Protein 1CU4 (pdb70)

Sequence (444 aa):
DVVMTQTPLSLSVTIGQPASISCKSSQSLLDSDGKTYLIWVFQRPGQSPKRLIFLVSKRDSGVPDRFTGSGSGTDFTLKISRVEAEDVGVYYCWQGTHFPHTVGGGTKLEIARADAAPTVSIFPPSSEQLTSGGASVVCFLNNFYPKDINVKWKIDGSERQNGVLNSWTDQDSKDSTYSMSSTLTLTKDEYERHNSYTCEATHKTSTSPIVKSFNRNECKLQQSGAELVRSGASVKLSCTASGFNIKDYYIQWVKQRPEQGLEWIGWIDPENGNSEYAPRFQGKATMTADTLSNTAYLQLSSLTSEDTAVYYCNADLHDYWGQGTTLTVSSAKTTAPSVYPLAPVCGDTTGSSVTLGCLVKGYFPEPVTLTWNSGSLSSGVHTFPAVLQSDLYTLSSSVTVTSSTWPSQSITCNVAHPASSTKVDKKIEPRVTSAPKTNMKHMA

Secondary structure (P-SEA, 3-state):
cbbbbccccccccccbbbbbbbcccccccbbbbbbbbccccccccccccccccccccccccccccbbbbbccccbbbbbbbccccccccbbbbbbbccccccccbbbbbbccbbbbbbbbbbbbbccccccccbbbbbbbbccccccbbbbbcccccccccbbbbcccccccccccbbbbbbcccccccbbbbbbbbccccbbbbbbcccccccc/cbbbbbcccbbbbcccbbbbbbbbbcccccccccccccbbbbbcccccccccccccccccccccccbbbbbcccccbbbbccccccccbbbbbbbccccccccccbbbbbccccbbbbbbbbbcccaaaaaacbbbbbbbbccccccccbbbbbcccccccccbbbbbcccccccccbbbbbbbbbcaaaaaaccccbbbbbcccccccbbbbbbcccc/cccccccccc

Structure (mmCIF, N/CA/C/O backbone):
data_1CU4
#
_entry.id   1CU4
#
_cell.length_a   39.470
_cell.length_b   77.350
_cell.length_c   134.070
_cell.angle_alpha   90.00
_cell.angle_beta   90.00
_cell.angle_gamma   90.00
#
_symmetry.space_group_name_H-M   'P 21 21 21'
#
loop_
_entity.id
_entity.type
_entity.pdbx_description
1 polymer 'FAB LIGHT CHAIN'
2 polymer 'FAB HEAVY CHAIN'
3 polymer 'RECOGNITION PEPTIDE'
4 water water
#
loop_
_atom_site.group_PDB
_atom_site.id
_atom_site.type_symbol
_atom_site.label_atom_id
_atom_site.label_alt_id
_atom_site.label_comp_id
_atom_site.label_asym_id
_atom_site.label_entity_id
_atom_site.label_seq_id
_atom_site.pdbx_PDB_ins_code
_atom_site.Cartn_x
_atom_site.Cartn_y
_atom_site.Cartn_z
_atom_site.occupancy
_atom_site.B_iso_or_equiv
_atom_site.auth_seq_id
_atom_site.auth_comp_id
_atom_site.auth_asym_id
_atom_site.auth_atom_id
_atom_site.pdbx_PDB_model_num
ATOM 1 N N . ASP A 1 1 ? 29.448 15.246 40.477 1.00 24.86 1 ASP L N 1
ATOM 2 C CA . ASP A 1 1 ? 28.298 14.797 41.306 1.00 24.86 1 ASP L CA 1
ATOM 3 C C . ASP A 1 1 ? 27.455 16.003 41.672 1.00 24.86 1 ASP L C 1
ATOM 4 O O . ASP A 1 1 ? 27.995 17.067 41.952 1.00 24.86 1 ASP L O 1
ATOM 9 N N . VAL A 1 2 ? 26.137 15.843 41.607 1.00 13.34 2 VAL L N 1
ATOM 10 C CA . VAL A 1 2 ? 25.206 16.922 41.914 1.00 13.34 2 VAL L CA 1
ATOM 11 C C . VAL A 1 2 ? 24.828 16.901 43.387 1.00 13.34 2 VAL L C 1
ATOM 12 O O . VAL A 1 2 ? 24.410 15.886 43.922 1.00 13.34 2 VAL L O 1
ATOM 16 N N . VAL A 1 3 ? 25.024 18.029 44.048 1.00 16.45 3 VAL L N 1
ATOM 17 C CA . VAL A 1 3 ? 24.730 18.149 45.459 1.00 16.45 3 VAL L CA 1
ATOM 18 C C . VAL A 1 3 ? 23.262 18.420 45.754 1.00 16.45 3 VAL L C 1
ATOM 19 O O . VAL A 1 3 ? 22.628 19.239 45.091 1.00 16.45 3 VAL L O 1
ATOM 23 N N . MET A 1 4 ? 22.722 17.676 46.713 1.00 18.24 4 MET L N 1
ATOM 24 C CA . MET A 1 4 ? 21.342 17.832 47.166 1.00 18.24 4 MET L CA 1
ATOM 25 C C . MET A 1 4 ? 21.461 18.361 48.589 1.00 18.24 4 MET L C 1
ATOM 26 O O . MET A 1 4 ? 22.079 17.712 49.436 1.00 18.24 4 MET L O 1
ATOM 31 N N . THR A 1 5 ? 20.907 19.531 48.864 1.00 18.84 5 THR L N 1
ATOM 32 C CA . THR A 1 5 ? 20.998 20.065 50.213 1.00 18.84 5 THR L CA 1
ATOM 33 C C . THR A 1 5 ? 19.616 20.323 50.802 1.00 18.84 5 THR L C 1
ATOM 34 O O . THR A 1 5 ? 18.785 21.010 50.200 1.00 18.84 5 THR L O 1
ATOM 38 N N . GLN A 1 6 ? 19.345 19.729 51.958 1.00 15.16 6 GLN L N 1
ATOM 39 C CA . GLN A 1 6 ? 18.049 19.937 52.575 1.00 15.16 6 GLN L CA 1
ATOM 40 C C . GLN A 1 6 ? 18.087 20.618 53.935 1.00 15.16 6 GLN L C 1
ATOM 41 O O . GLN A 1 6 ? 19.116 20.643 54.613 1.00 15.16 6 GLN L O 1
ATOM 47 N N . THR A 1 7 ? 16.984 21.280 54.250 1.00 14.57 7 THR L N 1
ATOM 48 C CA . THR A 1 7 ? 16.803 21.997 55.500 1.00 14.57 7 THR L CA 1
ATOM 49 C C . THR A 1 7 ? 15.363 21.683 55.883 1.00 14.57 7 THR L C 1
ATOM 50 O O . THR A 1 7 ? 14.515 21.482 55.013 1.00 14.57 7 THR L O 1
ATOM 54 N N . PRO A 1 8 ? 15.055 21.657 57.180 1.00 19.31 8 PRO L N 1
ATOM 55 C CA . PRO A 1 8 ? 15.972 21.753 58.317 1.00 19.31 8 PRO L CA 1
ATOM 56 C C . PRO A 1 8 ? 16.684 20.439 58.626 1.00 19.31 8 PRO L C 1
ATOM 57 O O . PRO A 1 8 ? 16.427 19.421 57.989 1.00 19.31 8 PRO L O 1
ATOM 61 N N . LEU A 1 9 ? 17.584 20.470 59.602 1.00 29.67 9 LEU L N 1
ATOM 62 C CA . LEU A 1 9 ? 18.337 19.280 59.982 1.00 29.67 9 LEU L CA 1
ATOM 63 C C . LEU A 1 9 ? 17.500 18.379 60.899 1.00 29.67 9 LEU L C 1
ATOM 64 O O . LEU A 1 9 ? 17.647 17.145 60.888 1.00 29.67 9 LEU L O 1
ATOM 69 N N . SER A 1 10 ? 16.644 19.011 61.701 1.00 16.42 10 SER L N 1
ATOM 70 C CA . SER A 1 10 ? 15.748 18.335 62.637 1.00 16.42 10 SER L CA 1
ATOM 71 C C . SER A 1 10 ? 14.479 19.158 62.563 1.00 16.42 10 SER L C 1
ATOM 72 O O . SER A 1 10 ? 14.513 20.277 62.057 1.00 16.42 10 SER L O 1
ATOM 75 N N . LEU A 1 11 ? 13.373 18.647 63.091 1.00 19.34 11 LEU L N 1
ATOM 76 C CA . LEU A 1 11 ? 12.117 19.391 63.044 1.00 19.34 11 LEU L CA 1
ATOM 77 C C . LEU A 1 11 ? 11.131 18.886 64.085 1.00 19.34 11 LEU L C 1
ATOM 78 O O . LEU A 1 11 ? 10.761 17.716 64.056 1.00 19.34 11 LEU L O 1
ATOM 83 N N . SER A 1 12 ? 10.729 19.749 65.018 1.00 18.57 12 SER L N 1
ATOM 84 C CA . SER A 1 12 ? 9.781 19.358 66.067 1.00 18.57 12 SER L CA 1
ATOM 85 C C . SER A 1 12 ? 8.383 19.835 65.718 1.00 18.57 12 SER L C 1
ATOM 86 O O . SER A 1 12 ? 8.213 20.965 65.275 1.00 18.57 12 SER L O 1
ATOM 89 N N . VAL A 1 13 ? 7.381 18.983 65.912 1.00 15.98 13 VAL L N 1
ATOM 90 C CA . VAL A 1 13 ? 6.006 19.344 65.574 1.00 15.98 13 VAL L CA 1
ATOM 91 C C . VAL A 1 13 ? 5.004 18.762 66.565 1.00 15.98 13 VAL L C 1
ATOM 92 O O . VAL A 1 13 ? 5.179 17.659 67.053 1.00 15.98 13 VAL L O 1
ATOM 96 N N . THR A 1 14 ? 3.967 19.519 66.884 1.00 15.26 14 THR L N 1
ATOM 97 C CA . THR A 1 14 ? 2.926 19.027 67.768 1.00 15.26 14 THR L CA 1
ATOM 98 C C . THR A 1 14 ? 2.015 18.202 66.856 1.00 15.26 14 THR L C 1
ATOM 99 O O . THR A 1 14 ? 1.631 18.673 65.778 1.00 15.26 14 THR L O 1
ATOM 103 N N . ILE A 1 15 ? 1.764 16.948 67.249 1.00 19.39 15 ILE L N 1
ATOM 104 C CA . ILE A 1 15 ? 0.900 16.019 66.504 1.00 19.39 15 ILE L CA 1
ATOM 105 C C . ILE A 1 15 ? -0.280 16.848 66.009 1.00 19.39 15 ILE L C 1
ATOM 106 O O . ILE A 1 15 ? -0.983 17.457 66.813 1.00 19.39 15 ILE L O 1
ATOM 111 N N . GLY A 1 16 ? -0.439 16.941 64.693 1.00 23.49 16 GLY L N 1
ATOM 112 C CA . GLY A 1 16 ? -1.537 17.716 64.127 1.00 23.49 16 GLY L CA 1
ATOM 113 C C . GLY A 1 16 ? -1.097 18.886 63.257 1.00 23.49 16 GLY L C 1
ATOM 114 O O . GLY A 1 16 ? -1.763 19.202 62.268 1.00 23.49 16 GLY L O 1
ATOM 115 N N . GLN A 1 17 ? 0.009 19.535 63.631 1.00 22.30 17 GLN L N 1
ATOM 116 C CA . GLN A 1 17 ? 0.537 20.657 62.864 1.00 22.30 17 GLN L CA 1
ATOM 117 C C . GLN A 1 17 ? 1.084 20.176 61.540 1.00 22.30 17 GLN L C 1
ATOM 118 O O . GLN A 1 17 ? 1.580 19.060 61.429 1.00 22.30 17 GLN L O 1
ATOM 124 N N . PRO A 1 18 ? 1.032 21.032 60.522 1.00 18.75 18 PRO L N 1
ATOM 125 C CA . PRO A 1 18 ? 1.782 20.762 59.295 1.00 18.75 18 PRO L CA 1
ATOM 126 C C . PRO A 1 18 ? 3.299 20.742 59.507 1.00 18.75 18 PRO L C 1
ATOM 127 O O . PRO A 1 18 ? 3.792 20.941 60.625 1.00 18.75 18 PRO L O 1
ATOM 131 N N . ALA A 1 19 ? 4.022 20.478 58.423 1.00 17.22 19 ALA L N 1
ATOM 132 C CA . ALA A 1 19 ? 5.476 20.450 58.421 1.00 17.22 19 ALA L CA 1
ATOM 133 C C . ALA A 1 19 ? 5.956 20.554 56.971 1.00 17.22 19 ALA L C 1
ATOM 134 O O . ALA A 1 19 ? 5.231 20.189 56.031 1.00 17.22 19 ALA L O 1
ATOM 136 N N . SER A 1 20 ? 7.162 21.079 56.789 1.00 19.42 20 SER L N 1
ATOM 137 C CA . SER A 1 20 ? 7.725 21.224 55.457 1.00 19.42 20 SER L CA 1
ATOM 138 C C . SER A 1 20 ? 9.192 20.876 55.489 1.00 19.42 20 SER L C 1
ATOM 139 O O . SER A 1 20 ? 9.891 21.214 56.441 1.00 19.42 20 SER L O 1
ATOM 142 N N . ILE A 1 21 ? 9.648 20.178 54.460 1.00 13.53 21 ILE L N 1
ATOM 143 C CA . ILE A 1 21 ? 11.050 19.820 54.336 1.00 13.53 21 ILE L CA 1
ATOM 144 C C . ILE A 1 21 ? 11.416 20.390 52.979 1.00 13.53 21 ILE L C 1
ATOM 145 O O . ILE A 1 21 ? 10.667 20.223 52.015 1.00 13.53 21 ILE L O 1
ATOM 150 N N . SER A 1 22 ? 12.517 21.130 52.926 1.00 26.85 22 SER L N 1
ATOM 151 C CA . SER A 1 22 ? 12.980 21.736 51.685 1.00 26.85 22 SER L CA 1
ATOM 152 C C . SER A 1 22 ? 14.207 21.015 51.174 1.00 26.85 22 SER L C 1
ATOM 153 O O . SER A 1 22 ? 14.947 20.411 51.946 1.00 26.85 22 SER L O 1
ATOM 156 N N . CYS A 1 23 ? 14.410 21.072 49.866 1.00 11.97 23 CYS L N 1
ATOM 157 C CA . CYS A 1 23 ? 15.546 20.430 49.235 1.00 11.97 23 CYS L CA 1
ATOM 158 C C . CYS A 1 23 ? 15.959 21.314 48.061 1.00 11.97 23 CYS L C 1
ATOM 159 O O . CYS A 1 23 ? 15.104 21.860 47.364 1.00 11.97 23 CYS L O 1
ATOM 162 N N . LYS A 1 24 ? 17.263 21.499 47.885 1.00 15.87 24 LYS L N 1
ATOM 163 C CA . LYS A 1 24 ? 17.792 22.348 46.819 1.00 15.87 24 LYS L CA 1
ATOM 164 C C . LYS A 1 24 ? 18.954 21.678 46.103 1.00 15.87 24 LYS L C 1
ATOM 165 O O . LYS A 1 24 ? 19.934 21.277 46.741 1.00 15.87 24 LYS L O 1
ATOM 171 N N . SER A 1 25 ? 18.844 21.556 44.783 1.00 21.61 25 SER L N 1
ATOM 172 C CA . SER A 1 25 ? 19.884 20.924 43.983 1.00 21.61 25 SER L CA 1
ATOM 173 C C . SER A 1 25 ? 20.903 21.892 43.374 1.00 21.61 25 SER L C 1
ATOM 174 O O . SER A 1 25 ? 20.576 23.005 42.968 1.00 21.61 25 SER L O 1
ATOM 177 N N . SER A 1 26 ? 22.148 21.449 43.307 1.00 24.31 26 SER L N 1
ATOM 178 C CA . SER A 1 26 ? 23.207 22.253 42.733 1.00 24.31 26 SER L CA 1
ATOM 179 C C . SER A 1 26 ? 22.955 22.457 41.243 1.00 24.31 26 SER L C 1
ATOM 180 O O . SER A 1 26 ? 23.632 23.262 40.603 1.00 24.31 26 SER L O 1
ATOM 183 N N . GLN A 1 27 ? 22.010 21.702 40.685 1.00 22.88 27 GLN L N 1
ATOM 184 C CA . GLN A 1 27 ? 21.661 21.813 39.270 1.00 22.88 27 GLN L CA 1
ATOM 185 C C . GLN A 1 27 ? 20.213 21.437 39.045 1.00 22.88 27 GLN L C 1
ATOM 186 O O . GLN A 1 27 ? 19.640 20.667 39.824 1.00 22.88 27 GLN L O 1
ATOM 192 N N . SER A 1 28 A 19.641 21.954 37.958 1.00 26.18 27 SER L N 1
ATOM 193 C CA . SER A 1 28 A 18.256 21.664 37.609 1.00 26.18 27 SER L CA 1
ATOM 194 C C . SER A 1 28 A 18.087 20.152 37.423 1.00 26.18 27 SER L C 1
ATOM 195 O O . SER A 1 28 A 18.999 19.464 36.940 1.00 26.18 27 SER L O 1
ATOM 198 N N . LEU A 1 29 B 16.931 19.628 37.810 1.00 12.73 27 LEU L N 1
ATOM 199 C CA . LEU A 1 29 B 16.685 18.211 37.673 1.00 12.73 27 LEU L CA 1
ATOM 200 C C . LEU A 1 29 B 15.745 17.862 36.534 1.00 12.73 27 LEU L C 1
ATOM 201 O O . LEU A 1 29 B 15.340 16.710 36.395 1.00 12.73 27 LEU L O 1
ATOM 206 N N . LEU A 1 30 C 15.409 18.844 35.706 1.00 7.04 27 LEU L N 1
ATOM 207 C CA . LEU A 1 30 C 14.526 18.591 34.573 1.00 7.04 27 LEU L CA 1
ATOM 208 C C . LEU A 1 30 C 15.326 17.970 33.458 1.00 7.04 27 LEU L C 1
ATOM 209 O O . LEU A 1 30 C 16.197 18.601 32.881 1.00 7.04 27 LEU L O 1
ATOM 214 N N . ASP A 1 31 D 15.062 16.715 33.170 1.00 16.84 27 ASP L N 1
ATOM 215 C CA . ASP A 1 31 D 15.780 16.076 32.092 1.00 16.84 27 ASP L CA 1
ATOM 216 C C . ASP A 1 31 D 15.254 16.599 30.752 1.00 16.84 27 ASP L C 1
ATOM 217 O O . ASP A 1 31 D 14.132 17.108 30.664 1.00 16.84 27 ASP L O 1
ATOM 222 N N . SER A 1 32 E 16.066 16.443 29.711 1.00 27.81 27 SER L N 1
ATOM 223 C CA . SER A 1 32 E 15.714 16.885 28.367 1.00 27.81 27 SER L CA 1
ATOM 224 C C . SER A 1 32 E 14.406 16.295 27.848 1.00 27.81 27 SER L C 1
ATOM 225 O O . SER A 1 32 E 13.758 16.895 26.984 1.00 27.81 27 SER L O 1
ATOM 228 N N . ASP A 1 33 ? 14.002 15.149 28.400 1.00 35.25 28 ASP L N 1
ATOM 229 C CA . ASP A 1 33 ? 12.764 14.503 27.975 1.00 35.25 28 ASP L CA 1
ATOM 230 C C . ASP A 1 33 ? 11.511 15.018 28.691 1.00 35.25 28 ASP L C 1
ATOM 231 O O . ASP A 1 33 ? 10.429 14.453 28.514 1.00 35.25 28 ASP L O 1
ATOM 236 N N . GLY A 1 34 ? 11.663 16.070 29.502 1.00 23.33 29 GLY L N 1
ATOM 237 C CA . GLY A 1 34 ? 10.533 16.662 30.213 1.00 23.33 29 GLY L CA 1
ATOM 238 C C . GLY A 1 34 ? 10.217 16.089 31.580 1.00 23.33 29 GLY L C 1
ATOM 239 O O . GLY A 1 34 ? 9.324 16.581 32.273 1.00 23.33 29 GLY L O 1
ATOM 240 N N . LYS A 1 35 ? 11.016 15.114 31.998 1.00 19.11 30 LYS L N 1
ATOM 241 C CA . LYS A 1 35 ? 10.854 14.427 33.272 1.00 19.11 30 LYS L CA 1
ATOM 242 C C . LYS A 1 35 ? 11.789 14.941 34.376 1.00 19.11 30 LYS L C 1
ATOM 243 O O . LYS A 1 35 ? 12.957 15.233 34.119 1.00 19.11 30 LYS L O 1
ATOM 249 N N . THR A 1 36 ? 11.280 15.035 35.605 1.00 23.83 31 THR L N 1
ATOM 250 C CA . THR A 1 36 ? 12.098 15.450 36.750 1.00 23.83 31 THR L CA 1
ATOM 251 C C . THR A 1 36 ? 12.187 14.218 37.637 1.00 23.83 31 THR L C 1
ATOM 252 O O . THR A 1 36 ? 11.222 13.838 38.295 1.00 23.83 31 THR L O 1
ATOM 256 N N . TYR A 1 37 ? 13.346 13.581 37.610 1.00 13.17 32 TYR L N 1
ATOM 257 C CA . TYR A 1 37 ? 13.583 12.374 38.365 1.00 13.17 32 TYR L CA 1
ATOM 258 C C . TYR A 1 37 ? 14.017 12.648 39.802 1.00 13.17 32 TYR L C 1
ATOM 259 O O . TYR A 1 37 ? 15.202 12.532 40.143 1.00 13.17 32 TYR L O 1
ATOM 268 N N . LEU A 1 38 ? 13.050 13.000 40.643 1.00 8.86 33 LEU L N 1
ATOM 269 C CA . LEU A 1 38 ? 13.325 13.298 42.040 1.00 8.86 33 LEU L CA 1
ATOM 270 C C . LEU A 1 38 ? 12.316 12.570 42.924 1.00 8.86 33 LEU L C 1
ATOM 271 O O . LEU A 1 38 ? 11.131 12.486 42.591 1.00 8.86 33 LEU L O 1
ATOM 276 N N . ILE A 1 39 ? 12.784 12.034 44.045 1.00 2.00 34 ILE L N 1
ATOM 277 C CA . ILE A 1 39 ? 11.914 11.307 44.953 1.00 2.00 34 ILE L CA 1
ATOM 278 C C . ILE A 1 39 ? 12.196 11.632 46.416 1.00 2.00 34 ILE L C 1
ATOM 279 O O . ILE A 1 39 ? 13.247 12.160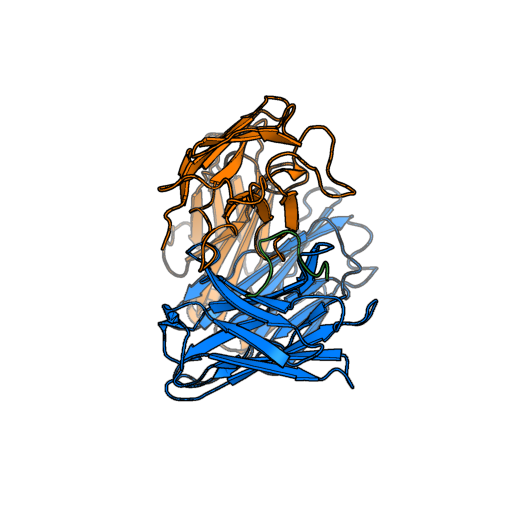 46.752 1.00 2.00 34 ILE L O 1
ATOM 284 N N . TRP A 1 40 ? 11.254 11.277 47.278 1.00 17.17 35 TRP L N 1
ATOM 285 C CA . TRP A 1 40 ? 11.374 11.476 48.721 1.00 17.17 35 TRP L CA 1
ATOM 286 C C . TRP A 1 40 ? 11.180 10.107 49.365 1.00 17.17 35 TRP L C 1
ATOM 287 O O . TRP A 1 40 ? 10.192 9.430 49.084 1.00 17.17 35 TRP L O 1
ATOM 298 N N . VAL A 1 41 ? 12.106 9.709 50.229 1.00 17.53 36 VAL L N 1
ATOM 299 C CA . VAL A 1 41 ? 12.012 8.427 50.917 1.00 17.53 36 VAL L CA 1
ATOM 300 C C . VAL A 1 41 ? 11.964 8.624 52.432 1.00 17.53 36 VAL L C 1
ATOM 301 O O . VAL A 1 41 ? 12.455 9.622 52.950 1.00 17.53 36 VAL L O 1
ATOM 305 N N . PHE A 1 42 ? 11.367 7.668 53.130 1.00 15.48 37 PHE L N 1
ATOM 306 C CA . PHE A 1 42 ? 11.230 7.710 54.579 1.00 15.48 37 PHE L CA 1
ATOM 307 C C . PHE A 1 42 ? 11.953 6.515 55.182 1.00 15.48 37 PHE L C 1
ATOM 308 O O . PHE A 1 42 ? 12.083 5.479 54.542 1.00 15.48 37 PHE L O 1
ATOM 316 N N . GLN A 1 43 ? 12.448 6.669 56.402 1.00 21.20 38 GLN L N 1
ATOM 317 C CA . GLN A 1 43 ? 13.138 5.583 57.088 1.00 21.20 38 GLN L CA 1
ATOM 318 C C . GLN A 1 43 ? 13.020 5.703 58.603 1.00 21.20 38 GLN L C 1
ATOM 319 O O . GLN A 1 43 ? 13.515 6.668 59.201 1.00 21.20 38 GLN L O 1
ATOM 325 N N . ARG A 1 44 ? 12.325 4.746 59.213 1.00 13.74 39 ARG L N 1
ATOM 326 C CA . ARG A 1 44 ? 12.179 4.709 60.664 1.00 13.74 39 ARG L CA 1
ATOM 327 C C . ARG A 1 44 ? 13.242 3.730 61.119 1.00 13.74 39 ARG L C 1
ATOM 328 O O . ARG A 1 44 ? 13.478 2.725 60.455 1.00 13.74 39 ARG L O 1
ATOM 336 N N . PRO A 1 45 ? 13.968 4.051 62.195 1.00 36.75 40 PRO L N 1
ATOM 337 C CA . PRO A 1 45 ? 15.370 3.616 62.288 1.00 36.75 40 PRO L CA 1
ATOM 338 C C . PRO A 1 45 ? 15.529 2.077 62.400 1.00 36.75 40 PRO L C 1
ATOM 339 O O . PRO A 1 45 ? 14.801 1.407 63.159 1.00 36.75 40 PRO L O 1
ATOM 343 N N . GLY A 1 46 ? 16.483 1.540 61.633 1.00 32.55 41 GLY L N 1
ATOM 344 C CA . GLY A 1 46 ? 16.749 0.111 61.647 1.00 32.55 41 GLY L CA 1
ATOM 345 C C . GLY A 1 46 ? 15.758 -0.668 60.810 1.00 32.55 41 GLY L C 1
ATOM 346 O O . GLY A 1 46 ? 15.506 -1.850 61.065 1.00 32.55 41 GLY L O 1
ATOM 347 N N . GLN A 1 47 ? 15.177 0.011 59.823 1.00 22.03 42 GLN L N 1
ATOM 348 C CA . GLN A 1 47 ? 14.203 -0.591 58.915 1.00 22.03 42 GLN L CA 1
ATOM 349 C C . GLN A 1 47 ? 14.605 -0.211 57.505 1.00 22.03 42 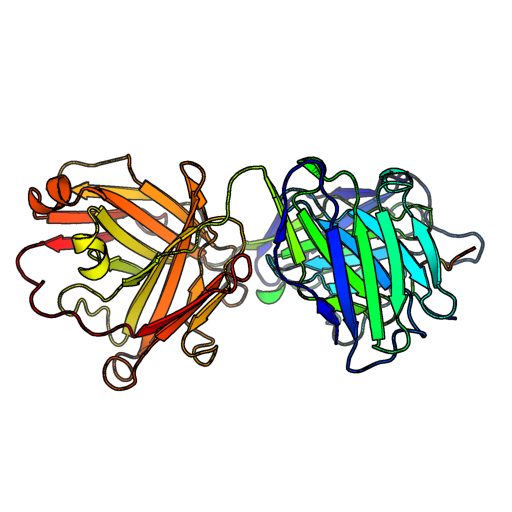GLN L C 1
ATOM 350 O O . GLN A 1 47 ? 15.317 0.774 57.300 1.00 22.03 42 GLN L O 1
ATOM 356 N N . SER A 1 48 ? 14.169 -0.997 56.534 1.00 21.25 43 SER L N 1
ATOM 357 C CA . SER A 1 48 ? 14.477 -0.682 55.155 1.00 21.25 43 SER L CA 1
ATOM 358 C C . SER A 1 48 ? 13.732 0.625 54.858 1.00 21.25 43 SER L C 1
ATOM 359 O O . SER A 1 48 ? 12.580 0.806 55.281 1.00 21.25 43 SER L O 1
ATOM 362 N N . PRO A 1 49 ? 14.405 1.571 54.180 1.00 19.27 44 PRO L N 1
ATOM 363 C CA . PRO A 1 49 ? 13.779 2.734 53.542 1.00 19.27 44 PRO L CA 1
ATOM 364 C C . PRO A 1 49 ? 12.492 2.391 52.784 1.00 19.27 44 PRO L C 1
ATOM 365 O O . PRO A 1 49 ? 12.266 1.239 52.415 1.00 19.27 44 PRO L O 1
ATOM 369 N N . LYS A 1 50 ? 11.662 3.405 52.561 1.00 19.82 45 LYS L N 1
ATOM 370 C CA . LYS A 1 50 ? 10.395 3.275 51.837 1.00 19.82 45 LYS L CA 1
ATOM 371 C C . LYS A 1 50 ? 10.255 4.536 51.012 1.00 19.82 45 LYS L C 1
ATOM 372 O O . LYS A 1 50 ? 10.615 5.616 51.475 1.00 19.82 45 LYS L O 1
ATOM 378 N N . ARG A 1 51 ? 9.774 4.424 49.782 1.00 22.86 46 ARG L N 1
ATOM 379 C CA . ARG A 1 51 ? 9.600 5.624 48.972 1.00 22.86 46 ARG L CA 1
ATOM 380 C C . ARG A 1 51 ? 8.204 6.190 49.214 1.00 22.86 46 ARG L C 1
ATOM 381 O O . ARG A 1 51 ? 7.222 5.451 49.297 1.00 22.86 46 ARG L O 1
ATOM 389 N N . LEU A 1 52 ? 8.134 7.496 49.409 1.00 21.53 47 LEU L N 1
ATOM 390 C CA . LEU A 1 52 ? 6.866 8.154 49.623 1.00 21.53 47 LEU L CA 1
ATOM 391 C C . LEU A 1 52 ? 6.346 8.711 48.304 1.00 21.53 47 LEU L C 1
ATOM 392 O O . LEU A 1 52 ? 5.298 8.288 47.815 1.00 21.53 47 LEU L O 1
ATOM 397 N N . ILE A 1 53 ? 7.129 9.597 47.697 1.00 16.52 48 ILE L N 1
ATOM 398 C CA . ILE A 1 53 ? 6.761 10.256 46.451 1.00 16.52 48 ILE L CA 1
ATOM 399 C C . ILE A 1 53 ? 7.872 10.062 45.442 1.00 16.52 48 ILE L C 1
ATOM 400 O O . ILE A 1 53 ? 9.026 9.943 45.835 1.00 16.52 48 ILE L O 1
ATOM 405 N N . PHE A 1 54 ? 7.524 10.010 44.156 1.00 9.30 49 PHE L N 1
ATOM 406 C CA . PHE A 1 54 ? 8.502 9.862 43.073 1.00 9.30 49 PHE L CA 1
ATOM 407 C C . PHE A 1 54 ? 8.131 10.802 41.937 1.00 9.30 49 PHE L C 1
ATOM 408 O O . PHE A 1 54 ? 6.968 11.167 41.792 1.00 9.30 49 PHE L O 1
ATOM 416 N N . LEU A 1 55 ? 9.107 11.182 41.122 1.00 9.44 50 LEU L N 1
ATOM 417 C CA . LEU A 1 55 ? 8.853 12.087 40.013 1.00 9.44 50 LEU L CA 1
ATOM 418 C C . LEU A 1 55 ? 8.260 13.365 40.565 1.00 9.44 50 LEU L C 1
ATOM 419 O O . LEU A 1 55 ? 7.298 13.897 40.021 1.00 9.44 50 LEU L O 1
ATOM 424 N N . VAL A 1 56 ? 8.790 13.796 41.705 1.00 24.29 51 VAL L N 1
ATOM 425 C CA . VAL A 1 56 ? 8.389 15.036 42.385 1.00 24.29 51 VAL L CA 1
ATOM 426 C C . VAL A 1 56 ? 7.020 15.094 43.068 1.00 24.29 51 VAL L C 1
ATOM 427 O O . VAL A 1 56 ? 6.940 15.394 44.259 1.00 24.29 51 VAL L O 1
ATOM 431 N N . SER A 1 57 ? 5.944 14.828 42.335 1.00 28.72 52 SER L N 1
ATOM 432 C CA . SER A 1 57 ? 4.616 14.910 42.936 1.00 28.72 52 SER L CA 1
ATOM 433 C C . SER A 1 57 ? 3.712 13.678 42.912 1.00 28.72 52 SER L C 1
ATOM 434 O O . SER A 1 57 ? 2.667 13.689 43.568 1.00 28.72 52 SER L O 1
ATOM 437 N N . LYS A 1 58 ? 4.070 12.635 42.159 1.00 22.14 53 LYS L N 1
ATOM 438 C CA . LYS A 1 58 ? 3.241 11.420 42.131 1.00 22.14 53 LYS L CA 1
ATOM 439 C C . LYS A 1 58 ? 3.440 10.703 43.461 1.00 22.14 53 LYS L C 1
ATOM 440 O O . LYS A 1 58 ? 4.555 10.623 43.973 1.00 22.14 53 LYS L O 1
ATOM 446 N N . ARG A 1 59 ? 2.369 10.163 44.016 1.00 26.11 54 ARG L N 1
ATOM 447 C CA . ARG A 1 59 ? 2.476 9.458 45.285 1.00 26.11 54 ARG L CA 1
ATOM 448 C C . ARG A 1 59 ? 2.435 7.951 45.089 1.00 26.11 54 ARG L C 1
ATOM 449 O O . ARG A 1 59 ? 1.706 7.446 44.224 1.00 26.11 54 ARG L O 1
ATOM 457 N N . ASP A 1 60 ? 3.247 7.236 45.860 1.00 28.80 55 ASP L N 1
ATOM 458 C CA . ASP A 1 60 ? 3.265 5.781 45.780 1.00 28.80 55 ASP L CA 1
ATOM 459 C C . ASP A 1 60 ? 1.965 5.257 46.399 1.00 28.80 55 ASP L C 1
ATOM 460 O O . ASP A 1 60 ? 1.320 5.951 47.208 1.00 28.80 55 ASP L O 1
ATOM 465 N N . SER A 1 61 ? 1.569 4.054 45.986 1.00 19.67 56 SER L N 1
ATOM 466 C CA . SER A 1 61 ? 0.357 3.416 46.495 1.00 19.67 56 SER L CA 1
ATOM 467 C C . SER A 1 61 ? 0.499 3.234 48.003 1.00 19.67 56 SER L C 1
ATOM 468 O O . SER A 1 61 ? 1.609 3.074 48.501 1.00 19.67 56 SER L O 1
ATOM 471 N N . GLY A 1 62 ? -0.615 3.292 48.725 1.00 22.89 57 GLY L N 1
ATOM 472 C CA . GLY A 1 62 ? -0.575 3.120 50.169 1.00 22.89 57 GLY L CA 1
ATOM 473 C C . GLY A 1 62 ? 0.166 4.205 50.940 1.00 22.89 57 GLY L C 1
ATOM 474 O O . GLY A 1 62 ? 0.753 3.928 51.994 1.00 22.89 57 GLY L O 1
ATOM 475 N N . VAL A 1 63 ? 0.170 5.427 50.406 1.00 20.62 58 VAL L N 1
ATOM 476 C CA . VAL A 1 63 ? 0.823 6.564 51.059 1.00 20.62 58 VAL L CA 1
ATOM 477 C C . VAL A 1 63 ? -0.277 7.600 51.234 1.00 20.62 58 VAL L C 1
ATOM 478 O O . VAL A 1 63 ? -0.985 7.915 50.277 1.00 20.62 58 VAL L O 1
ATOM 482 N N . PRO A 1 64 ? -0.497 8.062 52.483 1.00 21.58 59 PRO L N 1
ATOM 483 C CA . PRO A 1 64 ? -1.650 8.882 52.864 1.00 21.58 59 PRO L CA 1
ATOM 484 C C . PRO A 1 64 ? -1.720 10.123 52.001 1.00 21.58 59 PRO L C 1
ATOM 485 O O . PRO A 1 64 ? -0.697 10.595 51.532 1.00 21.58 59 PRO L O 1
ATOM 489 N N . ASP A 1 65 ? -2.916 10.683 51.847 1.00 21.66 60 ASP L N 1
ATOM 490 C CA . ASP A 1 65 ? -3.108 11.886 51.037 1.00 21.66 60 ASP L CA 1
ATOM 491 C C . ASP A 1 65 ? -2.335 13.088 51.590 1.00 21.66 60 ASP L C 1
ATOM 492 O O . ASP A 1 65 ? -2.033 14.026 50.853 1.00 21.66 60 ASP L O 1
ATOM 497 N N . ARG A 1 66 ? -2.007 13.044 52.884 1.00 21.84 61 ARG L N 1
ATOM 498 C CA . ARG A 1 66 ? -1.306 14.145 53.546 1.00 21.84 61 ARG L CA 1
ATOM 499 C C . ARG A 1 66 ? 0.145 14.398 53.172 1.00 21.84 61 ARG L C 1
ATOM 500 O O . ARG A 1 66 ? 0.753 15.370 53.640 1.00 21.84 61 ARG L O 1
ATOM 508 N N . PHE A 1 67 ? 0.704 13.540 52.333 1.00 20.13 62 PHE L N 1
ATOM 509 C CA . PHE A 1 67 ? 2.078 13.720 51.917 1.00 20.13 62 PHE L CA 1
ATOM 510 C C . PHE A 1 67 ? 2.038 14.335 50.531 1.00 20.13 62 PHE L C 1
ATOM 511 O O . PHE A 1 67 ? 1.531 13.726 49.594 1.00 20.13 62 PHE L O 1
ATOM 519 N N . THR A 1 68 ? 2.494 15.582 50.429 1.00 18.26 63 THR L N 1
ATOM 520 C CA . THR A 1 68 ? 2.498 16.310 49.167 1.00 18.26 63 THR L CA 1
ATOM 521 C C . THR A 1 68 ? 3.924 16.601 48.714 1.00 18.26 63 THR L C 1
ATOM 522 O O . THR A 1 68 ? 4.768 17.007 49.513 1.00 18.26 63 THR L O 1
ATOM 526 N N . GLY A 1 69 ? 4.177 16.373 47.428 1.00 19.39 64 GLY L N 1
ATOM 527 C CA . GLY A 1 69 ? 5.481 16.619 46.844 1.00 19.39 64 GLY L CA 1
ATOM 528 C C . GLY A 1 69 ? 5.325 17.821 45.946 1.00 19.39 64 GLY L C 1
ATOM 529 O O . GLY A 1 69 ? 4.419 17.860 45.114 1.00 19.39 64 GLY L O 1
ATOM 530 N N . SER A 1 70 ? 6.176 18.819 46.145 1.00 26.29 65 SER L N 1
ATOM 531 C CA . SER A 1 70 ? 6.123 20.050 45.373 1.00 26.29 65 SER L CA 1
ATOM 532 C C . SER A 1 70 ? 7.524 20.453 44.966 1.00 26.29 65 SER L C 1
ATOM 533 O O . SER A 1 70 ? 8.505 19.843 45.413 1.00 26.29 65 SER L O 1
ATOM 536 N N . GLY A 1 71 ? 7.612 21.466 44.105 1.00 18.12 66 GLY L N 1
ATOM 537 C CA . GLY A 1 71 ? 8.899 21.958 43.655 1.00 18.12 66 GLY L CA 1
ATOM 538 C C . GLY A 1 71 ? 9.125 21.756 42.175 1.00 18.12 66 GLY L C 1
ATOM 539 O O . GLY A 1 71 ? 8.344 21.062 41.518 1.00 18.12 66 GLY L O 1
ATOM 540 N N . SER A 1 72 ? 10.168 22.407 41.654 1.00 38.25 67 SER L N 1
ATOM 541 C CA . SER A 1 72 ? 10.570 22.323 40.242 1.00 38.25 67 SER L CA 1
ATOM 542 C C . SER A 1 72 ? 11.974 22.919 40.039 1.00 38.25 67 SER L C 1
ATOM 543 O O . SER A 1 72 ? 12.431 23.738 40.848 1.00 38.25 67 SER L O 1
ATOM 546 N N . GLY A 1 73 ? 12.665 22.473 38.989 1.00 17.20 68 GLY L N 1
ATOM 547 C CA . GLY A 1 73 ? 13.997 22.979 38.689 1.00 17.20 68 GLY L CA 1
ATOM 548 C C . GLY A 1 73 ? 15.068 22.592 39.691 1.00 17.20 68 GLY L C 1
ATOM 549 O O . GLY A 1 73 ? 15.693 21.545 39.548 1.00 17.20 68 GLY L O 1
ATOM 550 N N . THR A 1 74 ? 15.311 23.449 40.678 1.00 13.09 69 THR L N 1
ATOM 551 C CA . THR A 1 74 ? 16.311 23.174 41.698 1.00 13.09 69 THR L CA 1
ATOM 552 C C . THR A 1 74 ? 15.728 23.170 43.103 1.00 13.09 69 THR L C 1
ATOM 553 O O . THR A 1 74 ? 16.380 22.727 44.044 1.00 13.09 69 THR L O 1
ATOM 557 N N . ASP A 1 75 ? 14.505 23.672 43.247 1.00 32.93 70 ASP L N 1
ATOM 558 C CA . ASP A 1 75 ? 13.841 23.716 44.547 1.00 32.93 70 ASP L CA 1
ATOM 559 C C . ASP A 1 75 ? 12.613 22.846 44.637 1.00 32.93 70 ASP L C 1
ATOM 560 O O . ASP A 1 75 ? 11.664 23.016 43.872 1.00 32.93 70 ASP L O 1
ATOM 565 N N . PHE A 1 76 ? 12.636 21.934 45.603 1.00 16.00 71 PHE L N 1
ATOM 566 C CA . PHE A 1 76 ? 11.548 20.994 45.819 1.00 16.00 71 PHE L CA 1
ATOM 567 C C . PHE A 1 76 ? 11.169 21.000 47.283 1.00 16.00 71 PHE L C 1
ATOM 568 O O . PHE A 1 76 ? 12.004 21.275 48.140 1.00 16.00 71 PHE L O 1
ATOM 576 N N . THR A 1 77 ? 9.918 20.668 47.569 1.00 16.99 72 THR L N 1
ATOM 577 C CA . THR A 1 77 ? 9.425 20.653 48.938 1.00 16.99 72 THR L CA 1
ATOM 578 C C . THR A 1 77 ? 8.562 19.438 49.268 1.00 16.99 72 THR L C 1
ATOM 579 O O . THR A 1 77 ? 7.856 18.907 48.413 1.00 16.99 72 THR L O 1
ATOM 583 N N . LEU A 1 78 ? 8.666 18.989 50.512 1.00 13.27 73 LEU L N 1
ATOM 584 C CA . LEU A 1 78 ? 7.893 17.873 51.016 1.00 13.27 73 LEU L CA 1
ATOM 585 C C . LEU A 1 78 ? 7.023 18.502 52.078 1.00 13.27 73 LEU L C 1
ATOM 586 O O . LEU A 1 78 ? 7.527 19.131 53.003 1.00 13.27 73 LEU L O 1
ATOM 591 N N . LYS A 1 79 ? 5.718 18.339 51.944 1.00 19.66 74 LYS L N 1
ATOM 592 C CA . LYS A 1 79 ? 4.780 18.927 52.883 1.00 19.66 74 LYS L CA 1
ATOM 593 C C . LYS A 1 79 ? 3.877 17.864 53.512 1.00 19.66 74 LYS L C 1
ATOM 594 O O . LYS A 1 79 ? 3.399 16.949 52.838 1.00 19.66 74 LYS L O 1
ATOM 600 N N . ILE A 1 80 ? 3.680 17.976 54.818 1.00 29.68 75 ILE L N 1
ATOM 601 C CA . ILE A 1 80 ? 2.829 17.049 55.543 1.00 29.68 75 ILE L CA 1
ATOM 602 C C . ILE A 1 80 ? 1.709 17.890 56.138 1.00 29.68 75 ILE L C 1
ATOM 603 O O . ILE A 1 80 ? 1.964 18.803 56.914 1.00 29.68 75 ILE L O 1
ATOM 608 N N . SER A 1 81 ? 0.478 17.614 55.729 1.00 23.81 76 SER L N 1
ATOM 609 C CA . SER A 1 81 ? -0.667 18.365 56.208 1.00 23.81 76 SER L CA 1
ATOM 610 C C . SER A 1 81 ? -0.794 18.312 57.719 1.00 23.81 76 SER L C 1
ATOM 611 O O . SER A 1 81 ? -0.643 19.329 58.394 1.00 23.81 76 SER L O 1
ATOM 614 N N . ARG A 1 82 ? -1.085 17.126 58.237 1.00 24.64 77 ARG L N 1
ATOM 615 C CA . ARG A 1 82 ? -1.228 16.913 59.672 1.00 24.64 77 ARG L CA 1
ATOM 616 C C . ARG A 1 82 ? -0.217 15.832 60.042 1.00 24.64 77 ARG L C 1
ATOM 617 O O . ARG A 1 82 ? -0.172 14.783 59.412 1.00 24.64 77 ARG L O 1
ATOM 625 N N . VAL A 1 83 ? 0.652 16.129 60.996 1.00 13.70 78 VAL L N 1
ATOM 626 C CA . VAL A 1 83 ? 1.668 15.185 61.436 1.00 13.70 78 VAL L CA 1
ATOM 627 C C . VAL A 1 83 ? 1.116 14.225 62.490 1.00 13.70 78 VAL L C 1
ATOM 628 O O . VAL A 1 83 ? 0.380 14.631 63.383 1.00 13.70 78 VAL L O 1
ATOM 632 N N . GLU A 1 84 ? 1.466 12.949 62.364 1.00 25.08 79 GLU L N 1
ATOM 633 C CA . GLU A 1 84 ? 1.019 11.904 63.294 1.00 25.08 79 GLU L CA 1
ATOM 634 C C . GLU A 1 84 ? 2.148 11.057 63.889 1.00 25.08 79 GLU L C 1
ATOM 635 O O . GLU A 1 84 ? 3.247 11.007 63.342 1.00 25.08 79 GLU L O 1
ATOM 641 N N . ALA A 1 85 ? 1.849 10.364 64.985 1.00 18.60 80 ALA L N 1
ATOM 642 C CA . ALA A 1 85 ? 2.828 9.522 65.671 1.00 18.60 80 ALA L CA 1
ATOM 643 C C . ALA A 1 85 ? 3.702 8.675 64.743 1.00 18.60 80 ALA L C 1
ATOM 644 O O . ALA A 1 85 ? 4.925 8.649 64.887 1.00 18.60 80 ALA L O 1
ATOM 646 N N . GLU A 1 86 ? 3.074 8.045 63.756 1.00 13.29 81 GLU L N 1
ATOM 647 C CA . GLU A 1 86 ? 3.767 7.183 62.812 1.00 13.29 81 GLU L CA 1
ATOM 648 C C . GLU A 1 86 ? 4.689 7.872 61.822 1.00 13.29 81 GLU L C 1
ATOM 649 O O . GLU A 1 86 ? 5.368 7.194 61.069 1.00 13.29 81 GLU L O 1
ATOM 655 N N . ASP A 1 87 ? 4.721 9.203 61.814 1.00 16.70 82 ASP L N 1
ATOM 656 C CA . ASP A 1 87 ? 5.573 9.952 60.877 1.00 16.70 82 ASP L CA 1
ATOM 657 C C . ASP A 1 87 ? 7.012 10.161 61.349 1.00 16.70 82 ASP L C 1
ATOM 658 O O . ASP A 1 87 ? 7.836 10.740 60.634 1.00 16.70 82 ASP L O 1
ATOM 663 N N . VAL A 1 88 ? 7.295 9.723 62.571 1.00 28.98 83 VAL L N 1
ATOM 664 C CA . VAL A 1 88 ? 8.619 9.844 63.175 1.00 28.98 83 VAL L CA 1
ATOM 665 C C . VAL A 1 88 ? 9.685 9.076 62.388 1.00 28.98 83 VAL L C 1
ATOM 666 O O . VAL A 1 88 ? 9.528 7.884 62.120 1.00 28.98 83 VAL L O 1
ATOM 670 N N . GLY A 1 89 ? 10.762 9.771 62.022 1.00 17.51 84 GLY L N 1
ATOM 671 C CA . GLY A 1 89 ? 11.849 9.149 61.281 1.00 17.51 84 GLY L CA 1
ATOM 672 C C . GLY A 1 89 ? 12.649 10.132 60.438 1.00 17.51 84 GLY L C 1
ATOM 673 O O . GLY A 1 89 ? 12.564 11.336 60.638 1.00 17.51 84 GLY L O 1
ATOM 674 N N . VAL A 1 90 ? 13.415 9.612 59.486 1.00 6.05 85 VAL L N 1
ATOM 675 C CA . VAL A 1 90 ? 14.223 10.441 58.608 1.00 6.05 85 VAL L CA 1
ATOM 676 C C . VAL A 1 90 ? 13.679 10.458 57.177 1.00 6.05 85 VAL L C 1
ATOM 677 O O . VAL A 1 90 ? 13.205 9.451 56.668 1.00 6.05 85 VAL L O 1
ATOM 681 N N . TYR A 1 91 ? 13.706 11.634 56.565 1.00 18.55 86 TYR L N 1
ATOM 682 C CA . TYR A 1 91 ? 13.222 11.834 55.205 1.00 18.55 86 TYR L CA 1
ATOM 683 C C . TYR A 1 91 ? 14.382 12.308 54.351 1.00 18.55 86 TYR L C 1
ATOM 684 O O . TYR A 1 91 ? 15.207 13.069 54.832 1.00 18.55 86 TYR L O 1
ATOM 693 N N . TYR A 1 92 ? 14.452 11.873 53.097 1.00 15.89 87 TYR L N 1
ATOM 694 C CA . TYR A 1 92 ? 15.543 12.264 52.193 1.00 15.89 87 TYR L CA 1
ATOM 695 C C . TYR A 1 92 ? 15.030 12.655 50.816 1.00 15.89 87 TYR L C 1
ATOM 696 O O . TYR A 1 92 ? 13.960 12.206 50.412 1.00 15.89 87 TYR L O 1
ATOM 705 N N . CYS A 1 93 ? 15.762 13.506 50.103 1.00 17.98 88 CYS L N 1
ATOM 706 C CA . CYS A 1 93 ? 15.366 13.844 48.733 1.00 17.98 88 CYS L CA 1
ATOM 707 C C . CYS A 1 93 ? 16.394 13.140 47.875 1.00 17.98 88 CYS L C 1
ATOM 708 O O . CYS A 1 93 ? 17.597 13.242 48.122 1.00 17.98 88 CYS L O 1
ATOM 711 N N . TRP A 1 94 ? 15.917 12.420 46.875 1.00 8.95 89 TRP L N 1
ATOM 712 C CA . TRP A 1 94 ? 16.781 11.615 46.049 1.00 8.95 89 TRP L CA 1
ATOM 713 C C . TRP A 1 94 ? 16.618 11.930 44.565 1.00 8.95 89 TRP L C 1
ATOM 714 O O . TRP A 1 94 ? 15.520 11.838 44.008 1.00 8.95 89 TRP L O 1
ATOM 725 N N . GLN A 1 95 ? 17.722 12.333 43.945 1.00 15.89 90 GLN L N 1
ATOM 726 C CA . GLN A 1 95 ? 17.747 12.664 42.526 1.00 15.89 90 GLN L CA 1
ATOM 727 C C . GLN A 1 95 ? 18.283 11.522 41.686 1.00 15.89 90 GLN L C 1
ATOM 728 O O . GLN A 1 95 ? 19.279 10.889 42.034 1.00 15.89 90 GLN L O 1
ATOM 734 N N . GLY A 1 96 ? 17.659 11.313 40.539 1.00 18.44 91 GLY L N 1
ATOM 735 C CA . GLY A 1 96 ? 18.094 10.255 39.665 1.00 18.44 91 GLY L CA 1
ATOM 736 C C . GLY A 1 96 ? 18.191 10.751 38.246 1.00 18.44 91 GLY L C 1
ATOM 737 O O . GLY A 1 96 ? 18.275 9.927 37.336 1.00 18.44 91 GLY L O 1
ATOM 738 N N . THR A 1 97 ? 18.151 12.076 38.061 1.00 12.97 92 THR L N 1
ATOM 739 C CA . THR A 1 97 ? 18.233 12.709 36.736 1.00 12.97 92 THR L CA 1
ATOM 740 C C . THR A 1 97 ? 19.664 12.720 36.203 1.00 12.97 92 THR L C 1
ATOM 741 O O . THR A 1 97 ? 19.911 12.500 35.010 1.00 12.97 92 THR L O 1
ATOM 745 N N . HIS A 1 98 ? 20.601 13.021 37.092 1.00 28.80 93 HIS L N 1
ATOM 746 C CA . HIS A 1 98 ? 22.010 13.056 36.736 1.00 28.80 93 HIS L CA 1
ATOM 747 C C . HIS A 1 98 ? 22.705 11.799 37.268 1.00 28.80 93 HIS L C 1
ATOM 748 O O . HIS A 1 98 ? 22.199 11.124 38.165 1.00 28.80 93 HIS L O 1
ATOM 755 N N . PHE A 1 99 ? 23.829 11.446 36.658 1.00 23.94 94 PHE L N 1
ATOM 756 C CA . PHE A 1 99 ? 24.588 10.279 37.073 1.00 23.94 94 PHE L CA 1
ATOM 757 C C . PHE A 1 99 ? 25.836 10.776 37.801 1.00 23.94 94 PHE L C 1
ATOM 758 O O . PHE A 1 99 ? 26.527 11.669 37.300 1.00 23.94 94 PHE L O 1
ATOM 766 N N . PRO A 1 100 ? 26.153 10.212 38.984 1.00 21.39 95 PRO L N 1
ATOM 767 C CA . PRO A 1 100 ? 25.444 9.193 39.755 1.00 21.39 95 PRO L CA 1
ATOM 768 C C . PRO A 1 100 ? 24.361 9.787 40.642 1.00 21.39 95 PRO L C 1
ATOM 769 O O . PRO A 1 100 ? 24.438 10.941 41.042 1.00 21.39 95 PRO L O 1
ATOM 773 N N . HIS A 1 101 A 23.385 8.966 40.997 1.00 20.41 95 HIS L N 1
ATOM 774 C CA . HIS A 1 101 A 22.280 9.403 41.828 1.00 20.41 95 HIS L CA 1
ATOM 775 C C . HIS A 1 101 A 22.801 9.830 43.193 1.00 20.41 95 HIS L C 1
ATOM 776 O O . HIS A 1 101 A 23.642 9.156 43.792 1.00 20.41 95 HIS L O 1
ATOM 783 N N . THR A 1 102 ? 22.313 10.967 43.675 1.00 17.16 96 THR L N 1
ATOM 784 C CA . THR A 1 102 ? 22.737 11.508 44.959 1.00 17.16 96 THR L CA 1
ATOM 785 C C . THR A 1 102 ? 21.551 11.769 45.879 1.00 17.16 96 THR L C 1
ATOM 786 O O . THR A 1 102 ? 20.467 12.135 45.438 1.00 17.16 96 THR L O 1
ATOM 790 N N . VAL A 1 103 ? 21.774 11.562 47.166 1.00 11.91 97 VAL L N 1
ATOM 791 C CA . VAL A 1 103 ? 20.743 11.720 48.174 1.00 11.91 97 VAL L CA 1
ATOM 792 C C . VAL A 1 103 ? 21.123 12.869 49.101 1.00 11.91 97 VAL L C 1
ATOM 793 O O . VAL A 1 103 ? 22.308 13.126 49.321 1.00 11.91 97 VAL L O 1
ATOM 797 N N . GLY A 1 104 ? 20.117 13.591 49.590 1.00 17.69 99 GLY L N 1
ATOM 798 C CA . GLY A 1 104 ? 20.367 14.693 50.495 1.00 17.69 99 GLY L CA 1
ATOM 799 C C . GLY A 1 104 ? 20.714 14.143 51.862 1.00 17.69 99 GLY L C 1
ATOM 800 O O . GLY A 1 104 ? 20.587 12.943 52.096 1.00 17.69 99 GLY L O 1
ATOM 801 N N . GLY A 1 105 ? 21.122 15.019 52.774 1.00 17.14 100 GLY L N 1
ATOM 802 C CA . GLY A 1 105 ? 21.482 14.595 54.118 1.00 17.14 100 GLY L CA 1
ATOM 803 C C . GLY A 1 105 ? 20.379 14.042 55.018 1.00 17.14 100 GLY L C 1
ATOM 804 O O . GLY A 1 105 ? 20.654 13.506 56.101 1.00 17.14 100 GLY L O 1
ATOM 805 N N . GLY A 1 106 ? 19.135 14.138 54.565 1.00 17.13 101 GLY L N 1
ATOM 806 C CA . GLY A 1 106 ? 18.030 13.648 55.361 1.00 17.13 101 GLY L CA 1
ATOM 807 C C . GLY A 1 106 ? 17.600 14.670 56.393 1.00 17.13 101 GLY L C 1
ATOM 808 O O . GLY A 1 106 ? 18.362 15.564 56.747 1.00 17.13 101 GLY L O 1
ATOM 809 N N . THR A 1 107 ? 16.368 14.539 56.863 1.00 11.96 102 THR L N 1
ATOM 810 C CA . THR A 1 107 ? 15.815 15.440 57.861 1.00 11.96 102 THR L CA 1
ATOM 811 C C . THR A 1 107 ? 15.066 14.568 58.871 1.00 11.96 102 THR L C 1
ATOM 812 O O . THR A 1 107 ? 14.206 13.779 58.485 1.00 11.96 102 THR L O 1
ATOM 816 N N . LYS A 1 108 ? 15.457 14.647 60.140 1.00 14.64 103 LYS L N 1
ATOM 817 C CA . LYS A 1 108 ? 14.797 13.886 61.190 1.00 14.64 103 LYS L CA 1
ATOM 818 C C . LYS A 1 108 ? 13.596 14.679 61.694 1.00 14.64 103 LYS L C 1
ATOM 819 O O . LYS A 1 108 ? 13.675 15.886 61.873 1.00 14.64 103 LYS L O 1
ATOM 825 N N . LEU A 1 109 ? 12.491 13.987 61.924 1.00 22.95 104 LEU L N 1
ATOM 826 C CA . LEU A 1 109 ? 11.251 14.588 62.388 1.00 22.95 104 LEU L CA 1
ATOM 827 C C . LEU A 1 109 ? 10.962 14.014 63.777 1.00 22.95 104 LEU L C 1
ATOM 828 O O . LEU A 1 109 ? 11.086 12.804 63.986 1.00 22.95 104 LEU L O 1
ATOM 833 N N . GLU A 1 110 ? 10.646 14.877 64.737 1.00 20.05 105 GLU L N 1
ATOM 834 C CA . GLU A 1 110 ? 10.319 14.441 66.093 1.00 20.05 105 GLU L CA 1
ATOM 835 C C . GLU A 1 110 ? 8.951 15.001 66.429 1.00 20.05 105 GLU L C 1
ATOM 836 O O . GLU A 1 110 ? 8.470 15.907 65.752 1.00 20.05 105 GLU L O 1
ATOM 842 N N . ILE A 1 111 ? 8.360 14.536 67.519 1.00 25.03 106 ILE L N 1
ATOM 843 C CA . ILE A 1 111 ? 7.018 14.969 67.888 1.00 25.03 106 ILE L CA 1
ATOM 844 C C . ILE A 1 111 ? 6.887 15.571 69.286 1.00 25.03 106 ILE L C 1
ATOM 845 O O . ILE A 1 111 ? 7.392 15.012 70.256 1.00 25.03 106 ILE L O 1
ATOM 850 N N . ALA A 1 112 A 6.235 16.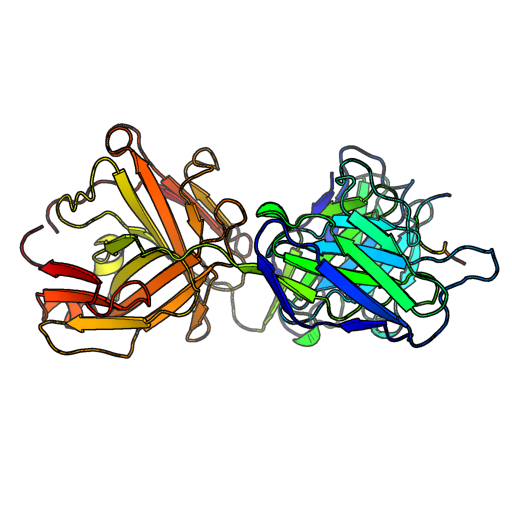725 69.379 1.00 18.38 106 ALA L N 1
ATOM 851 C CA . ALA A 1 112 A 6.013 17.370 70.665 1.00 18.38 106 ALA L CA 1
ATOM 852 C C . ALA A 1 112 A 4.706 16.776 71.184 1.00 18.38 106 ALA L C 1
ATOM 853 O O . ALA A 1 112 A 3.659 16.833 70.522 1.00 18.38 106 ALA L O 1
ATOM 855 N N . ARG A 1 113 ? 4.794 16.162 72.353 1.00 13.14 108 ARG L N 1
ATOM 856 C CA . ARG A 1 113 ? 3.665 15.512 72.967 1.00 13.14 108 ARG L CA 1
ATOM 857 C C . ARG A 1 113 ? 3.598 15.936 74.430 1.00 13.14 108 ARG L C 1
ATOM 858 O O . ARG A 1 113 ? 4.540 16.541 74.942 1.00 13.14 108 ARG L O 1
ATOM 866 N N . ALA A 1 114 ? 2.476 15.681 75.093 1.00 6.55 109 ALA L N 1
ATOM 867 C CA . ALA A 1 114 ? 2.349 16.057 76.491 1.00 6.55 109 ALA L CA 1
ATOM 868 C C . ALA A 1 114 ? 3.382 15.304 77.342 1.00 6.55 109 ALA L C 1
ATOM 869 O O . ALA A 1 114 ? 3.778 14.188 77.008 1.00 6.55 109 ALA L O 1
ATOM 871 N N . ASP A 1 115 ? 3.837 15.934 78.422 1.00 12.30 110 ASP L N 1
ATOM 872 C CA . ASP A 1 115 ? 4.828 15.349 79.339 1.00 12.30 110 ASP L CA 1
ATOM 873 C C . ASP A 1 115 ? 4.376 14.090 80.090 1.00 12.30 110 ASP L C 1
ATOM 874 O O . ASP A 1 115 ? 3.248 14.011 80.567 1.00 12.30 110 ASP L O 1
ATOM 879 N N . ALA A 1 116 ? 5.300 13.152 80.267 1.00 14.14 111 ALA L N 1
ATOM 880 C CA . ALA A 1 116 ? 5.026 11.891 80.956 1.00 14.14 111 ALA L CA 1
ATOM 881 C C . ALA A 1 116 ? 6.179 11.476 81.858 1.00 14.14 111 ALA L C 1
ATOM 882 O O . ALA A 1 116 ? 7.347 11.729 81.559 1.00 14.14 111 ALA L O 1
ATOM 884 N N . ALA A 1 117 ? 5.828 10.814 82.952 1.00 16.12 112 ALA L N 1
ATOM 885 C CA . ALA A 1 117 ? 6.789 10.349 83.940 1.00 16.12 112 ALA L CA 1
ATOM 886 C C . ALA A 1 117 ? 7.117 8.899 83.679 1.00 16.12 112 ALA L C 1
ATOM 887 O O . ALA A 1 117 ? 6.241 8.112 83.337 1.00 16.12 112 ALA L O 1
ATOM 889 N N . PRO A 1 118 ? 8.396 8.531 83.809 1.00 24.87 113 PRO L N 1
ATOM 890 C CA . PRO A 1 118 ? 8.801 7.172 83.459 1.00 24.87 113 PRO L CA 1
ATOM 891 C C . PRO A 1 118 ? 8.403 6.140 84.511 1.00 24.87 113 PRO L C 1
ATOM 892 O O . PRO A 1 118 ? 8.398 6.429 85.717 1.00 24.87 113 PRO L O 1
ATOM 896 N N . THR A 1 119 ? 8.038 4.951 84.042 1.00 12.86 114 THR L N 1
ATOM 897 C CA . THR A 1 119 ? 7.693 3.846 84.921 1.00 12.86 114 THR L CA 1
ATOM 898 C C . THR A 1 119 ? 9.011 3.103 85.072 1.00 12.86 114 THR L C 1
ATOM 899 O O . THR A 1 119 ? 9.530 2.553 84.096 1.00 12.86 114 THR L O 1
ATOM 903 N N . VAL A 1 120 ? 9.577 3.152 86.274 1.00 15.66 115 VAL L N 1
ATOM 904 C CA . VAL A 1 120 ? 10.876 2.532 86.575 1.00 15.66 115 VAL L CA 1
ATOM 905 C C . VAL A 1 120 ? 10.829 1.052 86.986 1.00 15.66 115 VAL L C 1
ATOM 906 O O . VAL A 1 120 ? 9.874 0.591 87.612 1.00 15.66 115 VAL L O 1
ATOM 910 N N . SER A 1 121 ? 11.877 0.316 86.644 1.00 19.53 116 SER L N 1
ATOM 911 C CA . SER A 1 121 ? 11.943 -1.103 86.960 1.00 19.53 116 SER L CA 1
ATOM 912 C C . SER A 1 121 ? 13.401 -1.531 87.166 1.00 19.53 116 SER L C 1
ATOM 913 O O . SER A 1 121 ? 14.215 -1.447 86.248 1.00 19.53 116 SER L O 1
ATOM 916 N N . ILE A 1 122 ? 13.732 -1.994 88.365 1.00 16.98 117 ILE L N 1
ATOM 917 C CA . ILE A 1 122 ? 15.105 -2.402 88.661 1.00 16.98 117 ILE L CA 1
ATOM 918 C C . ILE A 1 122 ? 15.265 -3.934 88.603 1.00 16.98 117 ILE L C 1
ATOM 919 O O . ILE A 1 122 ? 14.309 -4.668 88.848 1.00 16.98 117 ILE L O 1
ATOM 924 N N . PHE A 1 123 ? 16.453 -4.407 88.231 1.00 24.72 118 PHE L N 1
ATOM 925 C CA . PHE A 1 123 ? 16.725 -5.848 88.103 1.00 24.72 118 PHE L CA 1
ATOM 926 C C . PHE A 1 123 ? 18.100 -6.242 88.656 1.00 24.72 118 PHE L C 1
ATOM 927 O O . PHE A 1 123 ? 19.128 -5.761 88.180 1.00 24.72 118 PHE L O 1
ATOM 935 N N . PRO A 1 124 ? 18.130 -7.131 89.661 1.00 15.38 119 PRO L N 1
ATOM 936 C CA . PRO A 1 124 ? 19.340 -7.774 90.186 1.00 15.38 119 PRO L CA 1
ATOM 937 C C . PRO A 1 124 ? 19.962 -8.749 89.177 1.00 15.38 119 PRO L C 1
ATOM 938 O O . PRO A 1 124 ? 19.252 -9.374 88.385 1.00 15.38 119 PRO L O 1
ATOM 942 N N . PRO A 1 125 ? 21.291 -8.935 89.234 1.00 26.89 120 PRO L N 1
ATOM 943 C CA . PRO A 1 125 ? 22.019 -9.730 88.236 1.00 26.89 120 PRO L CA 1
ATOM 944 C C . PRO A 1 125 ? 21.630 -11.203 88.235 1.00 26.89 120 PRO L C 1
ATOM 945 O O . PRO A 1 125 ? 21.641 -11.847 89.281 1.00 26.89 120 PRO L O 1
ATOM 949 N N . SER A 1 126 ? 21.284 -11.737 87.069 1.00 16.75 121 SER L N 1
ATOM 950 C CA . SER A 1 126 ? 20.911 -13.143 86.962 1.00 16.75 121 SER L CA 1
ATOM 951 C C . SER A 1 126 ? 22.014 -14.016 87.560 1.00 16.75 121 SER L C 1
ATOM 952 O O . SER A 1 126 ? 23.193 -13.809 87.274 1.00 16.75 121 SER L O 1
ATOM 955 N N . SER A 1 127 ? 21.641 -14.981 88.399 1.00 31.04 122 SER L N 1
ATOM 956 C CA . SER A 1 127 ? 22.621 -15.885 89.029 1.00 31.04 122 SER L CA 1
ATOM 957 C C . SER A 1 127 ? 23.497 -16.521 87.958 1.00 31.04 122 SER L C 1
ATOM 958 O O . SER A 1 127 ? 24.695 -16.752 88.155 1.00 31.04 122 SER L O 1
ATOM 961 N N . GLU A 1 128 ? 22.879 -16.721 86.800 1.00 22.48 123 GLU L N 1
ATOM 962 C CA . GLU A 1 128 ? 23.513 -17.301 85.623 1.00 22.48 123 GLU L CA 1
ATOM 963 C C . GLU A 1 128 ? 24.745 -16.504 85.197 1.00 22.48 123 GLU L C 1
ATOM 964 O O . GLU A 1 128 ? 25.696 -17.066 84.663 1.00 22.48 123 GLU L O 1
ATOM 970 N N . GLN A 1 129 ? 24.727 -15.199 85.443 1.00 12.97 124 GLN L N 1
ATOM 971 C CA . GLN A 1 129 ? 25.859 -14.333 85.130 1.00 12.97 124 GLN L CA 1
ATOM 972 C C . GLN A 1 129 ? 26.774 -14.239 86.339 1.00 12.97 124 GLN L C 1
ATOM 973 O O . GLN A 1 129 ? 27.949 -13.935 86.202 1.00 12.97 124 GLN L O 1
ATOM 979 N N . LEU A 1 130 ? 26.217 -14.453 87.527 1.00 12.39 125 LEU L N 1
ATOM 980 C CA . LEU A 1 130 ? 26.989 -14.388 88.758 1.00 12.39 125 LEU L CA 1
ATOM 981 C C . LEU A 1 130 ? 28.100 -15.432 88.785 1.00 12.39 125 LEU L C 1
ATOM 982 O O . LEU A 1 130 ? 29.252 -15.136 89.109 1.00 12.39 125 LEU L O 1
ATOM 987 N N . THR A 1 131 ? 27.763 -16.655 88.406 1.00 38.81 126 THR L N 1
ATOM 988 C CA . THR A 1 131 ? 28.748 -17.727 88.394 1.00 38.81 126 THR L CA 1
ATOM 989 C C . THR A 1 131 ? 29.707 -17.675 87.207 1.00 38.81 126 THR L C 1
ATOM 990 O O . THR A 1 131 ? 30.276 -18.696 86.822 1.00 38.81 126 THR L O 1
ATOM 994 N N . SER A 1 132 ? 29.839 -16.505 86.591 1.00 20.64 127 SER L N 1
ATOM 995 C CA . SER A 1 132 ? 30.767 -16.337 85.480 1.00 20.64 127 SER L CA 1
ATOM 996 C C . SER A 1 132 ? 31.809 -15.293 85.877 1.00 20.64 127 SER L C 1
ATOM 997 O O . SER A 1 132 ? 32.789 -15.070 85.152 1.00 20.64 127 SER L O 1
ATOM 1000 N N . GLY A 1 133 ? 31.599 -14.680 87.046 1.00 24.75 128 GLY L N 1
ATOM 1001 C CA . GLY A 1 133 ? 32.535 -13.694 87.560 1.00 24.75 128 GLY L CA 1
ATOM 1002 C C . GLY A 1 133 ? 32.098 -12.242 87.628 1.00 24.75 128 GLY L C 1
ATOM 1003 O O . GLY A 1 133 ? 32.790 -11.420 88.240 1.00 24.75 128 GLY L O 1
ATOM 1004 N N . GLY A 1 134 ? 30.953 -11.913 87.043 1.00 18.18 129 GLY L N 1
ATOM 1005 C CA . GLY A 1 134 ? 30.507 -10.530 87.060 1.00 18.18 129 GLY L CA 1
ATOM 1006 C C . GLY A 1 134 ? 29.116 -10.338 87.619 1.00 18.18 129 GLY L C 1
ATOM 1007 O O . GLY A 1 134 ? 28.519 -11.282 88.140 1.00 18.18 129 GLY L O 1
ATOM 1008 N N . ALA A 1 135 ? 28.598 -9.116 87.512 1.00 27.92 130 ALA L N 1
ATOM 1009 C CA . ALA A 1 135 ? 27.264 -8.798 88.019 1.00 27.92 130 ALA L CA 1
ATOM 1010 C C . ALA A 1 135 ? 26.709 -7.546 87.363 1.00 27.92 130 ALA L C 1
ATOM 1011 O O . ALA A 1 135 ? 27.283 -6.468 87.513 1.00 27.92 130 ALA L O 1
ATOM 1013 N N . SER A 1 136 ? 25.602 -7.678 86.636 1.00 33.16 131 SER L N 1
ATOM 1014 C CA . SER A 1 136 ? 24.999 -6.523 85.983 1.00 33.16 131 SER L CA 1
ATOM 1015 C C . SER A 1 136 ? 23.673 -6.127 86.602 1.00 33.16 131 SER L C 1
ATOM 1016 O O . SER A 1 136 ? 22.705 -6.892 86.544 1.00 33.16 131 SER L O 1
ATOM 1019 N N . VAL A 1 137 ? 23.629 -4.945 87.213 1.00 15.13 132 VAL L N 1
ATOM 1020 C CA . VAL A 1 137 ? 22.396 -4.462 87.806 1.00 15.13 132 VAL L CA 1
ATOM 1021 C C . VAL A 1 137 ? 21.789 -3.515 86.766 1.00 15.13 132 VAL L C 1
ATOM 1022 O O . VAL A 1 137 ? 22.410 -2.530 86.387 1.00 15.13 132 VAL L O 1
ATOM 1026 N N . VAL A 1 138 ? 20.617 -3.873 86.248 1.00 8.89 133 VAL L N 1
ATOM 1027 C CA . VAL A 1 138 ? 19.939 -3.086 85.223 1.00 8.89 133 VAL L CA 1
ATOM 1028 C C . VAL A 1 138 ? 18.713 -2.381 85.775 1.00 8.89 133 VAL L C 1
ATOM 1029 O O . VAL A 1 138 ? 18.068 -2.890 86.684 1.00 8.89 133 VAL L O 1
ATOM 1033 N N . CYS A 1 139 ? 18.393 -1.227 85.190 1.00 15.61 134 CYS L N 1
ATOM 1034 C CA . CYS A 1 139 ? 17.250 -0.399 85.566 1.00 15.61 134 CYS L CA 1
ATOM 1035 C C . CYS A 1 139 ? 16.616 0.051 84.246 1.00 15.61 134 CYS L C 1
ATOM 1036 O O . CYS A 1 139 ? 17.322 0.492 83.339 1.00 15.61 134 CYS L O 1
ATOM 1039 N N . PHE A 1 140 ? 15.304 -0.122 84.118 1.00 10.53 135 PHE L N 1
ATOM 1040 C CA . PHE A 1 140 ? 14.569 0.256 82.910 1.00 10.53 135 PHE L CA 1
ATOM 1041 C C . PHE A 1 140 ? 13.678 1.440 83.198 1.00 10.53 135 PHE L C 1
ATOM 1042 O O . PHE A 1 140 ? 12.824 1.371 84.076 1.00 10.53 135 PHE L O 1
ATOM 1050 N N . LEU A 1 141 ? 13.848 2.506 82.429 1.00 19.97 136 LEU L N 1
ATOM 1051 C CA . LEU A 1 141 ? 13.038 3.712 82.573 1.00 19.97 136 LEU L CA 1
ATOM 1052 C C . LEU A 1 141 ? 12.233 3.828 81.281 1.00 19.97 136 LEU L C 1
ATOM 1053 O O . LEU A 1 141 ? 12.772 4.189 80.235 1.00 19.97 136 LEU L O 1
ATOM 1058 N N . ASN A 1 142 ? 10.943 3.514 81.355 1.00 23.36 137 ASN L N 1
ATOM 1059 C CA . ASN A 1 142 ? 10.107 3.516 80.165 1.00 23.36 137 ASN L CA 1
ATOM 1060 C C . ASN A 1 142 ? 8.994 4.534 80.003 1.00 23.36 137 ASN L C 1
ATOM 1061 O O . ASN A 1 142 ? 8.552 5.165 80.970 1.00 23.36 137 ASN L O 1
ATOM 1066 N N . ASN A 1 143 ? 8.542 4.644 78.755 1.00 11.23 138 ASN L N 1
ATOM 1067 C CA . ASN A 1 143 ? 7.462 5.520 78.318 1.00 11.23 138 ASN L CA 1
ATOM 1068 C C . ASN A 1 143 ? 7.313 6.886 78.980 1.00 11.23 138 ASN L C 1
ATOM 1069 O O . ASN A 1 143 ? 6.306 7.172 79.620 1.00 11.23 138 ASN L O 1
ATOM 1074 N N . PHE A 1 144 ? 8.284 7.758 78.736 1.00 21.83 139 PHE L N 1
ATOM 1075 C CA . PHE A 1 144 ? 8.281 9.099 79.301 1.00 21.83 139 PHE L CA 1
ATOM 1076 C C . PHE A 1 144 ? 8.601 10.161 78.250 1.00 21.83 139 PHE L C 1
ATOM 1077 O O . PHE A 1 144 ? 9.190 9.859 77.206 1.00 21.83 139 PHE L O 1
ATOM 1085 N N . TYR A 1 145 ? 8.235 11.406 78.554 1.00 14.93 140 TYR L N 1
ATOM 1086 C CA . TYR A 1 145 ? 8.479 12.551 77.670 1.00 14.93 140 TYR L CA 1
ATOM 1087 C C . TYR A 1 145 ? 8.656 13.815 78.538 1.00 14.93 140 TYR L C 1
ATOM 1088 O O . TYR A 1 145 ? 7.945 13.979 79.531 1.00 14.93 140 TYR L O 1
ATOM 1097 N N . PRO A 1 146 ? 9.604 14.719 78.183 1.00 16.99 141 PRO L N 1
ATOM 1098 C CA . PRO A 1 146 ? 10.587 14.707 77.086 1.00 16.99 141 PRO L CA 1
ATOM 1099 C C . PRO A 1 146 ? 11.774 13.769 77.236 1.00 16.99 141 PRO L C 1
ATOM 1100 O O . PRO A 1 146 ? 11.899 13.064 78.232 1.00 16.99 141 PRO L O 1
ATOM 1104 N N . LYS A 1 147 ? 12.643 13.792 76.233 1.00 13.67 142 LYS L N 1
ATOM 1105 C CA . LYS A 1 147 ? 13.845 12.967 76.184 1.00 13.67 142 LYS L CA 1
ATOM 1106 C C . LYS A 1 147 ? 14.785 13.170 77.378 1.00 13.67 142 LYS L C 1
ATOM 1107 O O . LYS A 1 147 ? 15.106 12.226 78.086 1.00 13.67 142 LYS L O 1
ATOM 1113 N N . ASP A 1 148 ? 15.223 14.401 77.598 1.00 23.34 143 ASP L N 1
ATOM 1114 C CA . ASP A 1 148 ? 16.124 14.715 78.703 1.00 23.34 143 ASP L CA 1
ATOM 1115 C C . ASP A 1 148 ? 15.686 14.144 80.071 1.00 23.34 143 ASP L C 1
ATOM 1116 O O . ASP A 1 148 ? 14.555 14.341 80.524 1.00 23.34 143 ASP L O 1
ATOM 1121 N N . ILE A 1 149 ? 16.618 13.462 80.725 1.00 18.13 144 ILE L N 1
ATOM 1122 C CA . ILE A 1 149 ? 16.391 12.831 82.015 1.00 18.13 144 ILE L CA 1
ATOM 1123 C C . ILE A 1 149 ? 17.791 12.450 82.507 1.00 18.13 144 ILE L C 1
ATOM 1124 O O . ILE A 1 149 ? 18.765 12.571 81.751 1.00 18.13 144 ILE L O 1
ATOM 1129 N N . ASN A 1 150 ? 17.913 12.011 83.755 1.00 23.38 145 ASN L N 1
ATOM 1130 C CA . ASN A 1 150 ? 19.219 11.619 84.275 1.00 23.38 145 ASN L CA 1
ATOM 1131 C C . ASN A 1 150 ? 19.062 10.558 85.346 1.00 23.38 145 ASN L C 1
ATOM 1132 O O . ASN A 1 150 ? 18.051 10.551 86.052 1.00 23.38 145 ASN L O 1
ATOM 1137 N N . VAL A 1 151 ? 20.077 9.699 85.498 1.00 26.02 146 VAL L N 1
ATOM 1138 C CA . VAL A 1 151 ? 20.026 8.623 86.489 1.00 26.02 146 VAL L CA 1
ATOM 1139 C C . VAL A 1 151 ? 21.278 8.433 87.328 1.00 26.02 146 VAL L C 1
ATOM 1140 O O . VAL A 1 151 ? 22.379 8.288 86.794 1.00 26.02 146 VAL L O 1
ATOM 1144 N N . LYS A 1 152 ? 21.081 8.362 88.642 1.00 23.99 147 LYS L N 1
ATOM 1145 C CA . LYS A 1 152 ? 22.159 8.138 89.600 1.00 23.99 147 LYS L CA 1
ATOM 1146 C C . LYS A 1 152 ? 21.993 6.710 90.101 1.00 23.99 147 LYS L C 1
ATOM 1147 O O . LYS A 1 152 ? 20.867 6.208 90.196 1.00 23.99 147 LYS L O 1
ATOM 1153 N N . TRP A 1 153 ? 23.109 6.056 90.406 1.00 17.53 148 TRP L N 1
ATOM 1154 C CA . TRP A 1 153 ? 23.097 4.705 90.951 1.00 17.53 148 TRP L CA 1
ATOM 1155 C C . TRP A 1 153 ? 23.718 4.864 92.317 1.00 17.53 148 TRP L C 1
ATOM 1156 O O . TRP A 1 153 ? 24.791 5.450 92.446 1.00 17.53 148 TRP L O 1
ATOM 1167 N N . LYS A 1 154 ? 23.022 4.405 93.342 1.00 18.42 149 LYS L N 1
ATOM 1168 C CA . LYS A 1 154 ? 23.545 4.513 94.688 1.00 18.42 149 LYS L CA 1
ATOM 1169 C C . LYS A 1 154 ? 23.695 3.140 95.333 1.00 18.42 149 LYS L C 1
ATOM 1170 O O . LYS A 1 154 ? 22.734 2.358 95.407 1.00 18.42 149 LYS L O 1
ATOM 1176 N N . ILE A 1 155 ? 24.913 2.828 95.761 1.00 15.20 150 ILE L N 1
ATOM 1177 C CA . ILE A 1 155 ? 25.186 1.559 96.420 1.00 15.20 150 ILE L CA 1
ATOM 1178 C C . ILE A 1 155 ? 25.454 1.825 97.888 1.00 15.20 150 ILE L C 1
ATOM 1179 O O . ILE A 1 155 ? 26.426 2.477 98.253 1.00 15.20 150 ILE L O 1
ATOM 1184 N N . ASP A 1 156 ? 24.538 1.364 98.722 1.00 27.97 151 ASP L N 1
ATOM 1185 C CA . ASP A 1 156 ? 24.627 1.543 100.160 1.00 27.97 151 ASP L CA 1
ATOM 1186 C C . ASP A 1 156 ? 24.644 3.009 100.576 1.00 27.97 151 ASP L C 1
ATOM 1187 O O . ASP A 1 156 ? 25.157 3.349 101.641 1.00 27.97 151 ASP L O 1
ATOM 1192 N N . GLY A 1 157 ? 24.060 3.866 99.739 1.00 14.73 152 GLY L N 1
ATOM 1193 C CA . GLY A 1 157 ? 23.995 5.291 100.040 1.00 14.73 152 GLY L CA 1
ATOM 1194 C C . GLY A 1 157 ? 24.886 6.173 99.189 1.00 14.73 152 GLY L C 1
ATOM 1195 O O . GLY A 1 157 ? 24.515 7.275 98.787 1.00 14.73 152 GLY L O 1
ATOM 1196 N N . SER A 1 158 ? 26.078 5.672 98.918 1.00 22.73 153 SER L N 1
ATOM 1197 C CA . SER A 1 158 ? 27.060 6.372 98.116 1.00 22.73 153 SER L CA 1
ATOM 1198 C C . SER A 1 158 ? 26.700 6.276 96.629 1.00 22.73 153 SER L C 1
ATOM 1199 O O . SER A 1 158 ? 26.216 5.248 96.167 1.00 22.73 153 SER L O 1
ATOM 1202 N N . GLU A 1 159 ? 26.908 7.357 95.889 1.00 30.64 154 GLU L N 1
ATOM 1203 C CA . GLU A 1 159 ? 26.612 7.388 94.460 1.00 30.64 154 GLU L CA 1
ATOM 1204 C C . GLU A 1 159 ? 27.815 6.871 93.676 1.00 30.64 154 GLU L C 1
ATOM 1205 O O . GLU A 1 159 ? 28.958 7.126 94.057 1.00 30.64 154 GLU L O 1
ATOM 1211 N N . ARG A 1 160 ? 27.555 6.113 92.613 1.00 25.98 155 ARG L N 1
ATOM 1212 C CA . ARG A 1 160 ? 28.610 5.571 91.751 1.00 25.98 155 ARG L CA 1
ATOM 1213 C C . ARG A 1 160 ? 28.351 6.185 90.392 1.00 25.98 155 ARG L C 1
ATOM 1214 O O . ARG A 1 160 ? 27.190 6.407 90.024 1.00 25.98 155 ARG L O 1
ATOM 1222 N N . GLN A 1 161 ? 29.409 6.447 89.632 1.00 29.40 156 GLN L N 1
ATOM 1223 C CA . GLN A 1 161 ? 29.242 7.027 88.293 1.00 29.40 156 GLN L CA 1
ATOM 1224 C C . GLN A 1 161 ? 30.018 6.321 87.169 1.00 29.40 156 GLN L C 1
ATOM 1225 O O . GLN A 1 161 ? 30.083 6.812 86.037 1.00 29.40 156 GLN L O 1
ATOM 1231 N N . ASN A 1 162 ? 30.559 5.141 87.473 1.00 39.71 157 ASN L N 1
ATOM 1232 C CA . ASN A 1 162 ? 31.307 4.365 86.486 1.00 39.71 157 ASN L CA 1
ATOM 1233 C C . ASN A 1 162 ? 30.785 2.935 86.399 1.00 39.71 157 ASN L C 1
ATOM 1234 O O . ASN A 1 162 ? 30.242 2.399 87.373 1.00 39.71 157 ASN L O 1
ATOM 1239 N N . GLY A 1 163 ? 30.952 2.333 85.222 1.00 31.06 158 GLY L N 1
ATOM 1240 C CA . GLY A 1 163 ? 30.450 0.993 84.975 1.00 31.06 158 GLY L CA 1
ATOM 1241 C C . GLY A 1 163 ? 29.113 1.161 84.268 1.00 31.06 158 GLY L C 1
ATOM 1242 O O . GLY A 1 163 ? 28.650 0.285 83.534 1.00 31.06 158 GLY L O 1
ATOM 1243 N N . VAL A 1 164 ? 28.526 2.333 84.479 1.00 24.48 159 VAL L N 1
ATOM 1244 C CA . VAL A 1 164 ? 27.246 2.740 83.919 1.00 24.48 159 VAL L CA 1
ATOM 1245 C C . VAL A 1 164 ? 27.272 2.767 82.389 1.00 24.48 159 VAL L C 1
ATOM 1246 O O . VAL A 1 164 ? 28.222 3.268 81.779 1.00 24.48 159 VAL L O 1
ATOM 1250 N N . LEU A 1 165 ? 26.226 2.221 81.780 1.00 22.99 160 LEU L N 1
ATOM 1251 C CA . LEU A 1 165 ? 26.101 2.200 80.329 1.00 22.99 160 LEU L CA 1
ATOM 1252 C C . LEU A 1 165 ? 24.640 2.532 80.060 1.00 22.99 160 LEU L C 1
ATOM 1253 O O . LEU A 1 165 ? 23.737 1.849 80.565 1.00 22.99 160 LEU L O 1
ATOM 1258 N N . ASN A 1 166 ? 24.409 3.597 79.299 1.00 12.14 161 ASN L N 1
ATOM 1259 C CA . ASN A 1 166 ? 23.056 4.038 79.008 1.00 12.14 161 ASN L CA 1
ATOM 1260 C C . ASN A 1 166 ? 22.635 3.968 77.540 1.00 12.14 161 ASN L C 1
ATOM 1261 O O . ASN A 1 166 ? 23.451 4.123 76.623 1.00 12.14 161 ASN L O 1
ATOM 1266 N N . SER A 1 167 ? 21.345 3.731 77.336 1.00 18.43 162 SER L N 1
ATOM 1267 C CA . SER A 1 167 ? 20.769 3.655 76.007 1.00 18.43 162 SER L CA 1
ATOM 1268 C C . SER A 1 167 ? 19.360 4.228 75.958 1.00 18.43 162 SER L C 1
ATOM 1269 O O . SER A 1 167 ? 18.514 3.953 76.812 1.00 18.43 162 SER L O 1
ATOM 1272 N N . TRP A 1 168 ? 19.132 5.042 74.942 1.00 23.42 163 TRP L N 1
ATOM 1273 C CA . TRP A 1 168 ? 17.855 5.677 74.708 1.00 23.42 163 TRP L CA 1
ATOM 1274 C C . TRP A 1 168 ? 17.348 5.065 73.420 1.00 23.42 163 TRP L C 1
ATOM 1275 O O . TRP A 1 168 ? 18.132 4.733 72.526 1.00 23.42 163 TRP L O 1
ATOM 1286 N N . THR A 1 169 ? 16.035 4.924 73.337 1.00 26.97 164 THR L N 1
ATOM 1287 C CA . THR A 1 169 ? 15.384 4.385 72.158 1.00 26.97 164 THR L CA 1
ATOM 1288 C C . THR A 1 169 ? 14.859 5.600 71.403 1.00 26.97 164 THR L C 1
ATOM 1289 O O . THR A 1 169 ? 14.683 6.675 71.993 1.00 26.97 164 THR L O 1
ATOM 1293 N N . ASP A 1 170 ? 14.635 5.452 70.102 1.00 18.02 165 ASP L N 1
ATOM 1294 C CA . ASP A 1 170 ? 14.084 6.547 69.310 1.00 18.02 165 ASP L CA 1
ATOM 1295 C C . ASP A 1 170 ? 12.667 6.811 69.805 1.00 18.02 165 ASP L C 1
ATOM 1296 O O . ASP A 1 170 ? 12.066 5.965 70.478 1.00 18.02 165 ASP L O 1
ATOM 1301 N N . GLN A 1 171 ? 12.125 7.967 69.440 1.00 18.62 166 GLN L N 1
ATOM 1302 C CA . GLN A 1 171 ? 10.769 8.321 69.831 1.00 18.62 166 GLN L CA 1
ATOM 1303 C C . GLN A 1 171 ? 9.781 7.276 69.300 1.00 18.62 166 GLN L C 1
ATOM 1304 O O . GLN A 1 171 ? 9.676 7.060 68.087 1.00 18.62 166 GLN L O 1
ATOM 1310 N N . ASP A 1 172 ? 9.078 6.617 70.216 1.00 25.10 167 ASP L N 1
ATOM 1311 C CA . ASP A 1 172 ? 8.109 5.586 69.857 1.00 25.10 167 ASP L CA 1
ATOM 1312 C C . ASP A 1 172 ? 7.029 6.084 68.885 1.00 25.10 167 ASP L C 1
ATOM 1313 O O . ASP A 1 172 ? 6.402 7.129 69.108 1.00 25.10 167 ASP L O 1
ATOM 1318 N N . SER A 1 173 ? 6.780 5.291 67.843 1.00 10.18 168 SER L N 1
ATOM 1319 C CA . SER A 1 173 ? 5.813 5.619 66.795 1.00 10.18 168 SER L CA 1
ATOM 1320 C C . SER A 1 173 ? 4.349 5.399 67.133 1.00 10.18 168 SER L C 1
ATOM 1321 O O . SER A 1 173 ? 3.488 5.530 66.267 1.00 10.18 168 SER L O 1
ATOM 1324 N N . LYS A 1 174 ? 4.062 5.097 68.393 1.00 20.71 169 LYS L N 1
ATOM 1325 C CA . LYS A 1 174 ? 2.692 4.852 68.808 1.00 20.71 169 LYS L CA 1
ATOM 1326 C C . LYS A 1 174 ? 2.251 5.890 69.818 1.00 20.71 169 LYS L C 1
ATOM 1327 O O . LYS A 1 174 ? 1.175 6.464 69.695 1.00 20.71 169 LYS L O 1
ATOM 1333 N N . ASP A 1 175 ? 3.073 6.111 70.837 1.00 13.99 170 ASP L N 1
ATOM 1334 C CA . ASP A 1 175 ? 2.728 7.084 71.863 1.00 13.99 170 ASP L CA 1
ATOM 1335 C C . ASP A 1 175 ? 3.715 8.236 71.961 1.00 13.99 170 ASP L C 1
ATOM 1336 O O . ASP A 1 175 ? 3.628 9.055 72.877 1.00 13.99 170 ASP L O 1
ATOM 1341 N N . SER A 1 176 ? 4.679 8.256 71.041 1.00 13.18 171 SER L N 1
ATOM 1342 C CA . SER A 1 176 ? 5.686 9.304 70.981 1.00 13.18 171 SER L CA 1
ATOM 1343 C C . SER A 1 176 ? 6.578 9.433 72.216 1.00 13.18 171 SER L C 1
ATOM 1344 O O . SER A 1 176 ? 7.298 10.417 72.351 1.00 13.18 171 SER L O 1
ATOM 1347 N N . THR A 1 177 ? 6.555 8.451 73.109 1.00 13.91 172 THR L N 1
ATOM 1348 C CA . THR A 1 177 ? 7.385 8.523 74.305 1.00 13.91 172 THR L CA 1
ATOM 1349 C C . THR A 1 177 ? 8.779 7.941 74.081 1.00 13.91 172 THR L C 1
ATOM 1350 O O . THR A 1 177 ? 9.172 7.637 72.950 1.00 13.91 172 THR L O 1
ATOM 1354 N N . TYR A 1 178 ? 9.515 7.778 75.177 1.00 22.70 173 TYR L N 1
ATOM 1355 C CA . TYR A 1 178 ? 10.864 7.222 75.151 1.00 22.70 173 TYR L CA 1
ATOM 1356 C C . TYR A 1 178 ? 11.015 6.140 76.208 1.00 22.70 173 TYR L C 1
ATOM 1357 O O . TYR A 1 178 ? 10.073 5.802 76.916 1.00 22.70 173 TYR L O 1
ATOM 1366 N N . SER A 1 179 ? 12.210 5.586 76.279 1.00 7.40 174 SER L N 1
ATOM 1367 C CA . SER A 1 179 ? 12.561 4.560 77.242 1.00 7.40 174 SER L CA 1
ATOM 1368 C C . SER A 1 179 ? 14.067 4.648 77.267 1.00 7.40 174 SER L C 1
ATOM 1369 O O . SER A 1 179 ? 14.677 5.222 76.357 1.00 7.40 174 SER L O 1
ATOM 1372 N N . MET A 1 180 ? 14.673 4.107 78.309 1.00 20.19 175 MET L N 1
ATOM 1373 C CA . MET A 1 180 ? 16.117 4.160 78.441 1.00 20.19 175 MET L CA 1
ATOM 1374 C C . MET A 1 180 ? 16.554 3.033 79.359 1.00 20.19 175 MET L C 1
ATOM 1375 O O . MET A 1 180 ? 15.826 2.662 80.292 1.00 20.19 175 MET L O 1
ATOM 1380 N N . SER A 1 181 ? 17.704 2.441 79.059 1.00 25.22 176 SER L N 1
ATOM 1381 C CA . SER A 1 181 ? 18.222 1.388 79.909 1.00 25.22 176 SER L CA 1
ATOM 1382 C C . SER A 1 181 ? 19.523 1.891 80.518 1.00 25.22 176 SER L C 1
ATOM 1383 O O . SER A 1 181 ? 20.276 2.624 79.871 1.00 25.22 176 SER L O 1
ATOM 1386 N N . SER A 1 182 ? 19.736 1.559 81.786 1.00 21.02 177 SER L N 1
ATOM 1387 C CA . SER A 1 182 ? 20.936 1.948 82.511 1.00 21.02 177 SER L CA 1
ATOM 1388 C C . SER A 1 182 ? 21.390 0.705 83.266 1.00 21.02 177 SER L C 1
ATOM 1389 O O . SER A 1 182 ? 20.629 0.142 84.052 1.00 21.02 177 SER L O 1
ATOM 1392 N N . THR A 1 183 ? 22.588 0.223 82.956 1.00 16.22 178 THR L N 1
ATOM 1393 C CA . THR A 1 183 ? 23.124 -0.952 83.635 1.00 16.22 178 THR L CA 1
ATOM 1394 C C . THR A 1 183 ? 24.425 -0.586 84.337 1.00 16.22 178 THR L C 1
ATOM 1395 O O . THR A 1 183 ? 25.193 0.255 83.863 1.00 16.22 178 THR L O 1
ATOM 1399 N N . LEU A 1 184 ? 24.643 -1.198 85.488 1.00 16.42 179 LEU L N 1
ATOM 1400 C CA . LEU A 1 184 ? 25.832 -0.961 86.284 1.00 16.42 179 LEU L CA 1
ATOM 1401 C C . LEU A 1 184 ? 26.593 -2.281 86.395 1.00 16.42 179 LEU L C 1
ATOM 1402 O O . LEU A 1 184 ? 26.212 -3.194 87.135 1.00 16.42 179 LEU L O 1
ATOM 1407 N N . THR A 1 185 ? 27.639 -2.400 85.599 1.00 16.66 180 THR L N 1
ATOM 1408 C CA . THR A 1 185 ? 28.434 -3.605 85.589 1.00 16.66 180 THR L CA 1
ATOM 1409 C C . THR A 1 185 ? 29.561 -3.527 86.602 1.00 16.66 180 THR L C 1
ATOM 1410 O O . THR A 1 185 ? 30.390 -2.613 86.560 1.00 16.66 180 THR L O 1
ATOM 1414 N N . LEU A 1 186 ? 29.578 -4.496 87.507 1.00 15.09 181 LEU L N 1
ATOM 1415 C CA . LEU A 1 186 ? 30.614 -4.594 88.514 1.00 15.09 181 LEU L CA 1
ATOM 1416 C C . LEU A 1 186 ? 31.015 -6.060 88.720 1.00 15.09 181 LEU L C 1
ATOM 1417 O O . LEU A 1 186 ? 30.395 -6.954 88.155 1.00 15.09 181 LEU L O 1
ATOM 1422 N N . THR A 1 187 ? 32.097 -6.298 89.455 1.00 21.56 182 THR L N 1
ATOM 1423 C CA . THR A 1 187 ? 32.562 -7.660 89.709 1.00 21.56 182 THR L CA 1
ATOM 1424 C C . THR A 1 187 ? 31.691 -8.324 90.768 1.00 21.56 182 THR L C 1
ATOM 1425 O O . THR A 1 187 ? 31.026 -7.630 91.545 1.00 21.56 182 THR L O 1
ATOM 1429 N N . LYS A 1 188 ? 31.683 -9.657 90.812 1.00 25.29 183 LYS L N 1
ATOM 1430 C CA . LYS A 1 188 ? 30.884 -10.350 91.822 1.00 25.29 183 LYS L CA 1
ATOM 1431 C C . LYS A 1 188 ? 31.416 -10.085 93.233 1.00 25.29 183 LYS L C 1
ATOM 1432 O O . LYS A 1 188 ? 30.636 -9.957 94.169 1.00 25.29 183 LYS L O 1
ATOM 1438 N N . ASP A 1 189 ? 32.737 -10.006 93.386 1.00 20.26 184 ASP L N 1
ATOM 1439 C CA . ASP A 1 189 ? 33.337 -9.743 94.688 1.00 20.26 184 ASP L CA 1
ATOM 1440 C C . ASP A 1 189 ? 32.825 -8.420 95.226 1.00 20.26 184 ASP L C 1
ATOM 1441 O O . ASP A 1 189 ? 32.425 -8.314 96.383 1.00 20.26 184 ASP L O 1
ATOM 1446 N N . GLU A 1 190 ? 32.849 -7.411 94.364 1.00 20.53 185 GLU L N 1
ATOM 1447 C CA . GLU A 1 190 ? 32.395 -6.072 94.702 1.00 20.53 185 GLU L CA 1
ATOM 1448 C C . GLU A 1 190 ? 30.907 -6.135 95.053 1.00 20.53 185 GLU L C 1
ATOM 1449 O O . GLU A 1 190 ? 30.473 -5.610 96.086 1.00 20.53 185 GLU L O 1
ATOM 1455 N N . TYR A 1 191 ? 30.146 -6.832 94.214 1.00 8.31 186 TYR L N 1
ATOM 1456 C CA . TYR A 1 191 ? 28.716 -7.001 94.408 1.00 8.31 186 TYR L CA 1
ATOM 1457 C C . TYR A 1 191 ? 28.337 -7.635 95.746 1.00 8.31 186 TYR L C 1
ATOM 1458 O O . TYR A 1 191 ? 27.489 -7.109 96.453 1.00 8.31 186 TYR L O 1
ATOM 1467 N N . GLU A 1 192 ? 28.959 -8.761 96.087 1.00 26.25 187 GLU L N 1
ATOM 1468 C CA . GLU A 1 192 ? 28.659 -9.474 97.337 1.00 26.25 187 GLU L CA 1
ATOM 1469 C C . GLU A 1 192 ? 29.020 -8.714 98.629 1.00 26.25 187 GLU L C 1
ATOM 1470 O O . GLU A 1 192 ? 28.600 -9.120 99.718 1.00 26.25 187 GLU L O 1
ATOM 1476 N N . ARG A 1 193 ? 29.839 -7.664 98.528 1.00 18.50 188 ARG L N 1
ATOM 1477 C CA . ARG A 1 193 ? 30.204 -6.896 99.715 1.00 18.50 188 ARG L CA 1
ATOM 1478 C C . ARG A 1 193 ? 29.066 -5.958 100.062 1.00 18.50 188 ARG L C 1
ATOM 1479 O O . ARG A 1 193 ? 28.800 -5.670 101.229 1.00 18.50 188 ARG L O 1
ATOM 1487 N N . HIS A 1 194 ? 28.397 -5.459 99.036 1.00 23.25 189 HIS L N 1
ATOM 1488 C CA . HIS A 1 194 ? 27.334 -4.500 99.265 1.00 23.25 189 HIS L CA 1
ATOM 1489 C C . HIS A 1 194 ? 25.919 -5.064 99.330 1.00 23.25 189 HIS L C 1
ATOM 1490 O O . HIS A 1 194 ? 25.588 -6.045 98.678 1.00 23.25 189 HIS L O 1
ATOM 1497 N N . ASN A 1 195 ? 25.096 -4.450 100.166 1.00 25.94 190 ASN L N 1
ATOM 1498 C CA . ASN A 1 195 ? 23.733 -4.902 100.352 1.00 25.94 190 ASN L CA 1
ATOM 1499 C C . ASN A 1 195 ? 22.692 -4.129 99.550 1.00 25.94 190 ASN L C 1
ATOM 1500 O O . ASN A 1 195 ? 22.034 -4.686 98.672 1.00 25.94 190 ASN L O 1
ATOM 1505 N N . SER A 1 196 ? 22.522 -2.857 99.883 1.00 29.13 191 SER L N 1
ATOM 1506 C CA . SER A 1 196 ? 21.537 -2.000 99.223 1.00 29.13 191 SER L CA 1
ATOM 1507 C C . SER A 1 196 ? 22.026 -1.353 97.921 1.00 29.13 191 SER L C 1
ATOM 1508 O O . SER A 1 196 ? 23.102 -0.752 97.874 1.00 29.13 191 SER L O 1
ATOM 1511 N N . TYR A 1 197 ? 21.243 -1.517 96.862 1.00 28.89 192 TYR L N 1
ATOM 1512 C CA . TYR A 1 197 ? 21.562 -0.962 95.554 1.00 28.89 192 TYR L CA 1
ATOM 1513 C C . TYR A 1 197 ? 20.345 -0.141 95.184 1.00 28.89 192 TYR L C 1
ATOM 1514 O O . TYR A 1 197 ? 19.210 -0.605 95.373 1.00 28.89 192 TYR L O 1
ATOM 1523 N N . THR A 1 198 ? 20.567 1.043 94.616 1.00 20.38 193 THR L N 1
ATOM 1524 C CA . THR A 1 198 ? 19.462 1.930 94.262 1.00 20.38 193 THR L CA 1
ATOM 1525 C C . THR A 1 198 ? 19.574 2.560 92.872 1.00 20.38 193 THR L C 1
ATOM 1526 O O . THR A 1 198 ? 20.672 2.736 92.341 1.00 20.38 193 THR L O 1
ATOM 1530 N N . CYS A 1 199 ? 18.427 2.915 92.305 1.00 9.31 194 CYS L N 1
ATOM 1531 C CA . CYS A 1 199 ? 18.345 3.549 90.999 1.00 9.31 194 CYS L CA 1
ATOM 1532 C C . CYS A 1 199 ? 17.479 4.820 91.123 1.00 9.31 194 CYS L C 1
ATOM 1533 O O . CYS A 1 199 ? 16.257 4.740 91.312 1.00 9.31 194 CYS L O 1
ATOM 1536 N N . GLU A 1 200 ? 18.125 5.987 91.094 1.00 16.46 195 GLU L N 1
ATOM 1537 C CA . GLU A 1 200 ? 17.425 7.273 91.213 1.00 16.46 195 GLU L CA 1
ATOM 1538 C C . GLU A 1 200 ? 17.290 7.992 89.880 1.00 16.46 195 GLU L C 1
ATOM 1539 O O . GLU A 1 200 ? 18.289 8.273 89.206 1.00 16.46 195 GLU L O 1
ATOM 1545 N N . ALA A 1 201 ? 16.053 8.329 89.529 1.00 16.25 196 ALA L N 1
ATOM 1546 C CA . ALA A 1 201 ? 15.770 9.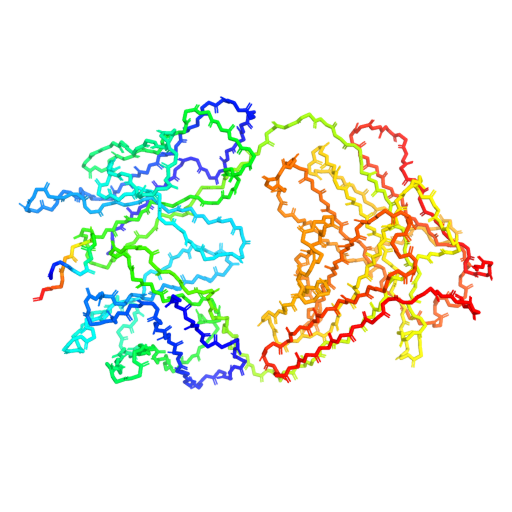010 88.275 1.00 16.25 196 ALA L CA 1
ATOM 1547 C C . ALA A 1 201 ? 14.999 10.303 88.473 1.00 16.25 196 ALA L C 1
ATOM 1548 O O . ALA A 1 201 ? 13.934 10.315 89.089 1.00 16.25 196 ALA L O 1
ATOM 1550 N N . THR A 1 202 ? 15.535 11.390 87.938 1.00 17.84 197 THR L N 1
ATOM 1551 C CA . THR A 1 202 ? 14.880 12.681 88.036 1.00 17.84 197 THR L CA 1
ATOM 1552 C C . THR A 1 202 ? 14.418 13.115 86.631 1.00 17.84 197 THR L C 1
ATOM 1553 O O . THR A 1 202 ? 15.172 13.009 85.651 1.00 17.84 197 THR L O 1
ATOM 1557 N N . HIS A 1 203 ? 13.155 13.529 86.526 1.00 16.42 198 HIS L N 1
ATOM 1558 C CA . HIS A 1 203 ? 12.577 13.941 85.244 1.00 16.42 198 HIS L CA 1
ATOM 1559 C C . HIS A 1 203 ? 11.711 15.168 85.434 1.00 16.42 198 HIS L C 1
ATOM 1560 O O . HIS A 1 203 ? 10.999 15.275 86.421 1.00 16.42 198 HIS L O 1
ATOM 1567 N N . LYS A 1 204 ? 11.742 16.055 84.449 1.00 20.02 199 LYS L N 1
ATOM 1568 C CA . LYS A 1 204 ? 10.978 17.310 84.432 1.00 20.02 199 LYS L CA 1
ATOM 1569 C C . LYS A 1 204 ? 9.613 17.281 85.133 1.00 20.02 199 LYS L C 1
ATOM 1570 O O . LYS A 1 204 ? 9.211 18.246 85.774 1.00 20.02 199 LYS L O 1
ATOM 1576 N N . THR A 1 205 ? 8.917 16.160 85.005 1.00 21.42 200 THR L N 1
ATOM 1577 C CA . THR A 1 205 ? 7.594 15.963 85.590 1.00 21.42 200 THR L CA 1
ATOM 1578 C C . THR A 1 205 ? 7.539 16.074 87.115 1.00 21.42 200 THR L C 1
ATOM 1579 O O . THR A 1 205 ? 6.452 16.046 87.701 1.00 21.42 200 THR L O 1
ATOM 1583 N N . SER A 1 206 ? 8.701 16.151 87.758 1.00 13.83 201 SER L N 1
ATOM 1584 C CA . SER A 1 206 ? 8.774 16.286 89.209 1.00 13.83 201 SER L CA 1
ATOM 1585 C C . SER A 1 206 ? 10.202 16.510 89.668 1.00 13.83 201 SER L C 1
ATOM 1586 O O . SER A 1 206 ? 11.146 15.898 89.157 1.00 13.83 201 SER L O 1
ATOM 1589 N N . THR A 1 207 ? 10.343 17.401 90.640 1.00 21.75 202 THR L N 1
ATOM 1590 C CA . THR A 1 207 ? 11.635 17.740 91.217 1.00 21.75 202 THR L CA 1
ATOM 1591 C C . THR A 1 207 ? 12.104 16.594 92.117 1.00 21.75 202 THR L C 1
ATOM 1592 O O . THR A 1 207 ? 13.301 16.355 92.277 1.00 21.75 202 THR L O 1
ATOM 1596 N N . SER A 1 208 ? 11.144 15.871 92.682 1.00 22.21 203 SER L N 1
ATOM 1597 C CA . SER A 1 208 ? 11.437 14.750 93.564 1.00 22.21 203 SER L CA 1
ATOM 1598 C C . SER A 1 208 ? 11.681 13.468 92.755 1.00 22.21 203 SER L C 1
ATOM 1599 O O . SER A 1 208 ? 10.958 13.175 91.793 1.00 22.21 203 SER L O 1
ATOM 1602 N N . PRO A 1 209 ? 12.684 12.671 93.164 1.00 33.25 204 PRO L N 1
ATOM 1603 C CA . PRO A 1 209 ? 13.302 11.699 92.269 1.00 33.25 204 PRO L CA 1
ATOM 1604 C C . PRO A 1 209 ? 12.552 10.369 92.363 1.00 33.25 204 PRO L C 1
ATOM 1605 O O . PRO A 1 209 ? 11.945 10.075 93.401 1.00 33.25 204 PRO L O 1
ATOM 1609 N N . ILE A 1 210 ? 12.528 9.603 91.274 1.00 27.30 205 ILE L N 1
ATOM 1610 C CA . ILE A 1 210 ? 11.877 8.295 91.294 1.00 27.30 205 ILE L CA 1
ATOM 1611 C C . ILE A 1 210 ? 12.948 7.345 91.795 1.00 27.30 205 ILE L C 1
ATOM 1612 O O . ILE A 1 210 ? 14.019 7.220 91.184 1.00 27.30 205 ILE L O 1
ATOM 1617 N N . VAL A 1 211 ? 12.668 6.732 92.944 1.00 34.61 206 VAL L N 1
ATOM 1618 C CA . VAL A 1 211 ? 13.598 5.835 93.616 1.00 34.61 206 VAL L CA 1
ATOM 1619 C C . VAL A 1 211 ? 13.152 4.380 93.662 1.00 34.61 206 VAL L C 1
ATOM 1620 O O . VAL A 1 211 ? 12.188 4.041 94.372 1.00 34.61 206 VAL L O 1
ATOM 1624 N N . LYS A 1 212 ? 13.872 3.532 92.921 1.00 13.21 207 LYS L N 1
ATOM 1625 C CA . LYS A 1 212 ? 13.626 2.089 92.879 1.00 13.21 207 LYS L CA 1
ATOM 1626 C C . LYS A 1 212 ? 14.899 1.400 93.372 1.00 13.21 207 LYS L C 1
ATOM 1627 O O . LYS A 1 212 ? 15.990 1.702 92.885 1.00 13.21 207 LYS L O 1
ATOM 1633 N N . SER A 1 213 ? 14.777 0.508 94.354 1.00 25.57 208 SER L N 1
ATOM 1634 C CA . SER A 1 213 ? 15.946 -0.198 94.899 1.00 25.57 208 SER L CA 1
ATOM 1635 C C . SER A 1 213 ? 15.604 -1.604 95.361 1.00 25.57 208 SER L C 1
ATOM 1636 O O . SER A 1 213 ? 14.431 -1.982 95.380 1.00 25.57 208 SER L O 1
ATOM 1639 N N . PHE A 1 214 ? 16.635 -2.367 95.726 1.00 21.82 209 PHE L N 1
ATOM 1640 C CA . PHE A 1 214 ? 16.477 -3.732 96.234 1.00 21.82 209 PHE L CA 1
ATOM 1641 C C . PHE A 1 214 ? 17.614 -4.045 97.229 1.00 21.82 209 PHE L C 1
ATOM 1642 O O . PHE A 1 214 ? 18.737 -3.543 97.075 1.00 21.82 209 PHE L O 1
ATOM 1650 N N . ASN A 1 215 ? 17.318 -4.838 98.260 1.00 28.37 210 ASN L N 1
ATOM 1651 C CA . ASN A 1 215 ? 18.324 -5.209 99.262 1.00 28.37 210 ASN L CA 1
ATOM 1652 C C . ASN A 1 215 ? 18.783 -6.645 99.067 1.00 28.37 210 ASN L C 1
ATOM 1653 O O . ASN A 1 215 ? 18.086 -7.570 99.468 1.00 28.37 210 ASN L O 1
ATOM 1658 N N . ARG A 1 216 ? 19.957 -6.814 98.450 1.00 33.33 211 ARG L N 1
ATOM 1659 C CA . ARG A 1 216 ? 20.552 -8.128 98.165 1.00 33.33 211 ARG L CA 1
ATOM 1660 C C . ARG A 1 216 ? 20.724 -8.868 99.484 1.00 33.33 211 ARG L C 1
ATOM 1661 O O . ARG A 1 216 ? 21.776 -8.797 100.119 1.00 33.33 211 ARG L O 1
ATOM 1669 N N . ASN A 1 217 ? 19.683 -9.584 99.886 1.00 34.25 212 ASN L N 1
ATOM 1670 C CA . ASN A 1 217 ? 19.660 -10.302 101.162 1.00 34.25 212 ASN L CA 1
ATOM 1671 C C . ASN A 1 217 ? 18.278 -10.978 101.204 1.00 34.25 212 ASN L C 1
ATOM 1672 O O . ASN A 1 217 ? 18.150 -12.211 101.137 1.00 34.25 212 ASN L O 1
ATOM 1677 N N . GLU A 1 218 ? 17.246 -10.138 101.250 1.00 43.52 213 GLU L N 1
ATOM 1678 C CA . GLU A 1 218 ? 15.864 -10.588 101.285 1.00 43.52 213 GLU L CA 1
ATOM 1679 C C . GLU A 1 218 ? 15.286 -10.493 99.891 1.00 43.52 213 GLU L C 1
ATOM 1680 O O . GLU A 1 218 ? 15.113 -9.385 99.352 1.00 43.52 213 GLU L O 1
ATOM 1686 N N . CYS A 1 219 ? 15.010 -11.643 99.286 1.00 65.72 214 CYS L N 1
ATOM 1687 C CA . CYS A 1 219 ? 14.420 -11.640 97.951 1.00 65.72 214 CYS L CA 1
ATOM 1688 C C . CYS A 1 219 ? 13.586 -12.882 97.735 1.00 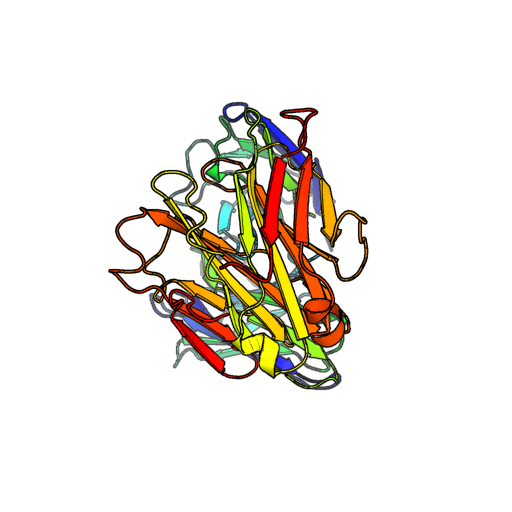65.72 214 CYS L C 1
ATOM 1689 O O . CYS A 1 219 ? 12.659 -12.812 96.895 1.00 65.72 214 CYS L O 1
ATOM 1693 N N . LYS B 2 3 ? 9.663 -11.166 49.137 1.00 34.17 3 LYS H N 1
ATOM 1694 C CA . LYS B 2 3 ? 9.964 -9.955 48.316 1.00 34.17 3 LYS H CA 1
ATOM 1695 C C . LYS B 2 3 ? 11.463 -9.906 48.025 1.00 34.17 3 LYS H C 1
ATOM 1696 O O . LYS B 2 3 ? 11.887 -10.360 46.960 1.00 34.17 3 LYS H O 1
ATOM 1702 N N . LEU B 2 4 ? 12.262 -9.385 48.950 1.00 20.82 4 LEU H N 1
ATOM 1703 C CA . LEU B 2 4 ? 13.701 -9.386 48.750 1.00 20.82 4 LEU H CA 1
ATOM 1704 C C . LEU B 2 4 ? 14.421 -9.869 49.996 1.00 20.82 4 LEU H C 1
ATOM 1705 O O . LEU B 2 4 ? 14.435 -9.179 51.020 1.00 20.82 4 LEU H O 1
ATOM 1710 N N . GLN B 2 5 ? 14.969 -11.078 49.932 1.00 23.00 5 GLN H N 1
ATOM 1711 C CA . GLN B 2 5 ? 15.709 -11.626 51.056 1.00 23.00 5 GLN H CA 1
ATOM 1712 C C . GLN B 2 5 ? 17.179 -11.319 50.772 1.00 23.00 5 GLN H C 1
ATOM 1713 O O . GLN B 2 5 ? 17.613 -11.404 49.622 1.00 23.00 5 GLN H O 1
ATOM 1719 N N . GLN B 2 6 ? 17.927 -10.912 51.794 1.00 27.47 6 GLN H N 1
ATOM 1720 C CA . GLN B 2 6 ? 19.350 -10.601 51.634 1.00 27.47 6 GLN H CA 1
ATOM 1721 C C . GLN B 2 6 ? 20.216 -11.431 52.574 1.00 27.47 6 GLN H C 1
ATOM 1722 O O . GLN B 2 6 ? 19.728 -11.897 53.612 1.00 27.47 6 GLN H O 1
ATOM 1728 N N . SER B 2 7 ? 21.495 -11.603 52.236 1.00 17.59 7 SER H N 1
ATOM 1729 C CA . SER B 2 7 ? 22.396 -12.375 53.086 1.00 17.59 7 SER H CA 1
ATOM 1730 C C . SER B 2 7 ? 22.538 -11.760 54.487 1.00 17.59 7 SER H C 1
ATOM 1731 O O . SER B 2 7 ? 22.040 -10.661 54.747 1.00 17.59 7 SER H O 1
ATOM 1734 N N . GLY B 2 8 ? 23.211 -12.467 55.391 1.00 28.06 8 GLY H N 1
ATOM 1735 C CA . GLY B 2 8 ? 23.378 -11.968 56.748 1.00 28.06 8 GLY H CA 1
ATOM 1736 C C . GLY B 2 8 ? 24.644 -11.169 56.991 1.00 28.06 8 GLY H C 1
ATOM 1737 O O . GLY B 2 8 ? 25.495 -11.049 56.110 1.00 28.06 8 GLY H O 1
ATOM 1738 N N . ALA B 2 9 ? 24.759 -10.613 58.190 1.00 21.16 9 ALA H N 1
ATOM 1739 C CA . ALA B 2 9 ? 25.925 -9.830 58.575 1.00 21.16 9 ALA H CA 1
ATOM 1740 C C . ALA B 2 9 ? 27.211 -10.651 58.415 1.00 21.16 9 ALA H C 1
ATOM 1741 O O . ALA B 2 9 ? 27.209 -11.853 58.658 1.00 21.16 9 ALA H O 1
ATOM 1743 N N . GLU B 2 10 ? 28.312 -10.000 58.046 1.00 17.88 10 GLU H N 1
ATOM 1744 C CA . GLU B 2 10 ? 29.579 -10.702 57.839 1.00 17.88 10 GLU H CA 1
ATOM 1745 C C . GLU B 2 10 ? 30.839 -9.984 58.303 1.00 17.88 10 GLU H C 1
ATOM 1746 O O . GLU B 2 10 ? 31.226 -8.953 57.759 1.00 17.88 10 GLU H O 1
ATOM 1752 N N . LEU B 2 11 ? 31.480 -10.549 59.317 1.00 19.34 11 LEU H N 1
ATOM 1753 C CA . LEU B 2 11 ? 32.717 -10.005 59.848 1.00 19.34 11 LEU H CA 1
ATOM 1754 C C . LEU B 2 11 ? 33.823 -10.521 58.936 1.00 19.34 11 LEU H C 1
ATOM 1755 O O . LEU B 2 11 ? 34.254 -11.660 59.068 1.00 19.34 11 LEU H O 1
ATOM 1760 N N . VAL B 2 12 ? 34.216 -9.720 57.956 1.00 24.37 12 VAL H N 1
ATOM 1761 C CA . VAL B 2 12 ? 35.272 -10.126 57.040 1.00 24.37 12 VAL H CA 1
ATOM 1762 C C . VAL B 2 12 ? 36.502 -9.278 57.343 1.00 24.37 12 VAL H C 1
ATOM 1763 O O . VAL B 2 12 ? 36.372 -8.111 57.730 1.00 24.37 12 VAL H O 1
ATOM 1767 N N . ARG B 2 13 ? 37.693 -9.849 57.185 1.00 25.79 13 ARG H N 1
ATOM 1768 C CA . ARG B 2 13 ? 38.899 -9.083 57.480 1.00 25.79 13 ARG H CA 1
ATOM 1769 C C . ARG B 2 13 ? 39.390 -8.135 56.381 1.00 25.79 13 ARG H C 1
ATOM 1770 O O . ARG B 2 13 ? 39.124 -8.315 55.184 1.00 25.79 13 ARG H O 1
ATOM 1778 N N . SER B 2 14 ? 40.057 -7.082 56.834 1.00 27.79 14 SER H N 1
ATOM 1779 C CA . SER B 2 14 ? 40.638 -6.053 55.986 1.00 27.79 14 SER H CA 1
ATOM 1780 C C . SER B 2 14 ? 41.429 -6.702 54.848 1.00 27.79 14 SER H C 1
ATOM 1781 O O . SER B 2 14 ? 42.125 -7.703 55.062 1.00 27.79 14 SER H O 1
ATOM 1784 N N . GLY B 2 15 ? 41.317 -6.141 53.645 1.00 18.12 15 GLY H N 1
ATOM 1785 C CA . GLY B 2 15 ? 42.024 -6.682 52.492 1.00 18.12 15 GLY H CA 1
ATOM 1786 C C . GLY B 2 15 ? 41.250 -7.728 51.702 1.00 18.12 15 GLY H C 1
ATOM 1787 O O . GLY B 2 15 ? 41.522 -7.947 50.521 1.00 18.12 15 GLY H O 1
ATOM 1788 N N . ALA B 2 16 ? 40.264 -8.352 52.340 1.00 31.55 16 ALA H N 1
ATOM 1789 C CA . ALA B 2 16 ? 39.447 -9.387 51.711 1.00 31.55 16 ALA H CA 1
ATOM 1790 C C . ALA B 2 16 ? 38.368 -8.868 50.766 1.00 31.55 16 ALA H C 1
ATOM 1791 O O . ALA B 2 16 ? 38.233 -7.660 50.549 1.00 31.55 16 ALA H O 1
ATOM 1793 N N . SER B 2 17 ? 37.630 -9.802 50.171 1.00 33.17 17 SER H N 1
ATOM 1794 C CA . SER B 2 17 ? 36.534 -9.472 49.268 1.00 33.17 17 SER H CA 1
ATOM 1795 C C . SER B 2 17 ? 35.263 -9.998 49.931 1.00 33.17 17 SER H C 1
ATOM 1796 O O . SER B 2 17 ? 35.331 -10.574 51.026 1.00 33.17 17 SER H O 1
ATOM 1799 N N . VAL B 2 18 ? 34.115 -9.833 49.278 1.00 22.98 18 VAL H N 1
ATOM 1800 C CA . VAL B 2 18 ? 32.853 -10.280 49.857 1.00 22.98 18 VAL H CA 1
ATOM 1801 C C . VAL B 2 18 ? 31.765 -10.244 48.780 1.00 22.98 18 VAL H C 1
ATOM 1802 O O . VAL B 2 18 ? 31.768 -9.364 47.906 1.00 22.98 18 VAL H O 1
ATOM 1806 N N . LYS B 2 19 ? 30.848 -11.202 48.834 1.00 14.09 19 LYS H N 1
ATOM 1807 C CA . LYS B 2 19 ? 29.767 -11.281 47.856 1.00 14.09 19 LYS H CA 1
ATOM 1808 C C . LYS B 2 19 ? 28.443 -11.287 48.591 1.00 14.09 19 LYS H C 1
ATOM 1809 O O . LYS B 2 19 ? 28.235 -12.117 49.463 1.00 14.09 19 LYS H O 1
ATOM 1815 N N . LEU B 2 20 ? 27.555 -10.359 48.256 1.00 11.71 20 LEU H N 1
ATOM 1816 C CA . LEU B 2 20 ? 26.250 -10.283 48.912 1.00 11.71 20 LEU H CA 1
ATOM 1817 C C . LEU B 2 20 ? 25.149 -10.690 47.952 1.00 11.71 20 LEU H C 1
ATOM 1818 O O . LEU B 2 20 ? 25.147 -10.262 46.800 1.00 11.71 20 LEU H O 1
ATOM 1823 N N . SER B 2 21 ? 24.208 -11.505 48.406 1.00 19.69 21 SER H N 1
ATOM 1824 C CA . SER B 2 21 ? 23.133 -11.910 47.510 1.00 19.69 21 SER H CA 1
ATOM 1825 C C . SER B 2 21 ? 21.805 -11.324 47.937 1.00 19.69 21 SER H C 1
ATOM 1826 O O . SER B 2 21 ? 21.530 -11.136 49.127 1.00 19.69 21 SER H O 1
ATOM 1829 N N . CYS B 2 22 ? 21.000 -11.024 46.937 1.00 18.36 22 CYS H N 1
ATOM 1830 C CA . CYS B 2 22 ? 19.692 -10.457 47.135 1.00 18.36 22 CYS H CA 1
ATOM 1831 C C . CYS B 2 22 ? 18.787 -11.353 46.292 1.00 18.36 22 CYS H C 1
ATOM 1832 O O . CYS B 2 22 ? 19.023 -11.506 45.086 1.00 18.36 22 CYS H O 1
ATOM 1835 N N . THR B 2 23 ? 17.784 -11.969 46.918 1.00 28.56 23 THR H N 1
ATOM 1836 C CA . THR B 2 23 ? 16.893 -12.890 46.211 1.00 28.56 23 THR H CA 1
ATOM 1837 C C . THR B 2 23 ? 15.424 -12.492 46.203 1.00 28.56 23 THR H C 1
ATOM 1838 O O . THR B 2 23 ? 14.823 -12.256 47.257 1.00 28.56 23 THR H O 1
ATOM 1842 N N . ALA B 2 24 ? 14.833 -12.476 45.014 1.00 23.58 24 ALA H N 1
ATOM 1843 C CA . ALA B 2 24 ? 13.437 -12.098 44.877 1.00 23.58 24 ALA H CA 1
ATOM 1844 C C . ALA B 2 24 ? 12.528 -13.305 44.856 1.00 23.58 24 ALA H C 1
ATOM 1845 O O . ALA B 2 24 ? 12.858 -14.334 44.264 1.00 23.58 24 ALA H O 1
ATOM 1847 N N . SER B 2 25 ? 11.368 -13.168 45.482 1.00 31.39 25 SER H N 1
ATOM 1848 C CA . SER B 2 25 ? 10.412 -14.256 45.527 1.00 31.39 25 SER H CA 1
ATOM 1849 C C . SER B 2 25 ? 9.144 -13.892 44.746 1.00 31.39 25 SER H C 1
ATOM 1850 O O . SER B 2 25 ? 8.985 -14.284 43.586 1.00 31.39 25 SER H O 1
ATOM 1853 N N . GLY B 2 26 ? 8.285 -13.080 45.358 1.00 30.45 26 GLY H N 1
ATOM 1854 C CA . GLY B 2 26 ? 7.037 -12.702 44.725 1.00 30.45 26 GLY H CA 1
ATOM 1855 C C . GLY B 2 26 ? 7.066 -12.280 43.264 1.00 30.45 26 GLY H C 1
ATOM 1856 O O . GLY B 2 26 ? 6.030 -12.337 42.592 1.00 30.45 26 GLY H O 1
ATOM 1857 N N . PHE B 2 27 ? 8.236 -11.907 42.748 1.00 12.13 27 PHE H N 1
ATOM 1858 C CA . PHE B 2 27 ? 8.332 -11.438 41.372 1.00 12.13 27 PHE H CA 1
ATOM 1859 C C . PHE B 2 27 ? 9.526 -11.979 40.616 1.00 12.13 27 PHE H C 1
ATOM 1860 O O . PHE B 2 27 ? 10.265 -12.815 41.115 1.00 12.13 27 PHE H O 1
ATOM 1868 N N . ASN B 2 28 ? 9.724 -11.459 39.414 1.00 30.24 28 ASN H N 1
ATOM 1869 C CA . ASN B 2 28 ? 10.832 -11.852 38.561 1.00 30.24 28 ASN H CA 1
ATOM 1870 C C . ASN B 2 28 ? 11.779 -10.650 38.389 1.00 30.24 28 ASN H C 1
ATOM 1871 O O . ASN B 2 28 ? 11.384 -9.604 37.850 1.00 30.24 28 ASN H O 1
ATOM 1876 N N . ILE B 2 29 ? 13.030 -10.813 38.821 1.00 19.64 29 ILE H N 1
ATOM 1877 C CA . ILE B 2 29 ? 14.017 -9.729 38.766 1.00 19.64 29 ILE H CA 1
ATOM 1878 C C . ILE B 2 29 ? 14.508 -9.284 37.396 1.00 19.64 29 ILE H C 1
ATOM 1879 O O . ILE B 2 29 ? 15.410 -8.457 37.303 1.00 19.64 29 ILE H O 1
ATOM 1884 N N . LYS B 2 30 ? 13.955 -9.840 36.331 1.00 22.52 30 LYS H N 1
ATOM 1885 C CA . LYS B 2 30 ? 14.383 -9.438 35.002 1.00 22.52 30 LYS H CA 1
ATOM 1886 C C . LYS B 2 30 ? 13.736 -8.106 34.680 1.00 22.52 30 LYS H C 1
ATOM 1887 O O . LYS B 2 30 ? 14.376 -7.204 34.148 1.00 22.52 30 LYS H O 1
ATOM 1893 N N . ASP B 2 31 ? 12.470 -7.984 35.056 1.00 27.30 31 ASP H N 1
ATOM 1894 C CA . ASP B 2 31 ? 11.681 -6.798 34.777 1.00 27.30 31 ASP H CA 1
ATOM 1895 C C . ASP B 2 31 ? 12.050 -5.567 35.588 1.00 27.30 31 ASP H C 1
ATOM 1896 O O . ASP B 2 31 ? 11.459 -4.486 35.405 1.00 27.30 31 ASP H O 1
ATOM 1901 N N . TYR B 2 32 ? 13.039 -5.708 36.463 1.00 22.54 32 TYR H N 1
ATOM 1902 C CA . TYR B 2 32 ? 13.441 -4.589 37.290 1.00 22.54 32 TYR H CA 1
ATOM 1903 C C . TYR B 2 32 ? 14.932 -4.345 37.267 1.00 22.54 32 TYR H C 1
ATOM 1904 O O . TYR B 2 32 ? 15.700 -5.185 36.796 1.00 22.54 32 TYR H O 1
ATOM 1913 N N . TYR B 2 33 ? 15.314 -3.139 37.676 1.00 19.88 33 TYR H N 1
ATOM 1914 C CA . TYR B 2 33 ? 16.711 -2.752 37.778 1.00 19.88 33 TYR H CA 1
ATOM 1915 C C . TYR B 2 33 ? 17.016 -2.984 39.258 1.00 19.88 33 TYR H C 1
ATOM 1916 O O . TYR B 2 33 ? 16.251 -2.560 40.128 1.00 19.88 33 TYR H O 1
ATOM 1925 N N . ILE B 2 34 ? 18.092 -3.689 39.554 1.00 11.89 34 ILE H N 1
ATOM 1926 C CA . ILE B 2 34 ? 18.435 -3.903 40.945 1.00 11.89 34 ILE H CA 1
ATOM 1927 C C . ILE B 2 34 ? 19.549 -2.918 41.287 1.00 11.89 34 ILE H C 1
ATOM 1928 O O . ILE B 2 34 ? 20.628 -2.954 40.691 1.00 11.89 34 ILE H O 1
ATOM 1933 N N . GLN B 2 35 ? 19.252 -1.971 42.168 1.00 17.13 35 GLN H N 1
ATOM 1934 C CA . GLN B 2 35 ? 20.248 -0.984 42.586 1.00 17.13 35 GLN H CA 1
ATOM 1935 C C . GLN B 2 35 ? 20.592 -1.271 44.042 1.00 17.13 35 GLN H C 1
ATOM 1936 O O . GLN B 2 35 ? 19.739 -1.751 44.802 1.00 17.13 35 GLN H O 1
ATOM 1942 N N . TRP B 2 36 ? 21.845 -1.034 44.418 1.00 16.87 36 TRP H N 1
ATOM 1943 C CA . TRP B 2 36 ? 22.290 -1.257 45.797 1.00 16.87 36 TRP H CA 1
ATOM 1944 C C . TRP B 2 36 ? 22.667 0.092 46.401 1.00 16.87 36 TRP H C 1
ATOM 1945 O O . TRP B 2 36 ? 23.274 0.935 45.728 1.00 16.87 36 TRP H O 1
ATOM 1956 N N . VAL B 2 37 ? 22.304 0.300 47.659 1.00 10.42 37 VAL H N 1
ATOM 1957 C CA . VAL B 2 37 ? 22.623 1.549 48.333 1.00 10.42 37 VAL H CA 1
ATOM 1958 C C . VAL B 2 37 ? 23.409 1.278 49.620 1.00 10.42 37 VAL H C 1
ATOM 1959 O O . VAL B 2 37 ? 23.133 0.309 50.321 1.00 10.42 37 VAL H O 1
ATOM 1963 N N . LYS B 2 38 ? 24.433 2.085 49.879 1.00 15.67 38 LYS H N 1
ATOM 1964 C CA . LYS B 2 38 ? 25.244 1.957 51.083 1.00 15.67 38 LYS H CA 1
ATOM 1965 C C . LYS B 2 38 ? 24.731 2.920 52.150 1.00 15.67 38 LYS H C 1
ATOM 1966 O O . LYS B 2 38 ? 24.267 4.008 51.840 1.00 15.67 38 LYS H O 1
ATOM 1972 N N . GLN B 2 39 ? 24.775 2.511 53.405 1.00 25.42 39 GLN H N 1
ATOM 1973 C CA . GLN B 2 39 ? 24.353 3.389 54.483 1.00 25.42 39 GLN H CA 1
ATOM 1974 C C . GLN B 2 39 ? 25.292 3.176 55.657 1.00 25.42 39 GLN H C 1
ATOM 1975 O O . GLN B 2 39 ? 25.182 2.164 56.366 1.00 25.42 39 GLN H O 1
ATOM 1981 N N . ARG B 2 40 ? 26.292 4.049 55.791 1.00 26.88 40 ARG H N 1
ATOM 1982 C CA . ARG B 2 40 ? 27.205 3.950 56.932 1.00 26.88 40 ARG H CA 1
ATOM 1983 C C . ARG B 2 40 ? 26.328 4.532 58.014 1.00 26.88 40 ARG H C 1
ATOM 1984 O O . ARG B 2 40 ? 25.889 5.673 57.884 1.00 26.88 40 ARG H O 1
ATOM 1992 N N . PRO B 2 41 ? 25.931 3.709 59.002 1.00 47.92 41 PRO H N 1
ATOM 1993 C CA . PRO B 2 41 ? 24.898 4.107 59.972 1.00 47.92 41 PRO H CA 1
ATOM 1994 C C . PRO B 2 41 ? 25.356 5.291 60.817 1.00 47.92 41 PRO H C 1
ATOM 1995 O O . PRO B 2 41 ? 25.522 5.189 62.028 1.00 47.92 41 PRO H O 1
ATOM 1999 N N . GLU B 2 42 ? 25.499 6.427 60.142 1.00 41.71 42 GLU H N 1
ATOM 2000 C CA . GLU B 2 42 ? 25.950 7.701 60.692 1.00 41.71 42 GLU H CA 1
ATOM 2001 C C . GLU B 2 42 ? 25.481 8.674 59.610 1.00 41.71 42 GLU H C 1
ATOM 2002 O O . GLU B 2 42 ? 24.689 9.589 59.860 1.00 41.71 42 GLU H O 1
ATOM 2008 N N . GLN B 2 43 ? 25.966 8.418 58.394 1.00 52.68 43 GLN H N 1
ATOM 2009 C CA . GLN B 2 43 ? 25.643 9.211 57.210 1.00 52.68 43 GLN H CA 1
ATOM 2010 C C . GLN B 2 43 ? 24.338 8.736 56.592 1.00 52.68 43 GLN H C 1
ATOM 2011 O O . GLN B 2 43 ? 23.656 7.830 57.110 1.00 52.68 43 GLN H O 1
ATOM 2017 N N . GLY B 2 44 ? 24.025 9.333 55.452 1.00 27.82 44 GLY H N 1
ATOM 2018 C CA . GLY B 2 44 ? 22.812 8.984 54.755 1.00 27.82 44 GLY H CA 1
ATOM 2019 C C . GLY B 2 44 ? 23.071 7.841 53.808 1.00 27.82 44 GLY H C 1
ATOM 2020 O O . GLY B 2 44 ? 24.067 7.108 53.926 1.00 27.82 44 GLY H O 1
ATOM 2021 N N . LEU B 2 45 ? 22.170 7.717 52.844 1.00 23.34 45 LEU H N 1
ATOM 2022 C CA . LEU B 2 45 ? 22.247 6.679 51.839 1.00 23.34 45 LEU H CA 1
ATOM 2023 C C . LEU B 2 45 ? 23.209 7.140 50.761 1.00 23.34 45 LEU H C 1
ATOM 2024 O O . LEU B 2 45 ? 23.319 8.331 50.490 1.00 23.34 45 LEU H O 1
ATOM 2029 N N . GLU B 2 46 ? 23.924 6.191 50.175 1.00 19.10 46 GLU H N 1
ATOM 2030 C CA . GLU B 2 46 ? 24.869 6.469 49.110 1.00 19.10 46 GLU H CA 1
ATOM 2031 C C . GLU B 2 46 ? 24.592 5.477 48.005 1.00 19.10 46 GLU H C 1
ATOM 2032 O O . GLU B 2 46 ? 24.744 4.277 48.201 1.00 19.10 46 GLU H O 1
ATOM 2038 N N . TRP B 2 47 ? 24.148 5.964 46.858 1.00 11.84 47 TRP H N 1
ATOM 2039 C CA . TRP B 2 47 ? 23.855 5.094 45.730 1.00 11.84 47 TRP H CA 1
ATOM 2040 C C . TRP B 2 47 ? 25.150 4.433 45.235 1.00 11.84 47 TRP H C 1
ATOM 2041 O O . TRP B 2 47 ? 26.146 5.117 44.963 1.00 11.84 47 TRP H O 1
ATOM 2052 N N . ILE B 2 48 ? 25.140 3.103 45.151 1.00 17.70 48 ILE H N 1
ATOM 2053 C CA . ILE B 2 48 ? 26.311 2.354 44.686 1.00 17.70 48 ILE H CA 1
ATOM 2054 C C . ILE B 2 48 ? 26.308 2.144 43.175 1.00 17.70 48 ILE H C 1
ATOM 2055 O O . ILE B 2 48 ? 27.284 2.438 42.491 1.00 17.70 48 ILE H O 1
ATOM 2060 N N . GLY B 2 49 ? 25.224 1.580 42.671 1.00 11.76 49 GLY H N 1
ATOM 2061 C CA . GLY B 2 49 ? 25.117 1.335 41.252 1.00 11.76 49 GLY H CA 1
ATOM 2062 C C . GLY B 2 49 ? 23.886 0.504 41.018 1.00 11.76 49 GLY H C 1
ATOM 2063 O O . GLY B 2 49 ? 23.163 0.201 41.969 1.00 11.76 49 GLY H O 1
ATOM 2064 N N . TRP B 2 50 ? 23.646 0.126 39.769 1.00 16.50 50 TRP H N 1
ATOM 2065 C CA . TRP B 2 50 ? 22.490 -0.691 39.448 1.00 16.50 50 TRP H CA 1
ATOM 2066 C C . TRP B 2 50 ? 22.735 -1.595 38.248 1.00 16.50 50 TRP H C 1
ATOM 2067 O O . TRP B 2 50 ? 23.596 -1.310 37.423 1.00 16.50 50 TRP H O 1
ATOM 2078 N N . ILE B 2 51 ? 22.006 -2.704 38.188 1.00 20.76 51 ILE H N 1
ATOM 2079 C CA . ILE B 2 51 ? 22.136 -3.678 37.110 1.00 20.76 51 ILE H CA 1
ATOM 2080 C C . ILE B 2 51 ? 20.785 -4.089 36.550 1.00 20.76 51 ILE H C 1
ATOM 2081 O O . ILE B 2 51 ? 19.795 -4.204 37.285 1.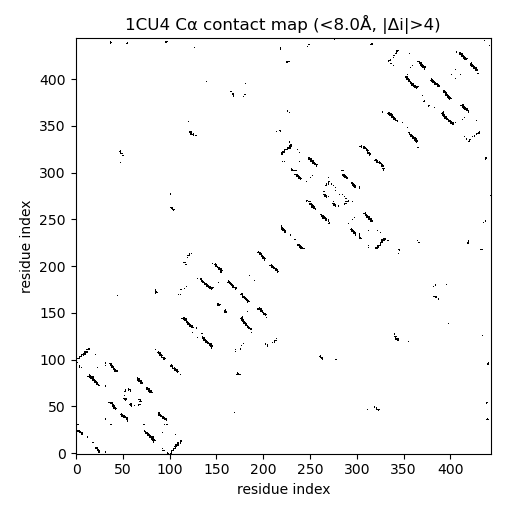00 20.76 51 ILE H O 1
ATOM 2086 N N . ASP B 2 52 ? 20.764 -4.290 35.237 1.00 28.03 52 ASP H N 1
ATOM 2087 C CA . ASP B 2 52 ? 19.577 -4.715 34.515 1.00 28.03 52 ASP H CA 1
ATOM 2088 C C . ASP B 2 52 ? 19.735 -6.208 34.258 1.00 28.03 52 ASP H C 1
ATOM 2089 O O . ASP B 2 52 ? 20.297 -6.606 33.233 1.00 28.03 52 ASP H O 1
ATOM 2094 N N . PRO B 2 53 A 19.238 -7.053 35.179 1.00 24.48 52 PRO H N 1
ATOM 2095 C CA . PRO B 2 53 A 19.548 -8.487 35.225 1.00 24.48 52 PRO H CA 1
ATOM 2096 C C . PRO B 2 53 A 19.282 -9.200 33.901 1.00 24.48 52 PRO H C 1
ATOM 2097 O O . PRO B 2 53 A 20.045 -10.079 33.517 1.00 24.48 52 PRO H O 1
ATOM 2101 N N . GLU B 2 54 ? 18.261 -8.738 33.175 1.00 20.11 53 GLU H N 1
ATOM 2102 C CA . GLU B 2 54 ? 17.840 -9.293 31.873 1.00 20.11 53 GLU H CA 1
ATOM 2103 C C . GLU B 2 54 ? 18.955 -9.454 30.850 1.00 20.11 53 GLU H C 1
ATOM 2104 O O . GLU B 2 54 ? 18.845 -10.233 29.911 1.00 20.11 53 GLU H O 1
ATOM 2110 N N . ASN B 2 55 ? 20.005 -8.668 30.996 1.00 17.18 54 ASN H N 1
ATOM 2111 C CA . ASN B 2 55 ? 21.129 -8.753 30.086 1.00 17.18 54 ASN H CA 1
ATOM 2112 C C . ASN B 2 55 ? 22.379 -8.398 30.848 1.00 17.18 54 ASN H C 1
ATOM 2113 O O . ASN B 2 55 ? 23.380 -8.009 30.260 1.00 17.18 54 ASN H O 1
ATOM 2118 N N . GLY B 2 56 ? 22.292 -8.524 32.171 1.00 16.34 55 GLY H N 1
ATOM 2119 C CA . GLY B 2 56 ? 23.408 -8.215 33.044 1.00 16.34 55 GLY H CA 1
ATOM 2120 C C . GLY B 2 56 ? 24.137 -6.957 32.629 1.00 16.34 55 GLY H C 1
ATOM 2121 O O . GLY B 2 56 ? 25.357 -6.946 32.526 1.00 16.34 55 GLY H O 1
ATOM 2122 N N . ASN B 2 57 ? 23.373 -5.914 32.332 1.00 16.08 56 ASN H N 1
ATOM 2123 C CA . ASN B 2 57 ? 23.926 -4.628 31.923 1.00 16.08 56 ASN H CA 1
ATOM 2124 C C . ASN B 2 57 ? 23.933 -3.721 33.148 1.00 16.08 56 ASN H C 1
ATOM 2125 O O . ASN B 2 57 ? 22.893 -3.542 33.783 1.00 16.08 56 ASN H O 1
ATOM 2130 N N . SER B 2 58 ? 25.081 -3.151 33.496 1.00 28.80 57 SER H N 1
ATOM 2131 C CA . SER B 2 58 ? 25.127 -2.290 34.677 1.00 28.80 57 SER H CA 1
ATOM 2132 C C . SER B 2 58 ? 25.961 -1.004 34.565 1.00 28.80 57 SER H C 1
ATOM 2133 O O . SER B 2 58 ? 26.673 -0.787 33.564 1.00 28.80 57 SER H O 1
ATOM 2136 N N . GLU B 2 59 ? 25.818 -0.148 35.590 1.00 16.80 58 GLU H N 1
ATOM 2137 C CA . GLU B 2 59 ? 26.499 1.145 35.720 1.00 16.80 58 GLU H CA 1
ATOM 2138 C C . GLU B 2 59 ? 26.887 1.317 37.183 1.00 16.80 58 GLU H C 1
ATOM 2139 O O . GLU B 2 59 ? 26.120 0.953 38.066 1.00 16.80 58 GLU H O 1
ATOM 2145 N N . TYR B 2 60 ? 28.062 1.872 37.451 1.00 14.88 59 TYR H N 1
ATOM 2146 C CA . TYR B 2 60 ? 28.494 2.061 38.835 1.00 14.88 59 TYR H CA 1
ATOM 2147 C C . TYR B 2 60 ? 28.893 3.506 39.071 1.00 14.88 59 TYR H C 1
ATOM 2148 O O . TYR B 2 60 ? 29.431 4.158 38.174 1.00 14.88 59 TYR H O 1
ATOM 2157 N N . ALA B 2 61 ? 28.657 4.000 40.283 1.00 18.89 60 ALA H N 1
ATOM 2158 C CA . ALA B 2 61 ? 29.023 5.370 40.620 1.00 18.89 60 ALA H CA 1
ATOM 2159 C C . ALA B 2 61 ? 30.542 5.445 40.500 1.00 18.89 60 ALA H C 1
ATOM 2160 O O . ALA B 2 61 ? 31.229 4.459 40.758 1.00 18.89 60 ALA H O 1
ATOM 2162 N N . PRO B 2 62 ? 31.088 6.600 40.077 1.00 24.47 61 PRO H N 1
ATOM 2163 C CA . PRO B 2 62 ? 32.545 6.788 40.021 1.00 24.47 61 PRO H CA 1
ATOM 2164 C C . PRO B 2 62 ? 33.298 6.234 41.237 1.00 24.47 61 PRO H C 1
ATOM 2165 O O . PRO B 2 62 ? 34.245 5.475 41.081 1.00 24.47 61 PRO H O 1
ATOM 2169 N N . ARG B 2 63 ? 32.840 6.557 42.442 1.00 16.24 62 ARG H N 1
ATOM 2170 C CA . ARG B 2 63 ? 33.510 6.085 43.647 1.00 16.24 62 ARG H CA 1
ATOM 2171 C C . ARG B 2 63 ? 33.536 4.564 43.816 1.00 16.24 62 ARG H C 1
ATOM 2172 O O . ARG B 2 63 ? 34.276 4.037 44.647 1.00 16.24 62 ARG H O 1
ATOM 2180 N N . PHE B 2 64 ? 32.739 3.852 43.034 1.00 16.70 63 PHE H N 1
ATOM 2181 C CA . PHE B 2 64 ? 32.712 2.406 43.156 1.00 16.70 63 PHE H CA 1
ATOM 2182 C C . PHE B 2 64 ? 33.279 1.615 41.975 1.00 16.70 63 PHE H C 1
ATOM 2183 O O . PHE B 2 64 ? 33.452 0.403 42.100 1.00 16.70 63 PHE H O 1
ATOM 2191 N N . GLN B 2 65 ? 33.589 2.272 40.850 1.00 24.47 64 GLN H N 1
ATOM 2192 C CA . GLN B 2 65 ? 34.150 1.562 39.683 1.00 24.47 64 GLN H CA 1
ATOM 2193 C C . GLN B 2 65 ? 35.323 0.772 40.232 1.00 24.47 64 GLN H C 1
ATOM 2194 O O . GLN B 2 65 ? 35.972 1.222 41.184 1.00 24.47 64 GLN H O 1
ATOM 2200 N N . GLY B 2 66 ? 35.563 -0.419 39.694 1.00 26.99 65 GLY H N 1
ATOM 2201 C CA . GLY B 2 66 ? 36.682 -1.219 40.168 1.00 26.99 65 GLY H CA 1
ATOM 2202 C C . GLY B 2 66 ? 36.658 -1.723 41.614 1.00 26.99 65 GLY H C 1
ATOM 2203 O O . GLY B 2 66 ? 37.503 -2.545 41.979 1.00 26.99 65 GLY H O 1
ATOM 2204 N N . LYS B 2 67 ? 35.765 -1.206 42.460 1.00 32.22 66 LYS H N 1
ATOM 2205 C CA . LYS B 2 67 ? 35.676 -1.685 43.837 1.00 32.22 66 LYS H CA 1
ATOM 2206 C C . LYS B 2 67 ? 34.401 -2.501 44.041 1.00 32.22 66 LYS H C 1
ATOM 2207 O O . LYS B 2 67 ? 34.236 -3.162 45.067 1.00 32.22 66 LYS H O 1
ATOM 2213 N N . ALA B 2 68 ? 33.495 -2.450 43.068 1.00 21.56 67 ALA H N 1
ATOM 2214 C CA . ALA B 2 68 ? 32.254 -3.210 43.142 1.00 21.56 67 ALA H CA 1
ATOM 2215 C C . ALA B 2 68 ? 31.973 -3.954 41.837 1.00 21.56 67 ALA H C 1
ATOM 2216 O O . ALA B 2 68 ? 32.313 -3.479 40.746 1.00 21.56 67 ALA H O 1
ATOM 2218 N N . THR B 2 69 ? 31.390 -5.142 41.952 1.00 31.64 68 THR H N 1
ATOM 2219 C CA . THR B 2 69 ? 31.042 -5.928 40.778 1.00 31.64 68 THR H CA 1
ATOM 2220 C C . THR B 2 69 ? 29.618 -6.453 40.921 1.00 31.64 68 THR H C 1
ATOM 2221 O O . THR B 2 69 ? 29.256 -7.034 41.948 1.00 31.64 68 THR H O 1
ATOM 2225 N N . MET B 2 70 ? 28.796 -6.165 39.917 1.00 16.90 69 MET H N 1
ATOM 2226 C CA . MET B 2 70 ? 27.407 -6.587 39.915 1.00 16.90 69 MET H CA 1
ATOM 2227 C C . MET B 2 70 ? 27.140 -7.669 38.892 1.00 16.90 69 MET H C 1
ATOM 2228 O O . MET B 2 70 ? 27.598 -7.593 37.753 1.00 16.90 69 MET H O 1
ATOM 2233 N N . THR B 2 71 ? 26.413 -8.689 39.325 1.00 21.27 70 THR H N 1
ATOM 2234 C CA . THR B 2 71 ? 26.065 -9.828 38.488 1.00 21.27 70 THR H CA 1
ATOM 2235 C C . THR B 2 71 ? 24.659 -10.252 38.899 1.00 21.27 70 THR H C 1
ATOM 2236 O O . THR B 2 71 ? 24.177 -9.844 39.960 1.00 21.27 70 THR H O 1
ATOM 2240 N N . ALA B 2 72 ? 23.988 -11.030 38.056 1.00 23.26 71 ALA H N 1
ATOM 2241 C CA . ALA B 2 72 ? 22.640 -11.496 38.367 1.00 23.26 71 ALA H CA 1
ATOM 2242 C C . ALA B 2 72 ? 22.468 -12.954 37.958 1.00 23.26 71 ALA H C 1
ATOM 2243 O O . ALA B 2 72 ? 23.201 -13.464 37.103 1.00 23.26 71 ALA H O 1
ATOM 2245 N N . ASP B 2 73 ? 21.480 -13.612 38.559 1.00 36.95 72 ASP H N 1
ATOM 2246 C CA . ASP B 2 73 ? 21.191 -15.014 38.291 1.00 36.95 72 ASP H CA 1
ATOM 2247 C C . ASP B 2 73 ? 19.695 -15.150 38.028 1.00 36.95 72 ASP H C 1
ATOM 2248 O O . ASP B 2 73 ? 18.913 -15.448 38.937 1.00 36.95 72 ASP H O 1
ATOM 2253 N N . THR B 2 74 ? 19.299 -14.899 36.787 1.00 26.86 73 THR H N 1
ATOM 2254 C CA . THR B 2 74 ? 17.905 -15.006 36.388 1.00 26.86 73 THR H CA 1
ATOM 2255 C C . THR B 2 74 ? 17.343 -16.356 36.828 1.00 26.86 73 THR H C 1
ATOM 2256 O O . THR B 2 74 ? 16.156 -16.476 37.127 1.00 26.86 73 THR H O 1
ATOM 2260 N N . LEU B 2 75 ? 18.212 -17.362 36.889 1.00 31.55 74 LEU H N 1
ATOM 2261 C CA . LEU B 2 75 ? 17.797 -18.703 37.278 1.00 31.55 74 LEU H CA 1
ATOM 2262 C C . LEU B 2 75 ? 17.283 -18.794 38.706 1.00 31.55 74 LEU H C 1
ATOM 2263 O O . LEU B 2 75 ? 16.156 -19.223 38.920 1.00 31.55 74 LEU H O 1
ATOM 2268 N N . SER B 2 76 ? 18.081 -18.384 39.682 1.00 11.38 75 SER H N 1
ATOM 2269 C CA . SER B 2 76 ? 17.618 -18.442 41.059 1.00 11.38 75 SER H CA 1
ATOM 2270 C C . SER B 2 76 ? 17.014 -17.108 41.537 1.00 11.38 75 SER H C 1
ATOM 2271 O O . SER B 2 76 ? 16.750 -16.931 42.739 1.00 11.38 75 SER H O 1
ATOM 2274 N N . ASN B 2 77 ? 16.813 -16.172 40.602 1.00 19.35 76 ASN H N 1
ATOM 2275 C CA . ASN B 2 77 ? 16.235 -14.866 40.917 1.00 19.35 76 ASN H CA 1
ATOM 2276 C C . ASN B 2 77 ? 17.083 -14.153 41.957 1.00 19.35 76 ASN H C 1
ATOM 2277 O O . ASN B 2 77 ? 16.571 -13.663 42.973 1.00 19.35 76 ASN H O 1
ATOM 2282 N N . THR B 2 78 ? 18.367 -14.021 41.659 1.00 23.23 77 THR H N 1
ATOM 2283 C CA . THR B 2 78 ? 19.301 -13.420 42.592 1.00 23.23 77 THR H CA 1
ATOM 2284 C C . THR B 2 78 ? 20.262 -12.436 41.947 1.00 23.23 77 THR H C 1
ATOM 2285 O O . THR B 2 78 ? 20.712 -12.644 40.828 1.00 23.23 77 THR H O 1
ATOM 2289 N N . ALA B 2 79 ? 20.554 -11.356 42.666 1.00 18.62 78 ALA H N 1
ATOM 2290 C CA . ALA B 2 79 ? 21.487 -10.334 42.220 1.00 18.62 78 ALA H CA 1
ATOM 2291 C C . ALA B 2 79 ? 22.616 -10.304 43.250 1.00 18.62 78 ALA H C 1
ATOM 2292 O O . ALA B 2 79 ? 22.397 -10.548 44.449 1.00 18.62 78 ALA H O 1
ATOM 2294 N N . TYR B 2 80 ? 23.822 -10.015 42.779 1.00 20.50 79 TYR H N 1
ATOM 2295 C CA . TYR B 2 80 ? 24.989 -9.978 43.639 1.00 20.50 79 TYR H CA 1
ATOM 2296 C C . TYR B 2 80 ? 25.758 -8.683 43.518 1.00 20.50 79 TYR H C 1
ATOM 2297 O O . TYR B 2 80 ? 25.800 -8.059 42.463 1.00 20.50 79 TYR H O 1
ATOM 2306 N N . LEU B 2 81 ? 26.403 -8.317 44.611 1.00 20.98 80 LEU H N 1
ATOM 2307 C CA . LEU B 2 81 ? 27.240 -7.135 44.670 1.00 20.98 80 LEU H CA 1
ATOM 2308 C C . LEU B 2 81 ? 28.517 -7.624 45.340 1.00 20.98 80 LEU H C 1
ATOM 2309 O O . LEU B 2 81 ? 28.527 -7.906 46.544 1.00 20.98 80 LEU H O 1
ATOM 2314 N N . GLN B 2 82 ? 29.570 -7.789 44.550 1.00 29.26 81 GLN H N 1
ATOM 2315 C CA . GLN B 2 82 ? 30.842 -8.258 45.065 1.00 29.26 81 GLN H CA 1
ATOM 2316 C C . GLN B 2 82 ? 31.777 -7.090 45.302 1.00 29.26 81 GLN H C 1
ATOM 2317 O O . GLN B 2 82 ? 32.137 -6.376 44.359 1.00 29.26 81 GLN H O 1
ATOM 2323 N N . LEU B 2 83 ? 32.153 -6.872 46.554 1.00 19.27 82 LEU H N 1
ATOM 2324 C CA . LEU B 2 83 ? 33.063 -5.780 46.881 1.00 19.27 82 LEU H CA 1
ATOM 2325 C C . LEU B 2 83 ? 34.465 -6.361 47.068 1.00 19.27 82 LEU H C 1
ATOM 2326 O O . LEU B 2 83 ? 34.622 -7.444 47.631 1.00 19.27 82 LEU H O 1
ATOM 2331 N N . SER B 2 84 A 35.472 -5.677 46.542 1.00 22.95 82 SER H N 1
ATOM 2332 C CA . SER B 2 84 A 36.856 -6.135 46.646 1.00 22.95 82 SER H CA 1
ATOM 2333 C C . SER B 2 84 A 37.683 -5.131 47.446 1.00 22.95 82 SER H C 1
ATOM 2334 O O . SER B 2 84 A 37.266 -3.981 47.618 1.00 22.95 82 SER H O 1
ATOM 2337 N N . SER B 2 85 B 38.839 -5.567 47.944 1.00 21.77 82 SER H N 1
ATOM 2338 C CA . SER B 2 85 B 39.721 -4.701 48.734 1.00 21.77 82 SER H CA 1
ATOM 2339 C C . SER B 2 85 B 39.002 -3.916 49.835 1.00 21.77 82 SER H C 1
ATOM 2340 O O . SER B 2 85 B 39.189 -2.700 50.000 1.00 21.77 82 SER H O 1
ATOM 2343 N N . LEU B 2 86 C 38.205 -4.637 50.614 1.00 27.01 82 LEU H N 1
ATOM 2344 C CA . LEU B 2 86 C 37.448 -4.035 51.700 1.00 27.01 82 LEU H CA 1
ATOM 2345 C C . LEU B 2 86 C 38.371 -3.372 52.704 1.00 27.01 82 LEU H C 1
ATOM 2346 O O . LEU B 2 86 C 39.500 -3.825 52.920 1.00 27.01 82 LEU H O 1
ATOM 2351 N N . THR B 2 87 ? 37.900 -2.277 53.287 1.00 22.14 83 THR H N 1
ATOM 2352 C CA . THR B 2 87 ? 38.653 -1.543 54.297 1.00 22.14 83 THR H CA 1
ATOM 2353 C C . THR B 2 87 ? 37.627 -1.009 55.301 1.00 22.14 83 THR H C 1
ATOM 2354 O O . THR B 2 87 ? 36.463 -1.391 55.251 1.00 22.14 83 THR H O 1
ATOM 2358 N N . SER B 2 88 ? 38.042 -0.120 56.193 1.00 23.21 84 SER H N 1
ATOM 2359 C CA . SER B 2 88 ? 37.128 0.446 57.182 1.00 23.21 84 SER H CA 1
ATOM 2360 C C . SER B 2 88 ? 36.032 1.331 56.562 1.00 23.21 84 SER H C 1
ATOM 2361 O O . SER B 2 88 ? 35.002 1.575 57.179 1.00 23.21 84 SER H O 1
ATOM 2364 N N . GLU B 2 89 ? 36.249 1.801 55.341 1.00 18.02 85 GLU H N 1
ATOM 2365 C CA . GLU B 2 89 ? 35.264 2.638 54.666 1.00 18.02 85 GLU H CA 1
ATOM 2366 C C . GLU B 2 89 ? 34.051 1.857 54.166 1.00 18.02 85 GLU H C 1
ATOM 2367 O O . GLU B 2 89 ? 33.043 2.445 53.769 1.00 18.02 85 GLU H O 1
ATOM 2373 N N . ASP B 2 90 ? 34.162 0.532 54.164 1.00 21.95 86 ASP H N 1
ATOM 2374 C CA . ASP B 2 90 ? 33.083 -0.324 53.695 1.00 21.95 86 ASP H CA 1
ATOM 2375 C C . ASP B 2 90 ? 32.234 -0.869 54.814 1.00 21.95 86 ASP H C 1
ATOM 2376 O O . ASP B 2 90 ? 31.138 -1.367 54.554 1.00 21.95 86 ASP H O 1
ATOM 2381 N N . THR B 2 91 ? 32.746 -0.831 56.044 1.00 32.38 87 THR H N 1
ATOM 2382 C CA . THR B 2 91 ? 31.973 -1.309 57.186 1.00 32.38 87 THR H CA 1
ATOM 2383 C C . THR B 2 91 ? 30.666 -0.466 57.204 1.00 32.38 87 THR H C 1
ATOM 2384 O O . THR B 2 91 ? 30.647 0.695 57.663 1.00 32.38 87 THR H O 1
ATOM 2388 N N . ALA B 2 92 ? 29.605 -1.044 56.624 1.00 25.80 88 ALA H N 1
ATOM 2389 C CA . ALA B 2 92 ? 28.312 -0.386 56.492 1.00 25.80 88 ALA H CA 1
ATOM 2390 C C . ALA B 2 92 ? 27.159 -1.384 56.386 1.00 25.80 88 ALA H C 1
ATOM 2391 O O . ALA B 2 92 ? 27.318 -2.553 56.693 1.00 25.80 88 ALA H O 1
ATOM 2393 N N . VAL B 2 93 ? 25.984 -0.886 56.005 1.00 19.21 89 VAL H N 1
ATOM 2394 C CA . VAL B 2 93 ? 24.778 -1.687 55.828 1.00 19.21 89 VAL H CA 1
ATOM 2395 C C . VAL B 2 93 ? 24.357 -1.428 54.389 1.00 19.21 89 VAL H C 1
ATOM 2396 O O . VAL B 2 93 ? 24.031 -0.300 54.023 1.00 19.21 89 VAL H O 1
ATOM 2400 N N . TYR B 2 94 ? 24.390 -2.461 53.565 1.00 14.97 90 TYR H N 1
ATOM 2401 C CA . TYR B 2 94 ? 24.031 -2.313 52.170 1.00 14.97 90 TYR H CA 1
ATOM 2402 C C . TYR B 2 94 ? 22.640 -2.868 51.938 1.00 14.97 90 TYR H C 1
ATOM 2403 O O . TYR B 2 94 ? 22.261 -3.867 52.541 1.00 14.97 90 TYR H O 1
ATOM 2412 N N . TYR B 2 95 ? 21.872 -2.202 51.089 1.00 21.94 91 TYR H N 1
ATOM 2413 C CA . TYR B 2 95 ? 20.518 -2.632 50.758 1.00 21.94 91 TYR H CA 1
ATOM 2414 C C . TYR B 2 95 ? 20.418 -2.860 49.243 1.00 21.94 91 TYR H C 1
ATOM 2415 O O . TYR B 2 95 ? 21.100 -2.186 48.459 1.00 21.94 91 TYR H O 1
ATOM 2424 N N . CYS B 2 96 ? 19.614 -3.828 48.823 1.00 9.85 92 CYS H N 1
ATOM 2425 C CA . CYS B 2 96 ? 19.403 -4.025 47.400 1.00 9.85 92 CYS H CA 1
ATOM 2426 C C . CYS B 2 96 ? 17.985 -3.491 47.222 1.00 9.85 92 CYS H C 1
ATOM 2427 O O . CYS B 2 96 ? 17.182 -3.558 48.162 1.00 9.85 92 CYS H O 1
ATOM 2430 N N . ASN B 2 97 ? 17.682 -2.922 46.058 1.00 19.82 93 ASN H N 1
ATOM 2431 C CA . ASN B 2 97 ? 16.361 -2.345 45.842 1.00 19.82 93 ASN H CA 1
ATOM 2432 C C . ASN B 2 97 ? 15.851 -2.395 44.400 1.00 19.82 93 ASN H C 1
ATOM 2433 O O . ASN B 2 97 ? 16.630 -2.347 43.456 1.00 19.82 93 ASN H O 1
ATOM 2438 N N . ALA B 2 98 ? 14.542 -2.535 44.244 1.00 13.49 94 ALA H N 1
ATOM 2439 C CA . ALA B 2 98 ? 13.918 -2.550 42.930 1.00 13.49 94 ALA H CA 1
ATOM 2440 C C . ALA B 2 98 ? 12.875 -1.439 43.017 1.00 13.49 94 ALA H C 1
ATOM 2441 O O . ALA B 2 98 ? 11.696 -1.675 43.305 1.00 13.49 94 ALA H O 1
ATOM 2443 N N . ASP B 2 99 ? 13.342 -0.213 42.809 1.00 26.75 95 ASP H N 1
ATOM 2444 C CA . ASP B 2 99 ? 12.515 0.984 42.904 1.00 26.75 95 ASP H CA 1
ATOM 2445 C C . ASP B 2 99 ? 11.216 1.015 42.116 1.00 26.75 95 ASP H C 1
ATOM 2446 O O . ASP B 2 99 ? 10.209 1.501 42.627 1.00 26.75 95 ASP H O 1
ATOM 2451 N N . LEU B 2 100 ? 11.229 0.480 40.899 1.00 14.68 96 LEU H N 1
ATOM 2452 C CA . LEU B 2 100 ? 10.056 0.516 40.041 1.00 14.68 96 LEU H CA 1
ATOM 2453 C C . LEU B 2 100 ? 8.748 0.359 40.797 1.00 14.68 96 LEU H C 1
ATOM 2454 O O . LEU B 2 100 ? 7.826 1.148 40.609 1.00 14.68 96 LEU H O 1
ATOM 2459 N N . HIS B 2 101 ? 8.687 -0.614 41.696 1.00 18.80 97 HIS H N 1
ATOM 2460 C CA . HIS B 2 101 ? 7.485 -0.831 42.504 1.00 18.80 97 HIS H CA 1
ATOM 2461 C C . HIS B 2 101 ? 7.821 -0.799 43.997 1.00 18.80 97 HIS H C 1
ATOM 2462 O O . HIS B 2 101 ? 7.065 -1.290 44.835 1.00 18.80 97 HIS H O 1
ATOM 2469 N N . ASP B 2 102 ? 8.982 -0.218 44.291 1.00 22.83 98 ASP H N 1
ATOM 2470 C CA . ASP B 2 102 ? 9.510 -0.034 45.635 1.00 22.83 98 ASP H CA 1
ATOM 2471 C C . ASP B 2 102 ? 9.711 -1.282 46.492 1.00 22.83 98 ASP H C 1
ATOM 2472 O O . ASP B 2 102 ? 9.122 -1.403 47.565 1.00 22.83 98 ASP H O 1
ATOM 2477 N N . TYR B 2 103 ? 10.582 -2.183 46.049 1.00 19.95 99 TYR H N 1
ATOM 2478 C CA . TYR B 2 103 ? 10.870 -3.405 46.801 1.00 19.95 99 TYR H CA 1
ATOM 2479 C C . TYR B 2 103 ? 12.230 -3.281 47.473 1.00 19.95 99 TYR H C 1
ATOM 2480 O O . TYR B 2 103 ? 13.244 -3.041 46.811 1.00 19.95 99 TYR H O 1
ATOM 2489 N N . TRP B 2 104 ? 12.248 -3.484 48.784 1.00 12.49 100 TRP H N 1
ATOM 2490 C CA . TRP B 2 104 ? 13.469 -3.381 49.560 1.00 12.49 100 TRP H CA 1
ATOM 2491 C C . TRP B 2 104 ? 13.781 -4.677 50.276 1.00 12.49 100 TRP H C 1
ATOM 2492 O O . TRP B 2 104 ? 12.882 -5.482 50.534 1.00 12.49 100 TRP H O 1
ATOM 2503 N N . GLY B 2 105 ? 15.060 -4.860 50.598 1.00 16.45 101 GLY H N 1
ATOM 2504 C CA . GLY B 2 105 ? 15.518 -6.034 51.328 1.00 16.45 101 GLY H CA 1
ATOM 2505 C C . GLY B 2 105 ? 15.950 -5.562 52.710 1.00 16.45 101 GLY H C 1
ATOM 2506 O O . GLY B 2 105 ? 16.568 -4.511 52.819 1.00 16.45 101 GLY H O 1
ATOM 2507 N N . GLN B 2 106 ? 15.676 -6.346 53.749 1.00 20.82 102 GLN H N 1
ATOM 2508 C CA . GLN B 2 106 ? 16.008 -5.982 55.136 1.00 20.82 102 GLN H CA 1
ATOM 2509 C C . GLN B 2 106 ? 17.398 -5.418 55.460 1.00 20.82 102 GLN H C 1
ATOM 2510 O O . GLN B 2 106 ? 17.609 -4.869 56.541 1.00 20.82 102 GLN H O 1
ATOM 2516 N N . GLY B 2 107 ? 18.335 -5.547 54.528 1.00 14.98 103 GLY H N 1
ATOM 2517 C CA . GLY B 2 107 ? 19.669 -5.022 54.747 1.00 14.98 103 GLY H CA 1
ATOM 2518 C C . GLY B 2 107 ? 20.685 -6.063 55.164 1.00 14.98 103 GLY H C 1
ATOM 2519 O O . GLY B 2 107 ? 20.353 -7.057 55.810 1.00 14.98 103 GLY H O 1
ATOM 2520 N N . THR B 2 108 ? 21.932 -5.840 54.778 1.00 19.38 104 THR H N 1
ATOM 2521 C CA . THR B 2 108 ? 23.003 -6.754 55.125 1.00 19.38 104 THR H CA 1
ATOM 2522 C C . THR B 2 108 ? 24.096 -5.933 55.783 1.00 19.38 104 THR H C 1
ATOM 2523 O O . THR B 2 108 ? 24.651 -5.037 55.147 1.00 19.38 104 THR H O 1
ATOM 2527 N N . THR B 2 109 ? 24.358 -6.188 57.064 1.00 15.58 105 THR H N 1
ATOM 2528 C CA . THR B 2 109 ? 25.403 -5.472 57.787 1.00 15.58 105 THR H CA 1
ATOM 2529 C C . THR B 2 109 ? 26.761 -6.085 57.502 1.00 15.58 105 THR H C 1
ATOM 2530 O O . THR B 2 109 ? 26.907 -7.304 57.484 1.00 15.58 105 THR H O 1
ATOM 2534 N N . LEU B 2 110 ? 27.758 -5.239 57.284 1.00 24.18 106 LEU H N 1
ATOM 2535 C CA . LEU B 2 110 ? 29.111 -5.704 56.994 1.00 24.18 106 LEU H CA 1
ATOM 2536 C C . LEU B 2 110 ? 30.160 -4.974 57.837 1.00 24.18 106 LEU H C 1
ATOM 2537 O O . LEU B 2 110 ? 30.270 -3.746 57.797 1.00 24.18 106 LEU H O 1
ATOM 2542 N N . THR B 2 111 ? 30.910 -5.732 58.621 1.00 23.58 107 THR H N 1
ATOM 2543 C CA . THR B 2 111 ? 31.951 -5.139 59.433 1.00 23.58 107 THR H CA 1
ATOM 2544 C C . THR B 2 111 ? 33.305 -5.639 58.923 1.00 23.58 107 THR H C 1
ATOM 2545 O O . THR B 2 111 ? 33.535 -6.850 58.785 1.00 23.58 107 THR H O 1
ATOM 2549 N N . VAL B 2 112 ? 34.166 -4.698 58.565 1.00 18.16 108 VAL H N 1
ATOM 2550 C CA . VAL B 2 112 ? 35.502 -5.041 58.116 1.00 18.16 108 VAL H CA 1
ATOM 2551 C C . VAL B 2 112 ? 36.351 -4.800 59.366 1.00 18.16 108 VAL H C 1
ATOM 2552 O O . VAL B 2 112 ? 36.397 -3.686 59.903 1.00 18.16 108 VAL H O 1
ATOM 2556 N N . SER B 2 113 ? 36.881 -5.886 59.914 1.00 24.71 109 SER H N 1
ATOM 2557 C CA . SER B 2 113 ? 37.714 -5.813 61.108 1.00 24.71 109 SER H CA 1
ATOM 2558 C C . SER B 2 113 ? 38.692 -6.970 61.077 1.00 24.71 109 SER H C 1
ATOM 2559 O O . SER B 2 113 ? 38.522 -7.905 60.292 1.00 24.71 109 SER H O 1
ATOM 2562 N N . SER B 2 114 ? 39.768 -6.856 61.847 1.00 26.39 110 SER H N 1
ATOM 2563 C CA . SER B 2 114 ? 40.742 -7.935 61.908 1.00 26.39 110 SER H CA 1
ATOM 2564 C C . SER B 2 114 ? 40.244 -8.870 62.998 1.00 26.39 110 SER H C 1
ATOM 2565 O O . SER B 2 114 ? 40.187 -10.081 62.798 1.00 26.39 110 SER H O 1
ATOM 2568 N N . ALA B 2 115 ? 39.801 -8.273 64.107 1.00 20.69 111 ALA H N 1
ATOM 2569 C CA . ALA B 2 115 ? 39.287 -8.992 65.267 1.00 20.69 111 ALA H CA 1
ATOM 2570 C C . ALA B 2 115 ? 38.239 -10.072 64.932 1.00 20.69 111 ALA H C 1
ATOM 2571 O O . ALA B 2 115 ? 37.433 -9.921 64.003 1.00 20.69 111 ALA H O 1
ATOM 2573 N N . LYS B 2 116 ? 38.253 -11.149 65.717 1.00 33.20 112 LYS H N 1
ATOM 2574 C CA . LYS B 2 116 ? 37.350 -12.282 65.531 1.00 33.20 112 LYS H CA 1
ATOM 2575 C C . LYS B 2 116 ? 35.931 -12.109 66.082 1.00 33.20 112 LYS H C 1
ATOM 2576 O O . LYS B 2 116 ? 35.661 -11.292 66.988 1.00 33.20 112 LYS H O 1
ATOM 2582 N N . THR B 2 117 ? 35.050 -12.954 65.555 1.00 28.85 113 THR H N 1
ATOM 2583 C CA . THR B 2 117 ? 33.650 -13.002 65.936 1.00 28.85 113 THR H CA 1
ATOM 2584 C C . THR B 2 117 ? 33.492 -13.541 67.356 1.00 28.85 113 THR H C 1
ATOM 2585 O O . THR B 2 117 ? 34.189 -14.481 67.750 1.00 28.85 113 THR H O 1
ATOM 2589 N N . THR B 2 118 ? 32.577 -12.942 68.112 1.00 25.74 114 THR H N 1
ATOM 2590 C CA . THR B 2 118 ? 32.285 -13.368 69.479 1.00 25.74 114 THR H CA 1
ATOM 2591 C C . THR B 2 118 ? 30.768 -13.485 69.555 1.00 25.74 114 THR H C 1
ATOM 2592 O O . THR B 2 118 ? 30.043 -12.667 68.974 1.00 25.74 114 THR H O 1
ATOM 2596 N N . ALA B 2 119 ? 30.287 -14.510 70.241 1.00 13.88 115 ALA H N 1
ATOM 2597 C CA . ALA B 2 119 ? 28.857 -14.718 70.380 1.00 13.88 115 ALA H CA 1
ATOM 2598 C C . ALA B 2 119 ? 28.421 -14.163 71.724 1.00 13.88 115 ALA H C 1
ATOM 2599 O O . ALA B 2 119 ? 29.199 -14.131 72.678 1.00 13.88 115 ALA H O 1
ATOM 2601 N N . PRO B 2 120 ? 27.185 -13.667 71.800 1.00 10.97 116 PRO H N 1
ATOM 2602 C CA . PRO B 2 120 ? 26.710 -12.977 73.001 1.00 10.97 116 PRO H CA 1
ATOM 2603 C C . PRO B 2 120 ? 26.233 -13.929 74.091 1.00 10.97 116 PRO H C 1
ATOM 2604 O O . PRO B 2 120 ? 25.807 -15.047 73.804 1.00 10.97 116 PRO H O 1
ATOM 2608 N N . SER B 2 121 ? 26.315 -13.495 75.342 1.00 17.25 117 SER H N 1
ATOM 2609 C CA . SER B 2 121 ? 25.818 -14.312 76.444 1.00 17.25 117 SER H CA 1
ATOM 2610 C C . SER B 2 121 ? 24.491 -13.674 76.883 1.00 17.25 117 SER H C 1
ATOM 2611 O O . SER B 2 121 ? 24.436 -12.488 77.205 1.00 17.25 117 SER H O 1
ATOM 2614 N N . VAL B 2 122 ? 23.412 -14.442 76.775 1.00 14.80 118 VAL H N 1
ATOM 2615 C CA . VAL B 2 122 ? 22.067 -13.980 77.107 1.00 14.80 118 VAL H CA 1
ATOM 2616 C C . VAL B 2 122 ? 21.693 -14.272 78.556 1.00 14.80 118 VAL H C 1
ATOM 2617 O O . VAL B 2 122 ? 21.680 -15.427 78.975 1.00 14.80 118 VAL H O 1
ATOM 2621 N N . TYR B 2 123 ? 21.380 -13.228 79.313 1.00 20.82 119 TYR H N 1
ATOM 2622 C CA . TYR B 2 123 ? 21.001 -13.375 80.712 1.00 20.82 119 TYR H CA 1
ATOM 2623 C C . TYR B 2 123 ? 19.567 -12.930 80.910 1.00 20.82 119 TYR H C 1
ATOM 2624 O O . TYR B 2 123 ? 19.197 -11.815 80.547 1.00 20.82 119 TYR H O 1
ATOM 2633 N N . PRO B 2 124 ? 18.730 -13.802 81.476 1.00 28.78 120 PRO H N 1
ATOM 2634 C CA . PRO B 2 124 ? 17.340 -13.423 81.703 1.00 28.78 120 PRO H CA 1
ATOM 2635 C C . PRO B 2 124 ? 17.298 -12.451 82.873 1.00 28.78 120 PRO H C 1
ATOM 2636 O O . PRO B 2 124 ? 18.095 -12.568 83.813 1.00 28.78 120 PRO H O 1
ATOM 2640 N N . LEU B 2 125 ? 16.399 -11.475 82.799 1.00 22.50 121 LEU H N 1
ATOM 2641 C CA . LEU B 2 125 ? 16.248 -10.504 83.866 1.00 22.50 121 LEU H CA 1
ATOM 2642 C C . LEU B 2 125 ? 14.853 -10.626 84.459 1.00 22.50 121 LEU H C 1
ATOM 2643 O O . LEU B 2 125 ? 13.866 -10.175 83.870 1.00 22.50 121 LEU H O 1
ATOM 2648 N N . ALA B 2 126 ? 14.775 -11.317 85.590 1.00 12.48 122 ALA H N 1
ATOM 2649 C CA . ALA B 2 126 ? 13.516 -11.512 86.283 1.00 12.48 122 ALA H CA 1
ATOM 2650 C C . ALA B 2 126 ? 13.550 -10.676 87.549 1.00 12.48 122 ALA H C 1
ATOM 2651 O O . ALA B 2 126 ? 14.614 -10.470 88.135 1.00 12.48 122 ALA H O 1
ATOM 2653 N N . PRO B 2 127 ? 12.384 -10.161 87.974 1.00 32.63 123 PRO H N 1
ATOM 2654 C CA . PRO B 2 127 ? 12.319 -9.037 88.909 1.00 32.63 123 PRO H CA 1
ATOM 2655 C C . PRO B 2 127 ? 12.664 -9.480 90.313 1.00 32.63 123 PRO H C 1
ATOM 2656 O O . PRO B 2 127 ? 12.564 -10.655 90.636 1.00 32.63 123 PRO H O 1
ATOM 2660 N N . VAL B 2 128 ? 13.037 -8.529 91.157 1.00 39.10 124 VAL H N 1
ATOM 2661 C CA . VAL B 2 128 ? 13.373 -8.813 92.555 1.00 39.10 124 VAL H CA 1
ATOM 2662 C C . VAL B 2 128 ? 12.099 -9.374 93.212 1.00 39.10 124 VAL H C 1
ATOM 2663 O O . VAL B 2 128 ? 11.054 -9.450 92.548 1.00 39.10 124 VAL H O 1
ATOM 2667 N N . CYS B 2 129 ? 12.184 -9.770 94.486 1.00 32.85 125 CYS H N 1
ATOM 2668 C CA . CYS B 2 129 ? 11.028 -10.274 95.238 1.00 32.85 125 CYS H CA 1
ATOM 2669 C C . CYS B 2 129 ? 9.717 -9.595 94.812 1.00 32.85 125 CYS H C 1
ATOM 2670 O O . CYS B 2 129 ? 9.431 -8.452 95.206 1.00 32.85 125 CYS H O 1
ATOM 2673 N N . GLY B 2 130 ? 8.957 -10.300 93.974 1.00 67.37 126 GLY H N 1
ATOM 2674 C CA . GLY B 2 130 ? 7.680 -9.807 93.479 1.00 67.37 126 GLY H CA 1
ATOM 2675 C C . GLY B 2 130 ? 7.397 -8.305 93.439 1.00 67.37 126 GLY H C 1
ATOM 2676 O O . GLY B 2 130 ? 6.289 -7.899 93.811 1.00 67.37 126 GLY H O 1
ATOM 2677 N N . ASP B 2 131 ? 8.375 -7.482 93.043 1.00 41.74 127 ASP H N 1
ATOM 2678 C CA . ASP B 2 131 ? 8.163 -6.036 92.930 1.00 41.74 127 ASP H CA 1
ATOM 2679 C C . ASP B 2 131 ? 6.923 -5.947 92.028 1.00 41.74 127 ASP H C 1
ATOM 2680 O O . ASP B 2 131 ? 6.976 -6.354 90.850 1.00 41.74 127 ASP H O 1
ATOM 2685 N N . THR B 2 132 ? 5.800 -5.494 92.602 1.00 77.98 128 THR H N 1
ATOM 2686 C CA . THR B 2 132 ? 4.535 -5.404 91.856 1.00 77.98 128 THR H CA 1
ATOM 2687 C C . THR B 2 132 ? 4.003 -3.991 91.532 1.00 77.98 128 THR H C 1
ATOM 2688 O O . THR B 2 132 ? 3.338 -3.365 92.379 1.00 77.98 128 THR H O 1
ATOM 2692 N N . THR B 2 133 ? 4.318 -3.464 90.343 1.00 79.61 129 THR H N 1
ATOM 2693 C CA . THR B 2 133 ? 3.774 -2.154 89.965 1.00 79.61 129 THR H CA 1
ATOM 2694 C C . THR B 2 133 ? 2.410 -2.422 89.290 1.00 79.61 129 THR H C 1
ATOM 2695 O O . THR B 2 133 ? 2.314 -2.724 88.080 1.00 79.61 129 THR H O 1
ATOM 2699 N N . GLY B 2 134 ? 1.384 -2.459 90.147 1.00 70.09 130 GLY H N 1
ATOM 2700 C CA . GLY B 2 134 ? 0.010 -2.688 89.727 1.00 70.09 130 GLY H CA 1
ATOM 2701 C C . GLY B 2 134 ? -0.334 -4.089 89.234 1.00 70.09 130 GLY H C 1
ATOM 2702 O O . GLY B 2 134 ? 0.033 -5.116 89.829 1.00 70.09 130 GLY H O 1
ATOM 2703 N N . SER B 2 135 ? -1.057 -4.103 88.121 1.00 27.14 131 SER H N 1
ATOM 2704 C CA . SER B 2 135 ? -1.510 -5.316 87.468 1.00 27.14 131 SER H CA 1
ATOM 2705 C C . SER B 2 135 ? -0.614 -5.674 86.275 1.00 27.14 131 SER H C 1
ATOM 2706 O O . SER B 2 135 ? -1.043 -6.357 85.335 1.00 27.14 131 SER H O 1
ATOM 2709 N N . SER B 2 136 ? 0.626 -5.198 86.299 1.00 28.96 132 SER H N 1
ATOM 2710 C CA . SER B 2 136 ? 1.552 -5.477 85.212 1.00 28.96 132 SER H CA 1
ATOM 2711 C C . SER B 2 136 ? 2.867 -6.038 85.720 1.00 28.96 132 SER H C 1
ATOM 2712 O O . SER B 2 136 ? 3.193 -5.933 86.908 1.00 28.96 132 SER H O 1
ATOM 2715 N N . VAL B 2 137 ? 3.589 -6.683 84.814 1.00 23.20 133 VAL H N 1
ATOM 2716 C CA . VAL B 2 137 ? 4.882 -7.257 85.118 1.00 23.20 133 VAL H CA 1
ATOM 2717 C C . VAL B 2 137 ? 5.824 -6.859 84.003 1.00 23.20 133 VAL H C 1
ATOM 2718 O O . VAL B 2 137 ? 5.482 -6.956 82.827 1.00 23.20 133 VAL H O 1
ATOM 2722 N N . THR B 2 138 ? 6.992 -6.368 84.385 1.00 31.99 134 THR H N 1
ATOM 2723 C CA . THR B 2 138 ? 7.997 -5.931 83.432 1.00 31.99 134 THR H CA 1
ATOM 2724 C C . THR B 2 138 ? 9.190 -6.887 83.600 1.00 31.99 134 THR H C 1
ATOM 2725 O O . THR B 2 138 ? 9.599 -7.174 84.725 1.00 31.99 134 THR H O 1
ATOM 2729 N N . LEU B 2 139 ? 9.661 -7.469 82.498 1.00 31.03 135 LEU H N 1
ATOM 2730 C CA . LEU B 2 139 ? 10.786 -8.413 82.531 1.00 31.03 135 LEU H CA 1
ATOM 2731 C C . LEU B 2 139 ? 11.805 -8.010 81.469 1.00 31.03 135 LEU H C 1
ATOM 2732 O O . LEU B 2 139 ? 11.459 -7.339 80.482 1.00 31.03 135 LEU H O 1
ATOM 2737 N N . GLY B 2 140 ? 13.047 -8.447 81.634 1.00 20.79 136 GLY H N 1
ATOM 2738 C CA . GLY B 2 140 ? 14.056 -8.069 80.670 1.00 20.79 136 GLY H CA 1
ATOM 2739 C C . GLY B 2 140 ? 14.963 -9.191 80.237 1.00 20.79 136 GLY H C 1
ATOM 2740 O O . GLY B 2 140 ? 14.921 -10.284 80.800 1.00 20.79 136 GLY H O 1
ATOM 2741 N N . CYS B 2 141 ? 15.808 -8.885 79.253 1.00 17.72 137 CYS H N 1
ATOM 2742 C CA . CYS B 2 141 ? 16.772 -9.818 78.678 1.00 17.72 137 CYS H CA 1
ATOM 2743 C C . CYS B 2 141 ? 18.067 -9.034 78.394 1.00 17.72 137 CYS H C 1
ATOM 2744 O O . CYS B 2 141 ? 18.064 -8.088 77.611 1.00 17.72 137 CYS H O 1
ATOM 2747 N N . LEU B 2 142 ? 19.148 -9.377 79.088 1.00 20.64 138 LEU H N 1
ATOM 2748 C CA . LEU B 2 142 ? 20.431 -8.698 78.909 1.00 20.64 138 LEU H CA 1
ATOM 2749 C C . LEU B 2 142 ? 21.375 -9.462 77.981 1.00 20.64 138 LEU H C 1
ATOM 2750 O O . LEU B 2 142 ? 22.021 -10.420 78.400 1.00 20.64 138 LEU H O 1
ATOM 2755 N N . VAL B 2 143 ? 21.476 -9.011 76.736 1.00 11.72 139 VAL H N 1
ATOM 2756 C CA . VAL B 2 143 ? 22.333 -9.638 75.738 1.00 11.72 139 VAL H CA 1
ATOM 2757 C C . VAL B 2 143 ? 23.640 -8.855 75.730 1.00 11.72 139 VAL H C 1
ATOM 2758 O O . VAL B 2 143 ? 23.654 -7.716 75.298 1.00 11.72 139 VAL H O 1
ATOM 2762 N N . LYS B 2 144 ? 24.738 -9.442 76.198 1.00 24.26 140 LYS H N 1
ATOM 2763 C CA . LYS B 2 144 ? 26.012 -8.715 76.222 1.00 24.26 140 LYS H CA 1
ATOM 2764 C C . LYS B 2 144 ? 27.250 -9.466 75.738 1.00 24.26 140 LYS H C 1
ATOM 2765 O O . LYS B 2 144 ? 27.277 -10.697 75.710 1.00 24.26 140 LYS H O 1
ATOM 2771 N N . GLY B 2 145 ? 28.276 -8.699 75.378 1.00 19.43 141 GLY H N 1
ATOM 2772 C CA . GLY B 2 145 ? 29.537 -9.259 74.927 1.00 19.43 141 GLY H CA 1
ATOM 2773 C C . GLY B 2 145 ? 29.550 -9.931 73.569 1.00 19.43 141 GLY H C 1
ATOM 2774 O O . GLY B 2 145 ? 29.829 -11.127 73.471 1.00 19.43 141 GLY H O 1
ATOM 2775 N N . TYR B 2 146 ? 29.309 -9.160 72.514 1.00 12.20 142 TYR H N 1
ATOM 2776 C CA . TYR B 2 146 ? 29.303 -9.710 71.161 1.00 12.20 142 TYR H CA 1
ATOM 2777 C C . TYR B 2 146 ? 29.914 -8.809 70.105 1.00 12.20 142 TYR H C 1
ATOM 2778 O O . TYR B 2 146 ? 29.959 -7.587 70.237 1.00 12.20 142 TYR H O 1
ATOM 2787 N N . PHE B 2 147 ? 30.379 -9.436 69.043 1.00 10.36 143 PHE H N 1
ATOM 2788 C CA . PHE B 2 147 ? 30.953 -8.709 67.939 1.00 10.36 143 PHE H CA 1
ATOM 2789 C C . PHE B 2 147 ? 30.717 -9.641 66.785 1.00 10.36 143 PHE H C 1
ATOM 2790 O O . PHE B 2 147 ? 30.792 -10.851 66.954 1.00 10.36 143 PHE H O 1
ATOM 2798 N N . PRO B 2 148 ? 30.357 -9.099 65.620 1.00 15.97 144 PRO H N 1
ATOM 2799 C CA . PRO B 2 148 ? 29.981 -7.694 65.463 1.00 15.97 144 PRO H CA 1
ATOM 2800 C C . PRO B 2 148 ? 28.461 -7.513 65.392 1.00 15.97 144 PRO H C 1
ATOM 2801 O O . PRO B 2 148 ? 27.699 -8.430 65.718 1.00 15.97 144 PRO H O 1
ATOM 2805 N N . GLU B 2 149 ? 28.032 -6.315 65.007 1.00 24.85 145 GLU H N 1
ATOM 2806 C CA . GLU B 2 149 ? 26.614 -6.016 64.849 1.00 24.85 145 GLU H CA 1
ATOM 2807 C C . GLU B 2 149 ? 26.171 -6.817 63.637 1.00 24.85 145 GLU H C 1
ATOM 2808 O O . GLU B 2 149 ? 26.993 -7.105 62.758 1.00 24.85 145 GLU H O 1
ATOM 2814 N N . PRO B 2 150 ? 24.865 -7.128 63.532 1.00 13.84 146 PRO H N 1
ATOM 2815 C CA . PRO B 2 150 ? 23.881 -6.864 64.573 1.00 13.84 146 PRO H CA 1
ATOM 2816 C C . PRO B 2 150 ? 23.523 -8.112 65.359 1.00 13.84 146 PRO H C 1
ATOM 2817 O O . PRO B 2 150 ? 24.189 -9.148 65.281 1.00 13.84 146 PRO H O 1
ATOM 2821 N N . VAL B 2 151 ? 22.424 -7.983 66.086 1.00 19.15 147 VAL H N 1
ATOM 2822 C CA . VAL B 2 151 ? 21.843 -9.030 66.903 1.00 19.15 147 VAL H CA 1
ATOM 2823 C C . VAL B 2 151 ? 20.354 -8.890 66.584 1.00 19.15 147 VAL H C 1
ATOM 2824 O O . VAL B 2 151 ? 19.912 -7.820 66.167 1.00 19.15 147 VAL H O 1
ATOM 2828 N N . THR B 2 152 ? 19.599 -9.974 66.675 1.00 20.59 148 THR H N 1
ATOM 2829 C CA . THR B 2 152 ? 18.177 -9.899 66.387 1.00 20.59 148 THR H CA 1
ATOM 2830 C C . THR B 2 152 ? 17.454 -10.498 67.585 1.00 20.59 148 THR H C 1
ATOM 2831 O O . THR B 2 152 ? 17.638 -11.669 67.890 1.00 20.59 148 THR H O 1
ATOM 2835 N N . LEU B 2 153 ? 16.661 -9.690 68.281 1.00 11.64 149 LEU H N 1
ATOM 2836 C CA . LEU B 2 153 ? 15.942 -10.157 69.466 1.00 11.64 149 LEU H CA 1
ATOM 2837 C C . LEU B 2 153 ? 14.419 -10.129 69.318 1.00 11.64 149 LEU H C 1
ATOM 2838 O O . LEU B 2 153 ? 13.854 -9.186 68.783 1.00 11.64 149 LEU H O 1
ATOM 2843 N N . THR B 2 154 ? 13.761 -11.176 69.799 1.00 14.49 150 THR H N 1
ATOM 2844 C CA . THR B 2 154 ? 12.307 -11.277 69.742 1.00 14.49 150 THR H CA 1
ATOM 2845 C C . THR B 2 154 ? 11.800 -12.016 70.982 1.00 14.49 150 THR H C 1
ATOM 2846 O O . THR B 2 154 ? 12.554 -12.731 71.647 1.00 14.49 150 THR H O 1
ATOM 2850 N N . TRP B 2 155 ? 10.541 -11.780 71.333 1.00 18.34 151 TRP H N 1
ATOM 2851 C CA . TRP B 2 155 ? 9.936 -12.437 72.484 1.00 18.34 151 TRP H CA 1
ATOM 2852 C C . TRP B 2 155 ? 8.931 -13.443 71.945 1.00 18.34 151 TRP H C 1
ATOM 2853 O O . TRP B 2 155 ? 8.007 -13.085 71.221 1.00 18.34 151 TRP H O 1
ATOM 2864 N N . ASN B 2 156 ? 9.164 -14.715 72.251 1.00 24.42 152 ASN H N 1
ATOM 2865 C CA . ASN B 2 156 ? 8.317 -15.811 71.792 1.00 24.42 152 ASN H CA 1
ATOM 2866 C C . ASN B 2 156 ? 8.245 -15.852 70.266 1.00 24.42 152 ASN H C 1
ATOM 2867 O O . ASN B 2 156 ? 7.168 -15.784 69.680 1.00 24.42 152 ASN H O 1
ATOM 2872 N N . SER B 2 157 ? 9.413 -15.891 69.633 1.00 22.56 153 SER H N 1
ATOM 2873 C CA . SER B 2 157 ? 9.524 -15.936 68.181 1.00 22.56 153 SER H CA 1
ATOM 2874 C C . SER B 2 157 ? 8.806 -14.789 67.480 1.00 22.56 153 SER H C 1
ATOM 2875 O O . SER B 2 157 ? 8.690 -14.791 66.243 1.00 22.56 153 SER H O 1
ATOM 2878 N N . GLY B 2 158 ? 8.375 -13.796 68.268 1.00 29.26 154 GLY H N 1
ATOM 2879 C CA . GLY B 2 158 ? 7.658 -12.648 67.732 1.00 29.26 154 GLY H CA 1
ATOM 2880 C C . GLY B 2 158 ? 6.220 -12.508 68.231 1.00 29.26 154 GLY H C 1
ATOM 2881 O O . GLY B 2 158 ? 5.597 -11.468 68.015 1.00 29.26 154 GLY H O 1
ATOM 2882 N N . SER B 2 159 ? 5.696 -13.545 68.890 1.00 22.97 155 SER H N 1
ATOM 2883 C CA . SER B 2 159 ? 4.326 -13.545 69.431 1.00 22.97 155 SER H CA 1
ATOM 2884 C C . SER B 2 159 ? 4.043 -12.336 70.319 1.00 22.97 155 SER H C 1
ATOM 2885 O O . SER B 2 159 ? 2.921 -11.843 70.357 1.00 22.97 155 SER H O 1
ATOM 2888 N N . LEU B 2 160 ? 5.040 -11.916 71.090 1.00 23.01 156 LEU H N 1
ATOM 2889 C CA . LEU B 2 160 ? 4.900 -10.759 71.962 1.00 23.01 156 LEU H CA 1
ATOM 2890 C C . LEU B 2 160 ? 5.256 -9.500 71.156 1.00 23.01 156 LEU H C 1
ATOM 2891 O O . LEU B 2 160 ? 6.395 -9.008 71.187 1.00 23.01 156 LEU H O 1
ATOM 2896 N N . SER B 2 161 ? 4.260 -9.016 70.411 1.00 54.50 157 SER H N 1
ATOM 2897 C CA . SER B 2 161 ? 4.405 -7.849 69.549 1.00 54.50 157 SER H CA 1
ATOM 2898 C C . SER B 2 161 ? 3.969 -6.505 70.153 1.00 54.50 157 SER H C 1
ATOM 2899 O O . SER B 2 161 ? 3.573 -5.589 69.417 1.00 54.50 157 SER H O 1
ATOM 2902 N N . SER B 2 162 ? 4.016 -6.380 71.479 1.00 38.07 158 SER H N 1
ATOM 2903 C CA . SER B 2 162 ? 3.647 -5.122 72.122 1.00 38.07 158 SER H CA 1
ATOM 2904 C C . SER B 2 162 ? 4.107 -5.089 73.581 1.00 38.07 158 SER H C 1
ATOM 2905 O O . SER B 2 162 ? 4.140 -6.123 74.251 1.00 38.07 158 SER H O 1
ATOM 2908 N N . GLY B 2 163 ? 4.464 -3.901 74.065 1.00 18.52 159 GLY H N 1
ATOM 2909 C CA . GLY B 2 163 ? 4.954 -3.775 75.423 1.00 18.52 159 GLY H CA 1
ATOM 2910 C C . GLY B 2 163 ? 6.410 -4.185 75.389 1.00 18.52 159 GLY H C 1
ATOM 2911 O O . GLY B 2 163 ? 6.929 -4.764 76.336 1.00 18.52 159 GLY H O 1
ATOM 2912 N N . VAL B 2 164 ? 7.068 -3.863 74.280 1.00 24.30 160 VAL H N 1
ATOM 2913 C CA . VAL B 2 164 ? 8.468 -4.205 74.064 1.00 24.30 160 VAL H CA 1
ATOM 2914 C C . VAL B 2 164 ? 9.314 -2.958 73.818 1.00 24.30 160 VAL H C 1
ATOM 2915 O O . VAL B 2 164 ? 8.871 -2.012 73.154 1.00 24.30 160 VAL H O 1
ATOM 2919 N N . HIS B 2 165 ? 10.524 -2.963 74.369 1.00 25.57 161 HIS H N 1
ATOM 2920 C CA . HIS B 2 165 ? 11.477 -1.872 74.214 1.00 25.57 161 HIS H CA 1
ATOM 2921 C C . HIS B 2 165 ? 12.826 -2.551 74.016 1.00 25.57 161 HIS H C 1
ATOM 2922 O O . HIS B 2 165 ? 13.295 -3.251 74.910 1.00 25.57 161 HIS H O 1
ATOM 2929 N N . THR B 2 166 ? 13.415 -2.408 72.838 1.00 13.49 162 THR H N 1
ATOM 2930 C CA . THR B 2 166 ? 14.708 -3.021 72.557 1.00 13.49 162 THR H CA 1
ATOM 2931 C C . THR B 2 166 ? 15.723 -1.906 72.345 1.00 13.49 162 THR H C 1
ATOM 2932 O O . THR B 2 166 ? 15.789 -1.295 71.279 1.00 13.49 162 THR H O 1
ATOM 2936 N N . PHE B 2 167 ? 16.519 -1.658 73.373 1.00 19.68 163 PHE H N 1
ATOM 2937 C CA . PHE B 2 167 ? 17.511 -0.592 73.362 1.00 19.68 163 PHE H CA 1
ATOM 2938 C C . PHE B 2 167 ? 18.709 -0.811 72.451 1.00 19.68 163 PHE H C 1
ATOM 2939 O O . PHE B 2 167 ? 19.292 -1.902 72.425 1.00 19.68 163 PHE H O 1
ATOM 2947 N N . PRO B 2 168 ? 19.104 0.244 71.703 1.00 23.29 164 PRO H N 1
ATOM 2948 C CA . PRO B 2 168 ? 20.305 0.283 70.866 1.00 23.29 164 PRO H CA 1
ATOM 2949 C C . PRO B 2 168 ? 21.520 -0.238 71.607 1.00 23.29 164 PRO H C 1
ATOM 2950 O O . PRO B 2 168 ? 21.682 -0.013 72.807 1.00 23.29 164 PRO H O 1
ATOM 2954 N N . ALA B 2 169 ? 22.357 -0.967 70.886 1.00 15.24 165 ALA H N 1
ATOM 2955 C CA . ALA B 2 169 ? 23.538 -1.547 71.478 1.00 15.24 165 ALA H CA 1
ATOM 2956 C C . ALA B 2 169 ? 24.622 -0.512 71.650 1.00 15.24 165 ALA H C 1
ATOM 2957 O O . ALA B 2 169 ? 24.824 0.341 70.778 1.00 15.24 165 ALA H O 1
ATOM 2959 N N . VAL B 2 170 ? 25.294 -0.572 72.795 1.00 18.09 166 VAL H N 1
ATOM 2960 C CA . VAL B 2 170 ? 26.400 0.329 73.078 1.00 18.09 166 VAL H CA 1
ATOM 2961 C C . VAL B 2 170 ? 27.685 -0.498 73.127 1.00 18.09 166 VAL H C 1
ATOM 2962 O O . VAL B 2 170 ? 27.733 -1.567 73.740 1.00 18.09 166 VAL H O 1
ATOM 2966 N N . LEU B 2 171 ? 28.688 -0.012 72.404 1.00 23.14 167 LEU H N 1
ATOM 2967 C CA . LEU B 2 171 ? 29.993 -0.636 72.310 1.00 23.14 167 LEU H CA 1
ATOM 2968 C C . LEU B 2 171 ? 30.792 -0.227 73.524 1.00 23.14 167 LEU H C 1
ATOM 2969 O O . LEU B 2 171 ? 30.715 0.916 73.967 1.00 23.14 167 LEU H O 1
ATOM 2974 N N . GLN B 2 172 ? 31.605 -1.141 74.028 1.00 35.96 168 GLN H N 1
ATOM 2975 C CA . GLN B 2 172 ? 32.432 -0.855 75.185 1.00 35.96 168 GLN H CA 1
ATOM 2976 C C . GLN B 2 172 ? 33.568 -1.857 75.156 1.00 35.96 168 GLN H C 1
ATOM 2977 O O . GLN B 2 172 ? 33.335 -3.049 74.966 1.00 35.96 168 GLN H O 1
ATOM 2983 N N . SER B 2 173 ? 34.800 -1.366 75.243 1.00 31.13 169 SER H N 1
ATOM 2984 C CA . SER B 2 173 ? 35.974 -2.241 75.246 1.00 31.13 169 SER H CA 1
ATOM 2985 C C . SER B 2 173 ? 35.997 -3.222 74.059 1.00 31.13 169 SER H C 1
ATOM 2986 O O . SER B 2 173 ? 36.372 -4.386 74.213 1.00 31.13 169 SER H O 1
ATOM 2989 N N . ASP B 2 174 ? 35.552 -2.757 72.893 1.00 32.43 170 ASP H N 1
ATOM 2990 C CA . ASP B 2 174 ? 35.543 -3.569 71.671 1.00 32.43 170 ASP H CA 1
ATOM 2991 C C . ASP B 2 174 ? 34.540 -4.729 71.652 1.00 32.43 170 ASP H C 1
ATOM 2992 O O . ASP B 2 174 ? 34.695 -5.700 70.901 1.00 32.43 170 ASP H O 1
ATOM 2997 N N . LEU B 2 175 ? 33.488 -4.592 72.452 1.00 24.22 171 LEU H N 1
ATOM 2998 C CA . LEU B 2 175 ? 32.419 -5.577 72.533 1.00 24.22 171 LEU H CA 1
ATOM 2999 C C . LEU B 2 175 ? 31.102 -4.839 72.741 1.00 24.22 171 LEU H C 1
ATOM 3000 O O . LEU B 2 175 ? 31.027 -3.906 73.530 1.00 24.22 171 LEU H O 1
ATOM 3005 N N . TYR B 2 176 ? 30.071 -5.229 72.013 1.00 9.77 172 TYR H N 1
ATOM 3006 C CA . TYR B 2 176 ? 28.775 -4.590 72.159 1.00 9.77 172 TYR H CA 1
ATOM 3007 C C . TYR B 2 176 ? 27.967 -5.186 73.316 1.00 9.77 172 TYR H C 1
ATOM 3008 O O . TYR B 2 176 ? 28.335 -6.218 73.872 1.00 9.77 172 TYR H O 1
ATOM 3017 N N . THR B 2 177 ? 26.885 -4.500 73.681 1.00 16.92 173 THR H N 1
ATOM 3018 C CA . THR B 2 177 ? 25.950 -4.929 74.724 1.00 16.92 173 THR H CA 1
ATOM 3019 C C . THR B 2 177 ? 24.583 -4.353 74.349 1.00 16.92 173 THR H C 1
ATOM 3020 O O . THR B 2 177 ? 24.495 -3.252 73.820 1.00 16.92 173 THR H O 1
ATOM 3024 N N . LEU B 2 178 ? 23.529 -5.113 74.606 1.00 12.72 174 LEU H N 1
ATOM 3025 C CA . LEU B 2 178 ? 22.172 -4.726 74.250 1.00 12.72 174 LEU H CA 1
ATOM 3026 C C . LEU B 2 178 ? 21.188 -5.238 75.292 1.00 12.72 174 LEU H C 1
ATOM 3027 O O . LEU B 2 178 ? 21.481 -6.195 7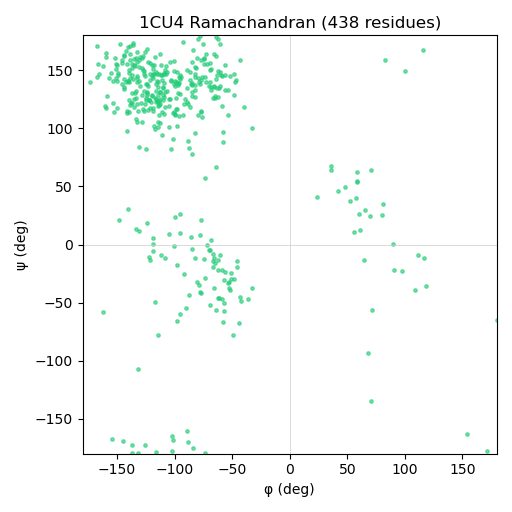6.008 1.00 12.72 174 LEU H O 1
ATOM 3032 N N . SER B 2 179 ? 20.014 -4.618 75.355 1.00 17.57 175 SER H N 1
ATOM 3033 C CA . SER B 2 179 ? 18.987 -4.999 76.315 1.00 17.57 175 SER H CA 1
ATOM 3034 C C . SER B 2 179 ? 17.591 -4.857 75.718 1.00 17.57 175 SER H C 1
ATOM 3035 O O . SER B 2 179 ? 17.417 -4.214 74.690 1.00 17.57 175 SER H O 1
ATOM 3038 N N . SER B 2 180 ? 16.604 -5.477 76.347 1.00 15.46 176 SER H N 1
ATOM 3039 C CA . SER B 2 180 ? 15.234 -5.412 75.868 1.00 15.46 176 SER H CA 1
ATOM 3040 C C . SER B 2 180 ? 14.318 -5.647 77.044 1.00 15.46 176 SER H C 1
ATOM 3041 O O . SER B 2 180 ? 14.666 -6.393 77.964 1.00 15.46 176 SER H O 1
ATOM 3044 N N . SER B 2 181 ? 13.150 -5.021 77.026 1.00 19.56 177 SER H N 1
ATOM 3045 C CA . SER B 2 181 ? 12.203 -5.202 78.113 1.00 19.56 177 SER H CA 1
ATOM 3046 C C . SER B 2 181 ? 10.871 -5.645 77.542 1.00 19.56 177 SER H C 1
ATOM 3047 O O . SER B 2 181 ? 10.640 -5.551 76.335 1.00 19.56 177 SER H O 1
ATOM 3050 N N . VAL B 2 182 ? 10.001 -6.127 78.414 1.00 21.11 178 VAL H N 1
ATOM 3051 C CA . VAL B 2 182 ? 8.683 -6.558 78.006 1.00 21.11 178 VAL H CA 1
ATOM 3052 C C . VAL B 2 182 ? 7.744 -6.416 79.199 1.00 21.11 178 VAL H C 1
ATOM 3053 O O . VAL B 2 182 ? 8.027 -6.936 80.291 1.00 21.11 178 VAL H O 1
ATOM 3057 N N . THR B 2 183 ? 6.690 -5.624 79.022 1.00 29.55 179 THR H N 1
ATOM 3058 C CA . THR B 2 183 ? 5.701 -5.421 80.075 1.00 29.55 179 THR H CA 1
ATOM 3059 C C . THR B 2 183 ? 4.414 -6.108 79.660 1.00 29.55 179 THR H C 1
ATOM 3060 O O . THR B 2 183 ? 3.923 -5.920 78.540 1.00 29.55 179 THR H O 1
ATOM 3064 N N . VAL B 2 184 ? 3.890 -6.933 80.558 1.00 17.83 180 VAL H N 1
ATOM 3065 C CA . VAL B 2 184 ? 2.680 -7.685 80.296 1.00 17.83 180 VAL H CA 1
ATOM 3066 C C . VAL B 2 184 ? 1.770 -7.642 81.513 1.00 17.83 180 VAL H C 1
ATOM 3067 O O . VAL B 2 184 ? 2.093 -7.011 82.514 1.00 17.83 180 VAL H O 1
ATOM 3071 N N . THR B 2 185 ? 0.627 -8.303 81.413 1.00 19.84 181 THR H N 1
ATOM 3072 C CA . THR B 2 185 ? -0.343 -8.336 82.493 1.00 19.84 181 THR H CA 1
ATOM 3073 C C . THR B 2 185 ? 0.086 -9.363 83.547 1.00 19.84 181 THR H C 1
ATOM 3074 O O . THR B 2 185 ? 0.608 -10.428 83.209 1.00 19.84 181 THR H O 1
ATOM 3078 N N . SER B 2 186 ? -0.156 -9.040 84.815 1.00 29.9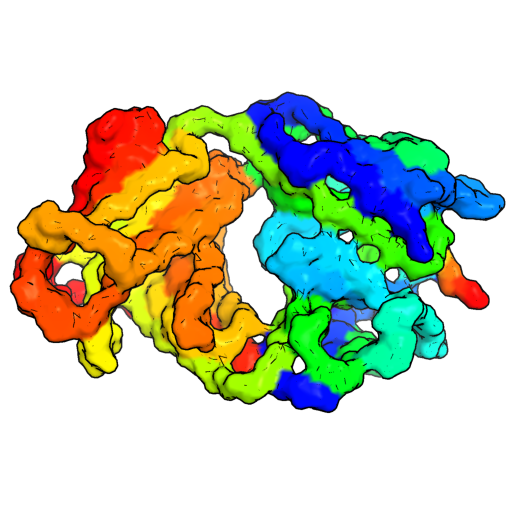8 182 SER H N 1
ATOM 3079 C CA . SER B 2 186 ? 0.207 -9.905 85.930 1.00 29.98 182 SER H CA 1
ATOM 3080 C C . SER B 2 186 ? -0.214 -11.358 85.774 1.00 29.98 182 SER H C 1
ATOM 3081 O O . SER B 2 186 ? 0.447 -12.252 86.308 1.00 29.98 182 SER H O 1
ATOM 3084 N N . SER B 2 187 ? -1.310 -11.599 85.057 1.00 37.75 183 SER H N 1
ATOM 3085 C CA . SER B 2 187 ? -1.816 -12.958 84.891 1.00 37.75 183 SER H CA 1
ATOM 3086 C C . SER B 2 187 ? -0.957 -13.900 84.034 1.00 37.75 183 SER H C 1
ATOM 3087 O O . SER B 2 187 ? -0.614 -15.002 84.484 1.00 37.75 183 SER H O 1
ATOM 3090 N N . THR B 2 188 ? -0.596 -13.472 82.821 1.00 40.45 184 THR H N 1
ATOM 3091 C CA . THR B 2 188 ? 0.204 -14.311 81.926 1.00 40.45 184 THR H CA 1
ATOM 3092 C C . THR B 2 188 ? 1.443 -14.914 82.600 1.00 40.45 184 THR H C 1
ATOM 3093 O O . THR B 2 188 ? 1.428 -16.087 82.955 1.00 40.45 184 THR H O 1
ATOM 3097 N N . TRP B 2 189 ? 2.505 -14.135 82.780 1.00 24.90 185 TRP H N 1
ATOM 3098 C CA . TRP B 2 189 ? 3.717 -14.643 83.428 1.00 24.90 185 TRP H CA 1
ATOM 3099 C C . TRP B 2 189 ? 3.465 -14.653 84.939 1.00 24.90 185 TRP H C 1
ATOM 3100 O O . TRP B 2 189 ? 2.887 -13.704 85.478 1.00 24.90 185 TRP H O 1
ATOM 3111 N N . PRO B 2 190 ? 3.921 -15.706 85.652 1.00 27.30 186 PRO H N 1
ATOM 3112 C CA . PRO B 2 190 ? 4.658 -16.885 85.163 1.00 27.30 186 PRO H CA 1
ATOM 3113 C C . PRO B 2 190 ? 3.842 -18.038 84.557 1.00 27.30 186 PRO H C 1
ATOM 3114 O O . PRO B 2 190 ? 4.424 -18.955 83.972 1.00 27.30 186 PRO H O 1
ATOM 3118 N N . SER B 2 191 ? 2.521 -18.014 84.729 1.00 22.96 187 SER H N 1
ATOM 3119 C CA . SER B 2 191 ? 1.628 -19.054 84.195 1.00 22.96 187 SER H CA 1
ATOM 3120 C C . SER B 2 191 ? 2.017 -19.408 82.752 1.00 22.96 187 SER H C 1
ATOM 3121 O O . SER B 2 191 ? 2.431 -20.534 82.455 1.00 22.96 187 SER H O 1
ATOM 3124 N N . GLN B 2 192 ? 1.822 -18.461 81.845 1.00 17.12 188 GLN H N 1
ATOM 3125 C CA . GLN B 2 192 ? 2.234 -18.662 80.474 1.00 17.12 188 GLN H CA 1
ATOM 3126 C C . GLN B 2 192 ? 3.705 -18.263 80.494 1.00 17.12 188 GLN H C 1
ATOM 3127 O O . GLN B 2 192 ? 4.071 -17.234 81.091 1.00 17.12 188 GLN H O 1
ATOM 3133 N N . SER B 2 193 ? 4.547 -19.117 79.919 1.00 24.05 189 SER H N 1
ATOM 3134 C CA . SER B 2 193 ? 5.980 -18.864 79.870 1.00 24.05 189 SER H CA 1
ATOM 3135 C C . SER B 2 193 ? 6.395 -17.798 78.851 1.00 24.05 189 SER H C 1
ATOM 3136 O O . SER B 2 193 ? 5.707 -17.551 77.846 1.00 24.05 189 SER H O 1
ATOM 3139 N N . ILE B 2 194 ? 7.550 -17.196 79.120 1.00 27.53 190 ILE H N 1
ATOM 3140 C CA . ILE B 2 194 ? 8.115 -16.139 78.294 1.00 27.53 190 ILE H CA 1
ATOM 3141 C C . ILE B 2 194 ? 9.578 -16.424 77.960 1.00 27.53 190 ILE H C 1
ATOM 3142 O O . ILE B 2 194 ? 10.365 -16.791 78.836 1.00 27.53 190 ILE H O 1
ATOM 3147 N N . THR B 2 195 ? 9.927 -16.195 76.697 1.00 25.83 191 THR H N 1
ATOM 3148 C CA . THR B 2 195 ? 11.260 -16.452 76.181 1.00 25.83 191 THR H CA 1
ATOM 3149 C C . THR B 2 195 ? 11.723 -15.372 75.207 1.00 25.83 191 THR H C 1
ATOM 3150 O O . THR B 2 195 ? 10.933 -14.883 74.397 1.00 25.83 191 THR H O 1
ATOM 3154 N N . CYS B 2 196 ? 12.998 -15.004 75.275 1.00 19.69 192 CYS H N 1
ATOM 3155 C CA . CYS B 2 196 ? 13.534 -14.015 74.347 1.00 19.69 192 CYS H CA 1
ATOM 3156 C C . CYS B 2 196 ? 14.576 -14.697 73.509 1.00 19.69 192 CYS H C 1
ATOM 3157 O O . CYS B 2 196 ? 15.543 -15.264 74.020 1.00 19.69 192 CYS H O 1
ATOM 3160 N N . ASN B 2 197 ? 14.360 -14.648 72.210 1.00 16.81 193 ASN H N 1
ATOM 3161 C CA . ASN B 2 197 ? 15.244 -15.279 71.262 1.00 16.81 193 ASN H CA 1
ATOM 3162 C C . ASN B 2 197 ? 16.226 -14.242 70.778 1.00 16.81 193 ASN H C 1
ATOM 3163 O O . ASN B 2 197 ? 15.840 -13.149 70.392 1.00 16.81 193 ASN H O 1
ATOM 3168 N N . VAL B 2 198 ? 17.503 -14.582 70.837 1.00 17.91 194 VAL H N 1
ATOM 3169 C CA . VAL B 2 198 ? 18.570 -13.696 70.415 1.00 17.91 194 VAL H CA 1
ATOM 3170 C C . VAL B 2 198 ? 19.335 -14.414 69.328 1.00 17.91 194 VAL H C 1
ATOM 3171 O O . VAL B 2 198 ? 19.882 -15.488 69.565 1.00 17.91 194 VAL H O 1
ATOM 3175 N N . ALA B 2 199 ? 19.345 -13.858 68.126 1.00 16.65 195 ALA H N 1
ATOM 3176 C CA . ALA B 2 199 ? 20.075 -14.471 67.025 1.00 16.65 195 ALA H CA 1
ATOM 3177 C C . ALA B 2 199 ? 21.248 -13.587 66.591 1.00 16.65 195 ALA H C 1
ATOM 3178 O O . ALA B 2 199 ? 21.076 -12.409 66.244 1.00 16.65 195 ALA H O 1
ATOM 3180 N N . HIS B 2 200 ? 22.452 -14.132 66.677 1.00 24.07 196 HIS H N 1
ATOM 3181 C CA . HIS B 2 200 ? 23.626 -13.385 66.272 1.00 24.07 196 HIS H CA 1
ATOM 3182 C C . HIS B 2 200 ? 24.067 -13.888 64.905 1.00 24.07 196 HIS H C 1
ATOM 3183 O O . HIS B 2 200 ? 24.966 -14.720 64.804 1.00 24.07 196 HIS H O 1
ATOM 3190 N N . PRO B 2 201 ? 23.431 -13.396 63.828 1.00 26.56 197 PRO H N 1
ATOM 3191 C CA . PRO B 2 201 ? 23.624 -14.020 62.515 1.00 26.56 197 PRO H CA 1
ATOM 3192 C C . PRO B 2 201 ? 25.089 -14.036 62.061 1.00 26.56 197 PRO H C 1
ATOM 3193 O O . PRO B 2 201 ? 25.494 -14.878 61.266 1.00 26.56 197 PRO H O 1
ATOM 3197 N N . ALA B 2 202 ? 25.892 -13.147 62.632 1.00 32.37 198 ALA H N 1
ATOM 3198 C CA . ALA B 2 202 ? 27.304 -13.041 62.287 1.00 32.37 198 ALA H CA 1
ATOM 3199 C C . ALA B 2 202 ? 28.123 -14.262 62.693 1.00 32.37 198 ALA H C 1
ATOM 3200 O O . ALA B 2 202 ? 29.273 -14.411 62.270 1.00 32.37 198 ALA H O 1
ATOM 3202 N N . SER B 2 203 ? 27.543 -15.107 63.546 1.00 25.21 199 SER H N 1
ATOM 3203 C CA . SER B 2 203 ? 28.200 -16.329 64.017 1.00 25.21 199 SER H CA 1
ATOM 3204 C C . SER B 2 203 ? 27.208 -17.491 64.107 1.00 25.21 199 SER H C 1
ATOM 3205 O O . SER B 2 203 ? 27.349 -18.362 64.962 1.00 25.21 199 SER H O 1
ATOM 3208 N N . SER B 2 204 ? 26.201 -17.486 63.235 1.00 18.99 200 SER H N 1
ATOM 3209 C CA . SER B 2 204 ? 25.167 -18.524 63.204 1.00 18.99 200 SER H CA 1
ATOM 3210 C C . SER B 2 204 ? 24.826 -19.023 64.608 1.00 18.99 200 SER H C 1
ATOM 3211 O O . SER B 2 204 ? 25.078 -20.180 64.955 1.00 18.99 200 SER H O 1
ATOM 3214 N N . THR B 2 205 ? 24.283 -18.113 65.417 1.00 30.11 201 THR H N 1
ATOM 3215 C CA . THR B 2 205 ? 23.917 -18.398 66.798 1.00 30.11 201 THR H CA 1
ATOM 3216 C C . THR B 2 205 ? 22.479 -18.001 67.090 1.00 30.11 201 THR H C 1
ATOM 3217 O O . THR B 2 205 ? 22.069 -16.881 66.781 1.00 30.11 201 THR H O 1
ATOM 3221 N N . LYS B 2 206 ? 21.711 -18.926 67.658 1.00 26.86 202 LYS H N 1
ATOM 3222 C CA . LYS B 2 206 ? 20.322 -18.672 68.040 1.00 26.86 202 LYS H CA 1
ATOM 3223 C C . LYS B 2 206 ? 20.312 -19.084 69.494 1.00 26.86 202 LYS H C 1
ATOM 3224 O O . LYS B 2 206 ? 20.900 -20.108 69.840 1.00 26.86 202 LYS H O 1
ATOM 3230 N N . VAL B 2 207 ? 19.755 -18.244 70.359 1.00 19.67 203 VAL H N 1
ATOM 3231 C CA . VAL B 2 207 ? 19.704 -18.547 71.783 1.00 19.67 203 VAL H CA 1
ATOM 3232 C C . VAL B 2 207 ? 18.350 -18.113 72.328 1.00 19.67 203 VAL H C 1
ATOM 3233 O O . VAL B 2 207 ? 17.938 -16.972 72.139 1.00 19.67 203 VAL H O 1
ATOM 3237 N N . ASP B 2 208 ? 17.640 -19.049 72.952 1.00 20.87 204 ASP H N 1
ATOM 3238 C CA . ASP B 2 208 ? 16.321 -18.785 73.527 1.00 20.87 204 ASP H CA 1
ATOM 3239 C C . ASP B 2 208 ? 16.441 -18.888 75.032 1.00 20.87 204 ASP H C 1
ATOM 3240 O O . ASP B 2 208 ? 16.939 -19.889 75.532 1.00 20.87 204 ASP H O 1
ATOM 3245 N N . LYS B 2 209 ? 16.026 -17.844 75.744 1.00 13.74 205 LYS H N 1
ATOM 3246 C CA . LYS B 2 209 ? 16.070 -17.842 77.202 1.00 13.74 205 LYS H CA 1
ATOM 3247 C C . LYS B 2 209 ? 14.705 -17.699 77.857 1.00 13.74 205 LYS H C 1
ATOM 3248 O O . LYS B 2 209 ? 14.020 -16.678 77.715 1.00 13.74 205 LYS H O 1
ATOM 3254 N N . LYS B 2 210 ? 14.328 -18.761 78.560 1.00 31.00 206 LYS H N 1
ATOM 3255 C CA . LYS B 2 210 ? 13.075 -18.857 79.295 1.00 31.00 206 LYS H CA 1
ATOM 3256 C C . LYS B 2 210 ? 13.226 -18.024 80.586 1.00 31.00 206 LYS H C 1
ATOM 3257 O O . LYS B 2 210 ? 14.043 -18.349 81.462 1.00 31.00 206 LYS H O 1
ATOM 3263 N N . ILE B 2 211 ? 12.536 -16.894 80.664 1.00 23.09 207 ILE H N 1
ATOM 3264 C CA . ILE B 2 211 ? 12.622 -16.086 81.876 1.00 23.09 207 ILE H CA 1
ATOM 3265 C C . ILE B 2 211 ? 11.737 -16.819 82.883 1.00 23.09 207 ILE H C 1
ATOM 3266 O O . ILE B 2 211 ? 10.531 -17.009 82.647 1.00 23.09 207 ILE H O 1
ATOM 3271 N N . GLU B 2 212 ? 12.383 -17.329 83.930 1.00 28.65 208 GLU H N 1
ATOM 3272 C CA . GLU B 2 212 ? 11.726 -18.066 85.006 1.00 28.65 208 GLU H CA 1
ATOM 3273 C C . GLU B 2 212 ? 11.819 -17.209 86.266 1.00 28.65 208 GLU H C 1
ATOM 3274 O O . GLU B 2 212 ? 12.735 -16.378 86.399 1.00 28.65 208 GLU H O 1
ATOM 3280 N N . PRO B 2 213 ? 10.882 -17.402 87.209 1.00 16.25 209 PRO H N 1
ATOM 3281 C CA . PRO B 2 213 ? 10.866 -16.678 88.488 1.00 16.25 209 PRO H CA 1
ATOM 3282 C C . PRO B 2 213 ? 12.039 -17.127 89.329 1.00 16.25 209 PRO H C 1
ATOM 3283 O O . PRO B 2 213 ? 12.299 -18.313 89.439 1.00 16.25 209 PRO H O 1
ATOM 3287 N N . ARG B 2 214 ? 12.764 -16.184 89.906 1.00 38.04 210 ARG H N 1
ATOM 3288 C CA . ARG B 2 214 ? 13.922 -16.517 90.734 1.00 38.04 210 ARG H CA 1
ATOM 3289 C C . ARG B 2 214 ? 13.465 -17.107 92.074 1.00 38.04 210 ARG H C 1
ATOM 3290 O O . ARG B 2 214 ? 12.287 -16.978 92.443 1.00 38.04 210 ARG H O 1
ATOM 3298 N N . VAL B 2 215 ? 14.390 -17.761 92.787 1.00 53.21 211 VAL H N 1
ATOM 3299 C CA . VAL B 2 215 ? 14.078 -18.355 94.088 1.00 53.21 211 VAL H CA 1
ATOM 3300 C C . VAL B 2 215 ? 15.127 -17.987 95.163 1.00 53.21 211 VAL H C 1
ATOM 3301 O O . VAL B 2 215 ? 15.183 -16.832 95.612 1.00 53.21 211 VAL H O 1
ATOM 3305 N N . THR B 2 216 ? 15.960 -18.970 95.543 1.00 72.08 212 THR H N 1
ATOM 3306 C CA . THR B 2 216 ? 17.004 -18.836 96.579 1.00 72.08 212 THR H CA 1
ATOM 3307 C C . THR B 2 216 ? 18.245 -18.013 96.170 1.00 72.08 212 THR H C 1
ATOM 3308 O O . THR B 2 216 ? 19.384 -18.496 96.268 1.00 72.08 212 THR H O 1
ATOM 3312 N N . SER B 2 217 ? 18.029 -16.761 95.773 1.00 60.31 213 SER H N 1
ATOM 3313 C CA . SER B 2 217 ? 19.133 -15.905 95.348 1.00 60.31 213 SER H CA 1
ATOM 3314 C C . SER B 2 217 ? 18.710 -14.428 95.240 1.00 60.31 213 SER H C 1
ATOM 3315 O O . SER B 2 217 ? 17.981 -14.104 94.270 1.00 60.31 213 SER H O 1
ATOM 3319 C CA . ALA C 3 1 ? 11.582 -1.167 30.044 1.00 27.87 104 ALA P CA 1
ATOM 3320 C C . ALA C 3 1 ? 10.067 -1.218 30.238 1.00 27.87 104 ALA P C 1
ATOM 3321 O O . ALA C 3 1 ? 9.411 -2.164 29.786 1.00 27.87 104 ALA P O 1
ATOM 3323 N N . PRO C 3 2 ? 9.496 -0.204 30.920 1.00 19.15 105 PRO P N 1
ATOM 3324 C CA . PRO C 3 2 ? 10.162 0.582 31.967 1.00 19.15 105 PRO P CA 1
ATOM 3325 C C . PRO C 3 2 ? 10.580 -0.300 33.130 1.00 19.15 105 PRO P C 1
ATOM 3326 O O . PRO C 3 2 ? 9.819 -1.164 33.563 1.00 19.15 105 PRO P O 1
ATOM 3330 N N . LYS C 3 3 ? 11.795 -0.093 33.628 1.00 20.93 106 LYS P N 1
ATOM 3331 C CA . LYS C 3 3 ? 12.307 -0.899 34.738 1.00 20.93 106 LYS P CA 1
ATOM 3332 C C . LYS C 3 3 ? 12.626 -0.055 35.977 1.00 20.93 106 LYS P C 1
ATOM 3333 O O . LYS C 3 3 ? 13.026 -0.572 37.026 1.00 20.93 106 LYS P O 1
ATOM 3339 N N . THR C 3 4 ? 12.387 1.240 35.879 1.00 24.47 107 THR P N 1
ATOM 3340 C CA . THR C 3 4 ? 12.672 2.115 36.989 1.00 24.47 107 THR P CA 1
ATOM 3341 C C . THR C 3 4 ? 11.882 3.412 36.851 1.00 24.47 107 THR P C 1
ATOM 3342 O O . THR C 3 4 ? 11.302 3.691 35.793 1.00 24.47 107 THR P O 1
ATOM 3346 N N . ASN C 3 5 ? 11.801 4.162 37.945 1.00 24.11 108 ASN P N 1
ATOM 3347 C CA . ASN C 3 5 ? 11.093 5.434 37.961 1.00 24.11 108 ASN P CA 1
ATOM 3348 C C . ASN C 3 5 ? 12.104 6.568 37.848 1.00 24.11 108 ASN P C 1
ATOM 3349 O O . ASN C 3 5 ? 11.741 7.746 37.849 1.00 24.11 108 ASN P O 1
ATOM 3354 N N . MET C 3 6 ? 13.380 6.200 37.778 1.00 21.01 109 MET P N 1
ATOM 3355 C CA . MET C 3 6 ? 14.464 7.162 37.645 1.00 21.01 109 MET P CA 1
ATOM 3356 C C . MET C 3 6 ? 14.874 7.107 36.177 1.00 21.01 109 MET P C 1
ATOM 3357 O O . MET C 3 6 ? 14.268 6.370 35.403 1.00 21.01 109 MET P O 1
ATOM 3362 N N . LYS C 3 7 ? 15.891 7.873 35.796 1.00 18.87 110 LYS P N 1
ATOM 3363 C CA . LYS C 3 7 ? 16.347 7.916 34.406 1.00 18.87 110 LYS P CA 1
ATOM 3364 C C . LYS C 3 7 ? 16.965 6.576 33.967 1.00 18.87 110 LYS P C 1
ATOM 3365 O O . LYS C 3 7 ? 17.862 6.051 34.627 1.00 18.87 110 LYS P O 1
ATOM 3371 N N . HIS C 3 8 ? 16.461 6.015 32.871 1.00 14.79 111 HIS P N 1
ATOM 3372 C CA . HIS C 3 8 ? 16.936 4.730 32.369 1.00 14.79 111 HIS P CA 1
ATOM 3373 C C . HIS C 3 8 ? 18.391 4.667 31.910 1.00 14.79 111 HIS P C 1
ATOM 3374 O O . HIS C 3 8 ? 19.022 5.692 31.638 1.00 14.79 111 HIS P O 1
ATOM 3381 N N . MET C 3 9 ? 18.901 3.438 31.818 1.00 18.24 112 MET P N 1
ATOM 3382 C CA . MET C 3 9 ? 20.270 3.173 31.401 1.00 18.24 112 MET P CA 1
ATOM 3383 C C . MET C 3 9 ? 20.553 3.494 29.947 1.00 18.24 112 MET P C 1
ATOM 3384 O O . MET C 3 9 ? 19.784 3.136 29.046 1.00 18.24 112 MET P O 1
ATOM 3389 N N . ALA C 3 10 ? 21.699 4.140 29.746 1.00 48.98 113 ALA P N 1
ATOM 3390 C CA . ALA C 3 10 ? 22.172 4.562 28.432 1.00 48.98 113 ALA P CA 1
ATOM 3391 C C . ALA C 3 10 ? 23.006 3.484 27.740 1.00 48.98 113 ALA P C 1
ATOM 3392 O O . ALA C 3 10 ? 22.787 3.324 26.518 1.00 48.98 113 ALA P O 1
#

B-factor: mean 22.62, std 10.32, range [2.0, 79.61]

Nearest PDB structures (foldseek):
  1cu4-assembly1_L  TM=1.005E+00  e=6.644E-47  Mus musculus
  4lu5-assembly1_M  TM=9.832E-01  e=3.286E-42  Mus musculus
  4pb0-assembly1_L  TM=9.556E-01  e=5.097E-42  Mus musculus
  2z4q-assembly1_A  TM=9.870E-01  e=5.107E-41  Mus musculus
  5epm-assembly2_F  TM=9.914E-01  e=1.298E-40  Mus musculus

Radius of gyration: 24.38 Å; Cα contacts (8 Å, |Δi|>4): 1130; chains: 3; bounding box: 45×43×73 Å

Foldseek 3Di:
DKAKEKDDQEEEEAQFAKDKIKIFIPWFQQAPVRFRFKWKWWDAPPDDIDTAATSQAHGDPPHDPQWGWADGTGMIMTMGRGHALQRFGWMWMWGVSDPPIDIYPTYGYAYDDDFDFWDKDKDWADVVVQVVWKTKIKMKTDFGDDPDKDKWKDFPRHTDDPQWDKDKDQQHSPRRGIMMMIMRMDTSVVVVVTFKIWMWMDDPVDRHIDIDIGGNPDD/DWAKAAEAAAAAQFKDKIKIADDPDQQQPFKKWKWWPAPVDGIHTAWIANQVVRDIDGDPVCVVQWDWHADSPRRMIMIMGGRDDQVRQTWMWIFGPPVTDIYPTYGYGHHPDDWDAWDKDWFADDPCPDPDQKGKTKIKTWFTDDDDKDKDKPVPPQPDQKDKDDWDDDPNIIITMMMHMDGNPCPPVPWMWMWIADSNVRDIDIDTRHHDDDD/DDDDPDDDDD

Solvent-accessible surface area: 19593 Å² total; per-residue (Å²): 134,6,89,12,80,14,87,42,148,64,42,86,11,70,74,34,94,68,9,54,0,53,2,114,6,67,98,56,0,107,19,125,90,56,83,26,17,0,10,0,1,15,14,65,59,73,84,22,1,111,11,14,0,34,23,14,68,103,87,25,116,83,25,50,130,30,6,60,7,48,36,87,27,41,68,2,40,0,66,0,27,147,0,82,23,82,1,3,0,31,0,11,0,3,0,1,7,59,98,8,10,26,25,2,64,6,0,64,0,52,0,37,77,79,68,19,57,7,74,7,10,6,1,11,5,6,53,82,8,32,126,80,44,20,0,2,0,0,0,0,0,13,58,0,34,34,106,115,16,78,28,84,2,42,9,67,54,63,79,84,138,91,31,37,32,52,10,88,30,61,8,52,47,177,49,5,4,13,2,1,4,0,9,4,53,15,75,67,93,64,6,79,186,61,47,35,0,22,0,38,1,50,9,143,58,54,140,72,61,55,80,49,54,10,58,72,123,110,65,118,11,123,12,33,39,9,63,36,30,141,57,61,31,61,13,94,0,33,2,48,6,82,60,28,64,1,88,66,22,10,0,7,0,0,7,18,50,83,133,98,16,8,28,5,0,0,3,1,15,9,88,95,48,66,34,44,44,4,76,142,2,101,81,53,5,66,10,62,34,45,66,164,61,23,8,0,59,0,69,0,41,71,0,62,74,99,2,49,3,21,0,10,0,1,0,7,27,101,33,51,32,0,104,12,1,28,1,21,15,25,78,56,165,52,51,51,12,46,9,28,13,1,3,20,14,76,60,56,98,72,58,90,45,27,32,0,0,0,3,0,51,15,0,25,0,53,42,19,74,22,51,3,39,103,34,90,44,101,88,36,49,28,59,1,65,27,45,88,79,99,117,69,40,24,20,5,0,0,0,57,28,82,49,92,41,16,81,95,119,76,6,22,0,22,1,28,0,49,19,36,97,28,135,40,89,66,127,3,106,69,58,113,138,81,97,101,22,7,25,8,80,73,28,146